Protein AF-A0A559QHY7-F1 (afdb_monomer)

Radius of gyration: 42.52 Å; Cα contacts (8 Å, |Δi|>4): 368; chains: 1; bounding box: 99×51×121 Å

Foldseek 3Di:
DPDPVCVDDDQDADPVCCVVQNPLLRSLVSLVVVVQVVAQFDDDPQWTKGKDFLVSSCVSCVVDDQVSNQVSQVSCVVVVQKAFDPDTRPPDRITMITGNDGDPPPPPDDDDDDDDDDDDDDDDDDDQDFAQADQPDDADPVLLVVLVVVVHDPVLLRVCVNVLNVVRNVVRGTDRDPSVVSSVVSVVVVVVVVVVVVFVVLWDQQDLPDDADPVLLCCCCPVVVHDPVLLVVLRNVLSVVRNVVRGTGNDPSVVSSVSSSVVVVVVVVVVVVVQFAAQQDPPDDADPVLLCCCCVVVVDDSVLLVVCVNVLSVVRNVVRGGDNCVSVVSSVVSSVVVVVVVVLVVQAQWFDQQDQPDDADPVLVVVCVVVVHDPVLLVVCVNVLSVVRNVVRGTDSGPSVVSSVVSVVVVVVVVCVVDDDPDDDDDPPPQDPVNVVPDDPPPD

Secondary structure (DSSP, 8-state):
---TT--S------HHHHHHH-HHHHHHHHHHHHHHTTS-PEEETTEEEEEEEHHHHHHH-TTS-HHHHHHHHHHHHHTTSEEE-SS-TTTSSEEEEEEEEE-------PPP------------PPPSS-BPPPTT----HHHHHHHHHTT--HHHHHHTHHHHHHHHHHHT--BS-HHHHHHHHHHHHHHHHHHHHHHHHH-EEPPTT----HHHHHIIIIIT---HHHHHHHHHHHHHHHHHHT-EES-HHHHHHHHHHHHHHHHHHHHHHHTSPBPP-TT----HHHHHIIIIIS---HHHHHHHHHHHHHHHHHH---BS-HHHHHHHHHHHHHHHHHHHHHS--S-BPPPTT----HHHHHHHHHTT--HHHHHHHHHHHHHHHHHHT--BS-HHHHHHHHHHHHHHHHHHHHS--------TTS--HHHHHH------

Solvent-accessible surface area (backbone atoms only — not comparable to full-atom values): 26704 Å² total; per-residue (Å²): 133,87,58,89,86,60,91,67,85,82,84,68,66,56,69,73,48,22,74,73,63,35,60,68,40,29,48,51,51,41,50,50,53,56,58,41,76,75,45,84,58,45,81,52,98,59,26,42,32,33,70,44,46,44,68,60,54,41,70,75,42,75,92,50,54,69,66,53,52,34,50,43,53,50,51,35,33,74,70,59,53,35,43,73,46,98,60,61,65,81,77,44,70,64,37,39,36,23,55,73,50,68,65,81,80,79,75,78,79,79,80,80,92,76,83,92,79,86,89,82,92,75,81,87,73,83,74,97,63,59,46,66,79,54,98,81,66,71,78,48,73,67,46,51,52,54,38,45,75,71,73,43,57,67,67,60,53,60,66,48,46,66,59,52,48,51,57,48,54,74,65,68,61,63,38,86,51,66,50,63,53,46,49,56,50,48,54,54,52,48,56,51,48,53,52,49,50,54,43,58,74,50,37,41,65,64,52,95,83,64,71,69,51,70,68,52,52,47,44,41,37,72,76,65,65,44,55,66,71,56,52,55,55,48,48,56,54,50,52,52,56,43,45,77,67,66,53,65,38,66,53,63,49,65,54,44,52,56,47,48,54,50,53,48,50,52,48,53,51,51,49,50,60,73,59,53,27,60,62,60,52,94,84,69,73,72,48,71,66,51,48,47,49,39,36,71,76,66,66,40,58,67,66,63,53,60,65,44,46,64,56,53,43,51,54,40,44,72,68,64,60,58,42,80,53,63,47,62,53,48,52,52,49,52,54,52,52,49,53,51,48,54,51,49,64,75,42,49,80,60,64,42,62,64,51,100,82,68,72,74,56,72,68,57,53,52,53,35,49,76,68,73,44,60,65,70,60,52,60,66,47,46,66,60,52,48,52,54,44,45,77,64,67,52,64,42,46,49,68,59,64,54,47,52,54,48,47,54,51,54,51,53,51,56,54,52,70,72,53,85,70,95,81,75,85,78,69,91,82,79,70,51,79,63,52,72,74,65,68,67,95,68,89,115

Structure (mmCIF, N/CA/C/O backbone):
data_AF-A0A559QHY7-F1
#
_entry.id   AF-A0A559QHY7-F1
#
loop_
_atom_site.group_PDB
_atom_site.id
_atom_site.type_symbol
_atom_site.label_atom_id
_atom_site.label_alt_id
_atom_site.label_comp_id
_atom_site.label_asym_id
_atom_site.label_entity_id
_atom_site.label_seq_id
_atom_site.pdbx_PDB_ins_code
_atom_site.Cartn_x
_atom_site.Cartn_y
_atom_site.Cartn_z
_atom_site.occupancy
_atom_site.B_iso_or_equiv
_atom_site.auth_seq_id
_atom_site.auth_comp_id
_atom_site.auth_asym_id
_atom_site.auth_atom_id
_atom_site.pdbx_PDB_model_num
ATOM 1 N N . MET A 1 1 ? -30.056 8.939 -19.853 1.00 38.84 1 MET A N 1
ATOM 2 C CA . MET A 1 1 ? -30.225 10.000 -18.837 1.00 38.84 1 MET A CA 1
ATOM 3 C C . MET A 1 1 ? -28.843 10.347 -18.300 1.00 38.84 1 MET A C 1
ATOM 5 O O . MET A 1 1 ? -28.219 9.479 -17.708 1.00 38.84 1 MET A O 1
ATOM 9 N N . LYS A 1 2 ? -28.307 11.541 -18.598 1.00 41.47 2 LYS A N 1
ATOM 10 C CA . LYS A 1 2 ? -27.061 12.020 -17.975 1.00 41.47 2 LYS A CA 1
ATOM 11 C C . LYS A 1 2 ? -27.426 12.455 -16.553 1.00 41.47 2 LYS A C 1
ATOM 13 O O . LYS A 1 2 ? -28.222 13.372 -16.399 1.00 41.47 2 LYS A O 1
ATOM 18 N N . SER A 1 3 ? -26.951 11.725 -15.549 1.00 39.34 3 SER A N 1
ATOM 19 C CA . SER A 1 3 ? -27.203 12.040 -14.141 1.00 39.34 3 SER A CA 1
ATOM 20 C C . SER A 1 3 ? -26.494 13.346 -13.773 1.00 39.34 3 SER A C 1
ATOM 22 O O . SER A 1 3 ? -25.278 13.423 -13.916 1.00 39.34 3 SER A O 1
ATOM 24 N N . SER A 1 4 ? -27.226 14.350 -13.276 1.00 55.12 4 SER A N 1
ATOM 25 C CA . SER A 1 4 ? -26.665 15.613 -12.754 1.00 55.12 4 SER A CA 1
ATOM 26 C C . SER A 1 4 ? -25.762 15.438 -11.523 1.00 55.12 4 SER A C 1
ATOM 28 O O . SER A 1 4 ? -25.199 16.417 -11.050 1.00 55.12 4 SER A O 1
ATOM 30 N N . LEU A 1 5 ? -25.624 14.213 -11.000 1.00 55.97 5 LEU A N 1
ATOM 31 C CA . LEU A 1 5 ? -24.758 13.881 -9.863 1.00 55.97 5 LEU A CA 1
ATOM 32 C C . LEU A 1 5 ? -23.337 13.463 -10.277 1.00 55.97 5 LEU A C 1
ATOM 34 O O . LEU A 1 5 ? -22.489 13.291 -9.408 1.00 55.97 5 LEU A O 1
ATOM 38 N N . ILE A 1 6 ? -23.070 13.284 -11.576 1.00 52.66 6 ILE A N 1
ATOM 39 C CA . ILE A 1 6 ? -21.725 13.000 -12.095 1.00 52.66 6 ILE A CA 1
ATOM 40 C C . ILE A 1 6 ? -21.288 14.230 -12.904 1.00 52.66 6 ILE A C 1
ATOM 42 O O . ILE A 1 6 ? -21.731 14.387 -14.044 1.00 52.66 6 ILE A O 1
ATOM 46 N N . PRO A 1 7 ? -20.486 15.137 -12.317 1.00 62.28 7 PRO A N 1
ATOM 47 C CA . PRO A 1 7 ? -20.172 16.428 -12.928 1.00 62.28 7 PRO A CA 1
ATOM 48 C C . PRO A 1 7 ? -19.208 16.315 -14.118 1.00 62.28 7 PRO A C 1
ATOM 50 O O . PRO A 1 7 ? -19.225 17.171 -15.001 1.00 62.28 7 PRO A O 1
ATOM 53 N N . GLU A 1 8 ? -18.393 15.258 -14.172 1.00 65.56 8 GLU A N 1
ATOM 54 C CA . GLU A 1 8 ? -17.288 15.123 -15.122 1.00 65.56 8 GLU A CA 1
ATOM 55 C C . GLU A 1 8 ? -17.091 13.685 -15.621 1.00 65.56 8 GLU A C 1
ATOM 57 O O . GLU A 1 8 ? -17.630 12.720 -15.076 1.00 65.56 8 GLU A O 1
ATOM 62 N N . LYS A 1 9 ? -16.352 13.540 -16.724 1.00 70.38 9 LYS A N 1
ATOM 63 C CA . LYS A 1 9 ? -16.079 12.241 -17.342 1.00 70.38 9 LYS A CA 1
ATOM 64 C C . LYS A 1 9 ? -15.091 11.456 -16.462 1.00 70.38 9 LYS A C 1
ATOM 66 O O . LYS A 1 9 ? -14.056 12.011 -16.107 1.00 70.38 9 LYS A O 1
ATOM 71 N N . PRO A 1 10 ? -15.366 10.182 -16.125 1.00 81.19 10 PRO A N 1
ATOM 72 C CA . PRO A 1 10 ? -14.464 9.402 -15.285 1.00 81.19 10 PRO A CA 1
ATOM 73 C C . PRO A 1 10 ? -13.132 9.142 -15.996 1.00 81.19 10 PRO A C 1
ATOM 75 O O . PRO A 1 10 ? -13.106 8.813 -17.185 1.00 81.19 10 PRO A O 1
ATOM 78 N N . ILE A 1 11 ? -12.034 9.226 -15.244 1.00 84.69 11 ILE A N 1
ATOM 79 C CA . ILE A 1 11 ? -10.704 8.833 -15.714 1.00 84.69 11 ILE A CA 1
ATOM 80 C C . ILE A 1 11 ? -10.592 7.309 -15.608 1.00 84.69 11 ILE A C 1
ATOM 82 O O . ILE A 1 11 ? -10.610 6.741 -14.516 1.00 84.69 11 ILE A O 1
ATOM 86 N N . LEU A 1 12 ? -10.496 6.633 -16.752 1.00 85.88 12 LEU A N 1
ATOM 87 C CA . LEU A 1 12 ? -10.326 5.181 -16.816 1.00 85.88 12 LEU A CA 1
ATOM 88 C C . LEU A 1 12 ? -8.855 4.819 -16.606 1.00 85.88 12 LEU A C 1
ATOM 90 O O . LEU A 1 12 ? -8.014 5.225 -17.396 1.00 85.88 12 LEU A O 1
ATOM 94 N N . VAL A 1 13 ? -8.546 4.018 -15.586 1.00 87.56 13 VAL A N 1
ATOM 95 C CA . VAL A 1 13 ? -7.183 3.534 -15.315 1.00 87.56 13 VAL A CA 1
ATOM 96 C C . VAL A 1 13 ? -7.146 2.018 -15.464 1.00 87.56 13 VAL A C 1
ATOM 98 O O . VAL A 1 13 ? -7.868 1.300 -14.775 1.00 87.56 13 VAL A O 1
ATOM 101 N N . TYR A 1 14 ? -6.280 1.514 -16.343 1.00 85.06 14 TYR A N 1
ATOM 102 C CA . TYR A 1 14 ? -6.081 0.075 -16.515 1.00 85.06 14 TYR A CA 1
ATOM 103 C C . TYR A 1 14 ? -5.079 -0.458 -15.476 1.00 85.06 14 TYR A C 1
ATOM 105 O O . TYR A 1 14 ? -3.933 -0.001 -15.471 1.00 85.06 14 TYR A O 1
ATOM 113 N N . PRO A 1 15 ? -5.433 -1.463 -14.648 1.00 81.44 15 PRO A N 1
ATOM 114 C CA . PRO A 1 15 ? -4.530 -1.991 -13.620 1.00 81.44 15 PRO A CA 1
ATOM 115 C C . PRO A 1 15 ? -3.187 -2.493 -14.168 1.00 81.44 15 PRO A C 1
ATOM 117 O O . PRO A 1 15 ? -2.143 -2.235 -13.579 1.00 81.44 15 PRO A O 1
ATOM 120 N N . GLY A 1 16 ? -3.187 -3.150 -15.334 1.00 84.38 16 GLY A N 1
ATOM 121 C CA . GLY A 1 16 ? -1.949 -3.608 -15.978 1.00 84.38 16 GLY A CA 1
ATOM 122 C C . GLY A 1 16 ? -1.052 -2.461 -16.460 1.00 84.38 16 GLY A C 1
ATOM 123 O O . GLY A 1 16 ? 0.174 -2.559 -16.400 1.00 84.38 16 GLY A O 1
ATOM 124 N N . LEU A 1 17 ? -1.654 -1.343 -16.880 1.00 81.62 17 LEU A N 1
ATOM 125 C CA . LEU A 1 17 ? -0.923 -0.140 -17.271 1.00 81.62 17 LEU A CA 1
ATOM 126 C C . LEU A 1 17 ? -0.316 0.542 -16.041 1.00 81.62 17 LEU A C 1
ATOM 128 O O . LEU A 1 17 ? 0.861 0.885 -16.064 1.00 81.62 17 LEU A O 1
ATOM 132 N N . ALA A 1 18 ? -1.083 0.656 -14.953 1.00 87.94 18 ALA A N 1
ATOM 133 C CA . ALA A 1 18 ? -0.606 1.196 -13.681 1.00 87.94 18 ALA A CA 1
ATOM 134 C C . ALA A 1 18 ? 0.521 0.346 -13.070 1.00 87.94 18 ALA A C 1
ATOM 136 O O . ALA A 1 18 ? 1.479 0.895 -12.537 1.00 87.94 18 ALA A O 1
ATOM 137 N N . ALA A 1 19 ? 0.464 -0.983 -13.205 1.00 80.62 19 ALA A N 1
ATOM 138 C CA . ALA A 1 19 ? 1.541 -1.871 -12.765 1.00 80.62 19 ALA A CA 1
ATOM 139 C C . ALA A 1 19 ? 2.834 -1.710 -13.589 1.00 80.62 19 ALA A C 1
ATOM 141 O O . ALA A 1 19 ? 3.926 -1.897 -13.061 1.00 80.62 19 ALA A O 1
ATOM 142 N N . THR A 1 20 ? 2.721 -1.363 -14.876 1.00 83.25 20 THR A N 1
ATOM 143 C CA . THR A 1 20 ? 3.873 -1.251 -15.790 1.00 83.25 20 THR A CA 1
ATOM 144 C C . THR A 1 20 ? 4.495 0.144 -15.773 1.00 83.25 20 THR A C 1
ATOM 146 O O . THR A 1 20 ? 5.715 0.288 -15.803 1.00 83.25 20 THR A O 1
ATOM 149 N N . LEU A 1 21 ? 3.654 1.179 -15.759 1.00 83.62 21 LEU A N 1
ATOM 150 C CA . LEU A 1 21 ? 4.072 2.572 -15.874 1.00 83.62 21 LEU A CA 1
ATOM 151 C C . LEU A 1 21 ? 4.034 3.322 -14.547 1.00 83.62 21 LEU A C 1
ATOM 153 O O . LEU A 1 21 ? 4.688 4.349 -14.471 1.00 83.62 21 LEU A O 1
ATOM 157 N N . GLY A 1 22 ? 3.338 2.834 -13.523 1.00 89.69 22 GLY A N 1
ATOM 158 C CA . GLY A 1 22 ? 2.997 3.603 -12.326 1.00 89.69 22 GLY A CA 1
ATOM 159 C C . GLY A 1 22 ? 1.574 4.166 -12.401 1.00 89.69 22 GLY A C 1
ATOM 160 O O . GLY A 1 22 ? 1.026 4.389 -13.484 1.00 89.69 22 GLY A O 1
ATOM 161 N N . LEU A 1 23 ? 0.942 4.342 -11.236 1.00 92.50 23 LEU A N 1
ATOM 162 C CA . LEU A 1 23 ? -0.441 4.821 -11.140 1.00 92.50 23 LEU A CA 1
ATOM 163 C C . LEU A 1 23 ? -0.579 6.247 -11.684 1.00 92.50 23 LEU A C 1
ATOM 165 O O . LEU A 1 23 ? -1.488 6.511 -12.469 1.00 92.50 23 LEU A O 1
ATOM 169 N N . GLU A 1 24 ? 0.338 7.139 -11.306 1.00 93.50 24 GLU A N 1
ATOM 170 C CA . GLU A 1 24 ? 0.336 8.536 -11.751 1.00 93.50 24 GLU A CA 1
ATOM 171 C C . GLU A 1 24 ? 0.489 8.623 -13.275 1.00 93.50 24 GLU A C 1
ATOM 173 O O . GLU A 1 24 ? -0.278 9.294 -13.963 1.00 93.50 24 GLU A O 1
ATOM 178 N N . GLU A 1 25 ? 1.418 7.860 -13.844 1.00 93.62 25 GLU A N 1
ATOM 179 C CA . GLU A 1 25 ? 1.631 7.813 -15.286 1.00 93.62 25 GLU A CA 1
ATOM 180 C C . GLU A 1 25 ? 0.423 7.253 -16.044 1.00 93.62 25 GLU A C 1
ATOM 182 O O . GLU A 1 25 ? 0.080 7.763 -17.110 1.00 93.62 25 GLU A O 1
ATOM 187 N N . ALA A 1 26 ? -0.249 6.234 -15.504 1.00 91.81 26 ALA A N 1
ATOM 188 C CA . ALA A 1 26 ? -1.443 5.659 -16.121 1.00 91.81 26 ALA A CA 1
ATOM 189 C C . ALA A 1 26 ? -2.642 6.624 -16.092 1.00 91.81 26 ALA A C 1
ATOM 191 O O . ALA A 1 26 ? -3.384 6.717 -17.073 1.00 91.81 26 ALA A O 1
ATOM 192 N N . VAL A 1 27 ? -2.812 7.367 -14.995 1.00 93.62 27 VAL A N 1
ATOM 193 C CA . VAL A 1 27 ? -3.830 8.421 -14.854 1.00 93.62 27 VAL A CA 1
ATOM 194 C C . VAL A 1 27 ? -3.561 9.561 -15.841 1.00 93.62 27 VAL A C 1
ATOM 196 O O . VAL A 1 27 ? -4.452 9.927 -16.609 1.00 93.62 27 VAL A O 1
ATOM 199 N N . MET A 1 28 ? -2.321 10.062 -15.890 1.00 92.88 28 MET A N 1
ATOM 200 C CA . MET A 1 28 ? -1.905 11.119 -16.818 1.00 92.88 28 MET A CA 1
ATOM 201 C C . MET A 1 28 ? -2.108 10.705 -18.278 1.00 92.88 28 MET A C 1
ATOM 203 O O . MET A 1 28 ? -2.662 11.466 -19.069 1.00 92.88 28 MET A O 1
ATOM 207 N N . LEU A 1 29 ? -1.697 9.488 -18.646 1.00 91.25 29 LEU A N 1
ATOM 208 C CA . LEU A 1 29 ? -1.831 8.994 -20.016 1.00 91.25 29 LEU A CA 1
ATOM 209 C C . LEU A 1 29 ? -3.298 8.928 -20.455 1.00 91.25 29 LEU A C 1
ATOM 211 O O . LEU A 1 29 ? -3.624 9.296 -21.582 1.00 91.25 29 LEU A O 1
ATOM 215 N N . SER A 1 30 ? -4.180 8.496 -19.555 1.00 90.44 30 SER A N 1
ATOM 216 C CA . SER A 1 30 ? -5.613 8.363 -19.832 1.00 90.44 30 SER A CA 1
ATOM 217 C C . SER A 1 30 ? -6.283 9.726 -20.010 1.00 90.44 30 SER A C 1
ATOM 219 O O . SER A 1 30 ? -7.073 9.906 -20.936 1.00 90.44 30 SER A O 1
ATOM 221 N N . ALA A 1 31 ? -5.908 10.712 -19.189 1.00 90.56 31 ALA A N 1
ATOM 222 C CA . ALA A 1 31 ? -6.364 12.091 -19.343 1.00 90.56 31 ALA A CA 1
ATOM 223 C C . ALA A 1 31 ? -5.846 12.728 -20.646 1.00 90.56 31 ALA A C 1
ATOM 225 O O . ALA A 1 31 ? -6.616 13.345 -21.382 1.00 90.56 31 ALA A O 1
ATOM 226 N N . LEU A 1 32 ? -4.564 12.541 -20.984 1.00 90.81 32 LEU A N 1
ATOM 227 C CA . LEU A 1 32 ? -3.988 13.051 -22.233 1.00 90.81 32 LEU A CA 1
ATOM 228 C C . LEU A 1 32 ? -4.632 12.417 -23.470 1.00 90.81 32 LEU A C 1
ATOM 230 O O . LEU A 1 32 ? -4.882 13.126 -24.442 1.00 90.81 32 LEU A O 1
ATOM 234 N N . ALA A 1 33 ? -4.924 11.114 -23.443 1.00 88.44 33 ALA A N 1
ATOM 235 C CA . ALA A 1 33 ? -5.601 10.420 -24.540 1.00 88.44 33 ALA A CA 1
ATOM 236 C C . ALA A 1 33 ? -7.018 10.961 -24.759 1.00 88.44 33 ALA A C 1
ATOM 238 O O . ALA A 1 33 ? -7.426 11.206 -25.897 1.00 88.44 33 ALA A O 1
ATOM 239 N N . ASP A 1 34 ? -7.744 11.217 -23.670 1.00 88.31 34 ASP A N 1
ATOM 240 C CA . ASP A 1 34 ? -9.076 11.803 -23.746 1.00 88.31 34 ASP A CA 1
ATOM 241 C C . ASP A 1 34 ? -9.044 13.225 -24.320 1.00 88.31 34 ASP A C 1
ATOM 243 O O . ASP A 1 34 ? -9.771 13.547 -25.261 1.00 88.31 34 ASP A O 1
ATOM 247 N N . LEU A 1 35 ? -8.133 14.066 -23.823 1.00 87.62 35 LEU A N 1
ATOM 248 C CA . LEU A 1 35 ? -7.965 15.435 -24.308 1.00 87.62 35 LEU A CA 1
ATOM 249 C C . LEU A 1 35 ? -7.500 15.485 -25.770 1.00 87.62 35 LEU A C 1
ATOM 251 O O . LEU A 1 35 ? -7.968 16.346 -26.519 1.00 87.62 35 LEU A O 1
ATOM 255 N N . ALA A 1 36 ? -6.628 14.561 -26.184 1.00 86.12 36 ALA A N 1
ATOM 256 C CA . ALA A 1 36 ? -6.151 14.440 -27.560 1.00 86.12 36 ALA A CA 1
ATOM 257 C C . ALA A 1 36 ? -7.263 14.018 -28.530 1.00 86.12 36 ALA A C 1
ATOM 259 O O . ALA A 1 36 ? -7.294 14.515 -29.650 1.00 86.12 36 ALA A O 1
ATOM 260 N N . SER A 1 37 ? -8.225 13.191 -28.099 1.00 83.38 37 SER A N 1
ATOM 261 C CA . SER A 1 37 ? -9.364 12.772 -28.940 1.00 83.38 37 SER A CA 1
ATOM 262 C C . SER A 1 37 ? -10.250 13.936 -29.414 1.00 83.38 37 SER A C 1
ATOM 264 O O . SER A 1 37 ? -11.011 13.812 -30.373 1.00 83.38 37 SER A O 1
ATOM 266 N N . HIS A 1 38 ? -10.134 15.088 -28.750 1.00 78.12 38 HIS A N 1
ATOM 267 C CA . HIS A 1 38 ? -10.882 16.308 -29.032 1.00 78.12 38 HIS A CA 1
ATOM 268 C C . HIS A 1 38 ? -10.052 17.384 -29.747 1.00 78.12 38 HIS A C 1
ATOM 270 O O . HIS A 1 38 ? -10.492 18.533 -29.822 1.00 78.12 38 HIS A O 1
ATOM 276 N N . VAL A 1 39 ? -8.849 17.053 -30.221 1.00 81.75 39 VAL A N 1
ATOM 277 C CA . VAL A 1 39 ? -7.944 17.982 -30.907 1.00 81.75 39 VAL A CA 1
ATOM 278 C C . VAL A 1 39 ? -7.473 17.374 -32.220 1.00 81.75 39 VAL A C 1
ATOM 280 O O . VAL A 1 39 ? -7.141 16.197 -32.292 1.00 81.75 39 VAL A O 1
ATOM 283 N N . THR A 1 40 ? -7.414 18.190 -33.270 1.00 76.38 40 THR A N 1
ATOM 284 C CA . THR A 1 40 ? -6.858 17.771 -34.558 1.00 76.38 40 THR A CA 1
ATOM 285 C C . THR A 1 40 ? -5.341 17.629 -34.442 1.00 76.38 40 THR A C 1
ATOM 287 O O . THR A 1 40 ? -4.634 18.624 -34.267 1.00 76.38 40 THR A O 1
ATOM 290 N N . GLY A 1 41 ? -4.838 16.399 -34.536 1.00 79.12 41 GLY A N 1
ATOM 291 C CA . GLY A 1 41 ? -3.410 16.116 -34.532 1.00 79.12 41 GLY A CA 1
ATOM 292 C C . GLY A 1 41 ? -2.699 16.684 -35.763 1.00 79.12 41 GLY A C 1
ATOM 293 O O . GLY A 1 41 ? -3.210 16.648 -36.883 1.00 79.12 41 GLY A O 1
ATOM 294 N N . THR A 1 42 ? -1.491 17.207 -35.567 1.00 80.94 42 THR A N 1
ATOM 295 C CA . THR A 1 42 ? -0.602 17.636 -36.653 1.00 80.94 42 THR A CA 1
ATOM 296 C C . THR A 1 42 ? 0.433 16.543 -36.930 1.00 80.94 42 THR A C 1
ATOM 298 O O . THR A 1 42 ? 1.222 16.203 -36.043 1.00 80.94 42 THR A O 1
ATOM 301 N N . PRO A 1 43 ? 0.470 15.955 -38.138 1.00 81.25 43 PRO A N 1
ATOM 302 C CA . PRO A 1 43 ? 1.464 14.943 -38.463 1.00 81.25 43 PRO A CA 1
ATOM 303 C C . PRO A 1 43 ? 2.852 15.587 -38.554 1.00 81.25 43 PRO A C 1
ATOM 305 O O . PRO A 1 43 ? 3.071 16.508 -39.338 1.00 81.25 43 PRO A O 1
ATOM 308 N N . SER A 1 44 ? 3.811 15.102 -37.767 1.00 80.00 44 SER A N 1
ATOM 309 C CA . SER A 1 44 ? 5.210 15.534 -37.857 1.00 80.00 44 SER A CA 1
ATOM 310 C C . SER A 1 44 ? 6.160 14.422 -37.419 1.00 80.00 44 SER A C 1
ATOM 312 O O . SER A 1 44 ? 5.912 13.722 -36.437 1.00 80.00 44 SER A O 1
ATOM 314 N N . ASN A 1 45 ? 7.253 14.229 -38.165 1.00 75.81 45 ASN A N 1
ATOM 315 C CA . ASN A 1 45 ? 8.258 13.180 -37.931 1.00 75.81 45 ASN A CA 1
ATOM 316 C C . ASN A 1 45 ? 7.685 11.750 -37.830 1.00 75.81 45 ASN A C 1
ATOM 318 O O . ASN A 1 45 ? 8.258 10.884 -37.174 1.00 75.81 45 ASN A O 1
ATOM 322 N N . GLY A 1 46 ? 6.553 11.491 -38.493 1.00 77.81 46 GLY A N 1
ATOM 323 C CA . GLY A 1 46 ? 5.875 10.192 -38.473 1.00 77.81 46 GLY A CA 1
ATOM 324 C C . GLY A 1 46 ? 4.996 9.938 -37.244 1.00 77.81 46 GLY A C 1
ATOM 325 O O . GLY A 1 46 ? 4.473 8.833 -37.129 1.00 77.81 46 GLY A O 1
ATOM 326 N N . PHE A 1 47 ? 4.806 10.933 -36.373 1.00 84.94 47 PHE A N 1
ATOM 327 C CA . PHE A 1 47 ? 3.938 10.884 -35.194 1.00 84.94 47 PHE A CA 1
ATOM 328 C C . PHE A 1 47 ? 2.809 11.911 -35.304 1.00 84.94 47 PHE A C 1
ATOM 330 O O . PHE A 1 47 ? 2.943 12.925 -35.997 1.00 84.94 47 PHE A O 1
ATOM 337 N N . GLU A 1 48 ? 1.701 11.647 -34.619 1.00 86.56 48 GLU A N 1
ATOM 338 C CA . GLU A 1 48 ? 0.570 12.568 -34.519 1.00 86.56 48 GLU A CA 1
ATOM 339 C C . GLU A 1 48 ? 0.742 13.470 -33.293 1.00 86.56 48 GLU A C 1
ATOM 341 O O . GLU A 1 48 ? 0.662 13.012 -32.154 1.00 86.56 48 GLU A O 1
ATOM 346 N N . TRP A 1 49 ? 1.031 14.752 -33.526 1.00 87.62 49 TRP A N 1
ATOM 347 C CA . TRP A 1 49 ? 1.261 15.725 -32.460 1.00 87.62 49 TRP A CA 1
ATOM 348 C C . TRP A 1 49 ? -0.023 16.457 -32.095 1.00 87.62 49 TRP A C 1
ATOM 350 O O . TRP A 1 49 ? -0.580 17.180 -32.923 1.00 87.62 49 TRP A O 1
ATOM 360 N N . ALA A 1 50 ? -0.440 16.336 -30.840 1.00 89.00 50 ALA A N 1
ATOM 361 C CA . ALA A 1 50 ? -1.533 17.098 -30.260 1.00 89.00 50 ALA A CA 1
ATOM 362 C C . ALA A 1 50 ? -0.992 18.334 -29.521 1.00 89.00 50 ALA A C 1
ATOM 364 O O . ALA A 1 50 ? 0.021 18.264 -28.820 1.00 89.00 50 ALA A O 1
ATOM 365 N N . SER A 1 51 ? -1.693 19.460 -29.660 1.00 89.25 51 SER A N 1
ATOM 366 C CA . SER A 1 51 ? -1.447 20.681 -28.886 1.00 89.25 51 SER A CA 1
ATOM 367 C C . SER A 1 51 ? -2.682 20.998 -28.049 1.00 89.25 51 SER A C 1
ATOM 369 O O . SER A 1 51 ? -3.767 21.202 -28.589 1.00 89.25 51 SER A O 1
ATOM 371 N N . ILE A 1 52 ? -2.529 21.036 -26.727 1.00 90.19 52 ILE A N 1
ATOM 372 C CA . ILE A 1 52 ? -3.595 21.410 -25.788 1.00 90.19 52 ILE A CA 1
ATOM 373 C C . ILE A 1 52 ? -3.150 22.596 -24.941 1.00 90.19 52 ILE A C 1
ATOM 375 O O . ILE A 1 52 ? -1.969 22.752 -24.653 1.00 90.19 52 ILE A O 1
ATOM 379 N N . THR A 1 53 ? -4.082 23.425 -24.486 1.00 89.19 53 THR A N 1
ATOM 380 C CA . THR A 1 53 ? -3.756 24.484 -23.523 1.00 89.19 53 THR A CA 1
ATOM 381 C C . THR A 1 53 ? -3.372 23.874 -22.173 1.00 89.19 53 THR A C 1
ATOM 383 O O . THR A 1 53 ? -4.049 22.955 -21.704 1.00 89.19 53 THR A O 1
ATOM 386 N N . THR A 1 54 ? -2.355 24.417 -21.501 1.00 86.31 54 THR A N 1
ATOM 387 C CA . THR A 1 54 ? -1.943 23.976 -20.151 1.00 86.31 54 THR A CA 1
ATOM 388 C C . THR A 1 54 ? -3.098 24.019 -19.149 1.00 86.31 54 THR A C 1
ATOM 390 O O . THR A 1 54 ? -3.295 23.078 -18.384 1.00 86.31 54 THR A O 1
ATOM 393 N N . GLN A 1 55 ? -3.951 25.044 -19.234 1.00 86.69 55 GLN A N 1
ATOM 394 C CA . GLN A 1 55 ? -5.153 25.166 -18.405 1.00 86.69 55 GLN A CA 1
ATOM 395 C C . GLN A 1 55 ? -6.153 24.017 -18.610 1.00 86.69 55 GLN A C 1
ATOM 397 O O . GLN A 1 55 ? -6.835 23.614 -17.672 1.00 86.69 55 GLN A O 1
ATOM 402 N N . ARG A 1 56 ? -6.235 23.458 -19.824 1.00 88.00 56 ARG A N 1
ATOM 403 C CA . ARG A 1 56 ? -7.137 22.341 -20.125 1.00 88.00 56 ARG A CA 1
ATOM 404 C C . ARG A 1 56 ? -6.675 21.058 -19.434 1.00 88.00 56 ARG A C 1
ATOM 406 O O . ARG A 1 56 ? -7.517 20.309 -18.951 1.00 88.00 56 ARG A O 1
ATOM 413 N N . LEU A 1 57 ? -5.360 20.840 -19.350 1.00 88.69 57 LEU A N 1
ATOM 414 C CA . LEU A 1 57 ? -4.791 19.716 -18.605 1.00 88.69 57 LEU A CA 1
ATOM 415 C C . LEU A 1 57 ? -4.954 19.904 -17.090 1.00 88.69 57 LEU A C 1
ATOM 417 O O . LEU A 1 57 ? -5.381 18.969 -16.422 1.00 88.69 57 LEU A O 1
ATOM 421 N N . ARG A 1 58 ? -4.718 21.117 -16.564 1.00 89.69 58 ARG A N 1
ATOM 422 C CA . ARG A 1 58 ? -4.954 21.440 -15.141 1.00 89.69 58 ARG A CA 1
ATOM 423 C C . ARG A 1 58 ? -6.397 21.181 -14.718 1.00 89.69 58 ARG A C 1
ATOM 425 O O . ARG A 1 58 ? -6.637 20.595 -13.673 1.00 89.69 58 ARG A O 1
ATOM 432 N N . ASN A 1 59 ? -7.358 21.581 -15.549 1.00 88.06 59 ASN A N 1
ATOM 433 C CA . ASN A 1 59 ? -8.772 21.358 -15.258 1.00 88.06 59 ASN A CA 1
ATOM 434 C C . ASN A 1 59 ? -9.151 19.866 -15.300 1.00 88.06 59 ASN A C 1
ATOM 436 O O . ASN A 1 59 ? -10.084 19.473 -14.613 1.00 88.06 59 ASN A O 1
ATOM 440 N N . ALA A 1 60 ? -8.458 19.049 -16.101 1.00 87.19 60 ALA A N 1
ATOM 441 C CA . ALA A 1 60 ? -8.694 17.606 -16.169 1.00 87.19 60 ALA A CA 1
ATOM 442 C C . ALA A 1 60 ? -8.047 16.835 -15.003 1.00 87.19 60 ALA A C 1
ATOM 444 O O . ALA A 1 60 ? -8.484 15.734 -14.679 1.00 87.19 60 ALA A O 1
ATOM 445 N N . LEU A 1 61 ? -7.001 17.396 -14.389 1.00 90.56 61 LEU A N 1
ATOM 446 C CA . LEU A 1 61 ? -6.233 16.791 -13.299 1.00 90.56 61 LEU A CA 1
ATOM 447 C C . LEU A 1 61 ? -6.038 17.806 -12.153 1.00 90.56 61 LEU A C 1
ATOM 449 O O . LEU A 1 61 ? -4.905 18.189 -11.863 1.00 90.56 61 LEU A O 1
ATOM 453 N N . PRO A 1 62 ? -7.120 18.255 -11.482 1.00 88.81 62 PRO A N 1
ATOM 454 C CA . PRO A 1 62 ? -7.057 19.340 -10.493 1.00 88.81 62 PRO A CA 1
ATOM 455 C C . PRO A 1 62 ? -6.374 18.945 -9.174 1.00 88.81 62 PRO A C 1
ATOM 457 O O . PRO A 1 62 ? -6.173 19.789 -8.306 1.00 88.81 62 PRO A O 1
ATOM 460 N N . PHE A 1 63 ? -6.048 17.663 -9.003 1.00 90.94 63 PHE A N 1
ATOM 461 C CA . PHE A 1 63 ? -5.369 17.118 -7.827 1.00 90.94 63 PHE A CA 1
ATOM 462 C C . PHE A 1 63 ? -3.834 17.134 -7.939 1.00 90.94 63 PHE A C 1
ATOM 464 O O . PHE A 1 63 ? -3.171 16.749 -6.980 1.00 90.94 63 PHE A O 1
ATOM 471 N N . TRP A 1 64 ? -3.277 17.569 -9.075 1.00 92.81 64 TRP A N 1
ATOM 472 C CA . TRP A 1 64 ? -1.839 17.781 -9.265 1.00 92.81 64 TRP A CA 1
ATOM 473 C C . TRP A 1 64 ? -1.532 19.247 -9.547 1.00 92.81 64 TRP A C 1
ATOM 475 O O . TRP A 1 64 ? -2.269 19.930 -10.260 1.00 92.81 64 TRP A O 1
ATOM 485 N N . ASP A 1 65 ? -0.415 19.718 -9.004 1.00 89.94 65 ASP A N 1
ATOM 486 C CA . ASP A 1 65 ? 0.137 21.030 -9.312 1.00 89.94 65 ASP A CA 1
ATOM 487 C C . ASP A 1 65 ? 1.039 20.980 -10.562 1.00 89.94 65 ASP A C 1
ATOM 489 O O . ASP A 1 65 ? 1.333 19.922 -11.122 1.00 89.94 65 ASP A O 1
ATOM 493 N N . ASP A 1 66 ? 1.474 22.143 -11.054 1.00 88.00 66 ASP A N 1
ATOM 494 C CA . ASP A 1 66 ? 2.286 22.215 -12.279 1.00 88.00 66 ASP A CA 1
ATOM 495 C C . ASP A 1 66 ? 3.596 21.426 -12.173 1.00 88.00 66 ASP A C 1
ATOM 497 O O . ASP A 1 66 ? 4.093 20.909 -13.177 1.00 88.00 66 ASP A O 1
ATOM 501 N N . HIS A 1 67 ? 4.148 21.322 -10.960 1.00 88.19 67 HIS A N 1
ATOM 502 C CA . HIS A 1 67 ? 5.363 20.565 -10.705 1.00 88.19 67 HIS A CA 1
ATOM 503 C C . HIS A 1 67 ? 5.123 19.063 -10.869 1.00 88.19 67 HIS A C 1
ATOM 505 O O . HIS A 1 67 ? 5.883 18.400 -11.581 1.00 88.19 67 HIS A O 1
ATOM 511 N N . ASP A 1 68 ? 4.049 18.537 -10.278 1.00 90.50 68 ASP A N 1
ATOM 512 C CA . ASP A 1 68 ? 3.647 17.144 -10.442 1.00 90.50 68 ASP A CA 1
ATOM 513 C C . ASP A 1 68 ? 3.309 16.830 -11.906 1.00 90.50 68 ASP A C 1
ATOM 515 O O . ASP A 1 68 ? 3.807 15.846 -12.459 1.00 90.50 68 ASP A O 1
ATOM 519 N N . LEU A 1 69 ? 2.558 17.703 -12.588 1.00 90.88 69 LEU A N 1
ATOM 520 C CA . LEU A 1 69 ? 2.223 17.531 -14.006 1.00 90.88 69 LEU A CA 1
ATOM 521 C C . LEU A 1 69 ? 3.490 17.469 -14.877 1.00 90.88 69 LEU A C 1
ATOM 523 O O . LEU A 1 69 ? 3.618 16.578 -15.725 1.00 90.88 69 LEU A O 1
ATOM 527 N N . ALA A 1 70 ? 4.460 18.357 -14.640 1.00 90.00 70 ALA A N 1
ATOM 528 C CA . ALA A 1 70 ? 5.739 18.353 -15.348 1.00 90.00 70 ALA A CA 1
ATOM 529 C C . ALA A 1 70 ? 6.576 17.099 -15.033 1.00 90.00 70 ALA A C 1
ATOM 531 O O . ALA A 1 70 ? 7.129 16.482 -15.952 1.00 90.00 70 ALA A O 1
ATOM 532 N N . ARG A 1 71 ? 6.636 16.682 -13.759 1.00 93.38 71 ARG A N 1
ATOM 533 C CA . ARG A 1 71 ? 7.335 15.464 -13.313 1.00 93.38 71 ARG A CA 1
ATOM 534 C C . ARG A 1 71 ? 6.772 14.224 -14.001 1.00 93.38 71 ARG A C 1
ATOM 536 O O . ARG A 1 71 ? 7.534 13.451 -14.584 1.00 93.38 71 ARG A O 1
ATOM 543 N N . VAL A 1 72 ? 5.452 14.046 -13.976 1.00 91.50 72 VAL A N 1
ATOM 544 C CA . VAL A 1 72 ? 4.782 12.874 -14.557 1.00 91.50 72 VAL A CA 1
ATOM 545 C C . VAL A 1 72 ? 4.912 12.871 -16.086 1.00 91.50 72 VAL A C 1
ATOM 547 O O . VAL A 1 72 ? 5.203 11.825 -16.669 1.00 91.50 72 VAL A O 1
ATOM 550 N N . CYS A 1 73 ? 4.822 14.031 -16.752 1.00 90.38 73 CYS A N 1
ATOM 551 C CA . CYS A 1 73 ? 5.102 14.147 -18.192 1.00 90.38 73 CYS A CA 1
ATOM 552 C C . CYS A 1 73 ? 6.538 13.726 -18.538 1.00 90.38 73 CYS A C 1
ATOM 554 O O . CYS A 1 73 ? 6.760 12.978 -19.494 1.00 90.38 73 CYS A O 1
ATOM 556 N N . LYS A 1 74 ? 7.522 14.163 -17.744 1.00 88.69 74 LYS A N 1
ATOM 557 C CA . LYS A 1 74 ? 8.931 13.792 -17.924 1.00 88.69 74 LYS A CA 1
ATOM 558 C C . LYS A 1 74 ? 9.164 12.298 -17.692 1.00 88.69 74 LYS A C 1
ATOM 560 O O . LYS A 1 74 ? 9.937 11.688 -18.429 1.00 88.69 74 LYS A O 1
ATOM 565 N N . ASN A 1 75 ? 8.474 11.695 -16.724 1.00 89.69 75 ASN A N 1
ATOM 566 C CA . ASN A 1 75 ? 8.527 10.253 -16.476 1.00 89.69 75 ASN A CA 1
ATOM 567 C C . ASN A 1 75 ? 7.908 9.444 -17.624 1.00 89.69 75 ASN A C 1
ATOM 569 O O . ASN A 1 75 ? 8.480 8.446 -18.054 1.00 89.69 75 ASN A O 1
ATOM 573 N N . LEU A 1 76 ? 6.766 9.874 -18.164 1.00 87.88 76 LEU A N 1
ATOM 574 C CA . LEU A 1 76 ? 6.169 9.249 -19.350 1.00 87.88 76 LEU A CA 1
ATOM 575 C C . LEU A 1 76 ? 7.076 9.368 -20.582 1.00 87.88 76 LEU A C 1
ATOM 577 O O . LEU A 1 76 ? 7.139 8.445 -21.400 1.00 87.88 76 LEU A O 1
ATOM 581 N N . HIS A 1 77 ? 7.806 10.478 -20.691 1.00 89.75 77 HIS A N 1
ATOM 582 C CA . HIS A 1 77 ? 8.800 10.678 -21.734 1.00 89.75 77 HIS A CA 1
ATOM 583 C C . HIS A 1 77 ? 10.020 9.766 -21.578 1.00 89.75 77 HIS A C 1
ATOM 585 O O . HIS A 1 77 ? 10.407 9.096 -22.535 1.00 89.75 77 HIS A O 1
ATOM 591 N N . SER A 1 78 ? 10.591 9.665 -20.374 1.00 85.38 78 SER A N 1
ATOM 592 C CA . SER A 1 78 ? 11.732 8.777 -20.109 1.00 85.38 78 SER A CA 1
ATOM 593 C C . SER A 1 78 ? 11.374 7.297 -20.275 1.00 85.38 78 SER A C 1
ATOM 595 O O . SER A 1 78 ? 12.203 6.510 -20.731 1.00 85.38 78 SER A O 1
ATOM 597 N N . LYS A 1 79 ? 10.118 6.927 -19.992 1.00 84.00 79 LYS A N 1
ATOM 598 C CA . LYS A 1 79 ? 9.546 5.593 -20.252 1.00 84.00 79 LYS A CA 1
ATOM 599 C C . LYS A 1 79 ? 9.237 5.343 -21.737 1.00 84.00 79 LYS A C 1
ATOM 601 O O . LYS A 1 79 ? 8.851 4.235 -22.097 1.00 84.00 79 LYS A O 1
ATOM 606 N N . GLY A 1 80 ? 9.410 6.343 -22.605 1.00 85.31 80 GLY A N 1
ATOM 607 C CA . GLY A 1 80 ? 9.235 6.223 -24.054 1.00 85.31 80 GLY A CA 1
ATOM 608 C C . GLY A 1 80 ? 7.780 6.100 -24.512 1.00 85.31 80 GLY A C 1
ATOM 609 O O . GLY A 1 80 ? 7.537 5.680 -25.641 1.00 85.31 80 GLY A O 1
ATOM 610 N N . VAL A 1 81 ? 6.816 6.445 -23.656 1.00 87.38 81 VAL A N 1
ATOM 611 C CA . VAL A 1 81 ? 5.378 6.385 -23.970 1.00 87.38 81 VAL A CA 1
ATOM 612 C C . VAL A 1 81 ? 4.917 7.682 -24.639 1.00 87.38 81 VAL A C 1
ATOM 614 O O . VAL A 1 81 ? 4.099 7.657 -25.560 1.00 87.38 81 VAL A O 1
ATOM 617 N N . LEU A 1 82 ? 5.484 8.812 -24.206 1.00 88.25 82 LEU A N 1
ATOM 618 C CA . LEU A 1 82 ? 5.112 10.155 -24.639 1.00 88.25 82 LEU A CA 1
ATOM 619 C C . LEU A 1 82 ? 6.312 10.889 -25.259 1.00 88.25 82 LEU A C 1
ATOM 621 O O . LEU A 1 82 ? 7.419 10.882 -24.725 1.00 88.25 82 LEU A O 1
ATOM 625 N N . LEU A 1 83 ? 6.102 11.565 -26.380 1.00 86.12 83 LEU A N 1
ATOM 626 C CA . LEU A 1 83 ? 7.051 12.503 -26.971 1.00 86.12 83 LEU A CA 1
ATOM 627 C C . LEU A 1 83 ? 6.638 13.919 -26.570 1.00 86.12 83 LEU A C 1
ATOM 629 O O . LEU A 1 83 ? 5.482 14.298 -26.751 1.00 86.12 83 LEU A O 1
ATOM 633 N N . LEU A 1 84 ? 7.574 14.691 -26.023 1.00 87.62 84 LEU A N 1
ATOM 634 C CA . LEU A 1 84 ? 7.338 16.074 -25.613 1.00 87.62 84 LEU A CA 1
ATOM 635 C C . LEU A 1 84 ? 7.840 17.040 -26.690 1.00 87.62 84 LEU A C 1
ATOM 637 O O . LEU A 1 84 ? 8.831 16.768 -27.371 1.00 87.62 84 LEU A O 1
ATOM 641 N N . GLY A 1 85 ? 7.122 18.150 -26.866 1.00 80.94 85 GLY A N 1
ATOM 642 C CA . GLY A 1 85 ? 7.542 19.255 -27.721 1.00 80.94 85 GLY A CA 1
ATOM 643 C C . GLY A 1 85 ? 8.733 20.022 -27.137 1.00 80.94 85 GLY A C 1
ATOM 644 O O . GLY A 1 85 ? 9.285 19.665 -26.102 1.00 80.94 85 GLY A O 1
ATOM 645 N N . ALA A 1 86 ? 9.132 21.102 -27.810 1.00 70.62 86 ALA A N 1
ATOM 646 C CA . ALA A 1 86 ? 10.287 21.908 -27.408 1.00 70.62 86 ALA A CA 1
ATOM 647 C C . ALA A 1 86 ? 10.102 22.661 -26.072 1.00 70.62 86 ALA A C 1
ATOM 649 O O . ALA A 1 86 ? 11.092 23.099 -25.496 1.00 70.62 86 ALA A O 1
ATOM 650 N N . SER A 1 87 ? 8.864 22.821 -25.599 1.00 72.69 87 SER A N 1
ATOM 651 C CA . SER A 1 87 ? 8.516 23.516 -24.357 1.00 72.69 87 SER A CA 1
ATOM 652 C C . SER A 1 87 ? 8.138 22.535 -23.249 1.00 72.69 87 SER A C 1
ATOM 654 O O . SER A 1 87 ? 7.434 21.546 -23.481 1.00 72.69 87 SER A O 1
ATOM 656 N N . GLN A 1 88 ? 8.584 22.822 -22.023 1.00 75.44 88 GLN A N 1
ATOM 657 C CA . GLN A 1 88 ? 8.147 22.071 -20.847 1.00 75.44 88 GLN A CA 1
ATOM 658 C C . GLN A 1 88 ? 6.720 22.465 -20.454 1.00 75.44 88 GLN A C 1
ATOM 660 O O . GLN A 1 88 ? 6.227 23.548 -20.789 1.00 75.44 88 GLN A O 1
ATOM 665 N N . PHE A 1 89 ? 6.046 21.581 -19.715 1.00 77.19 89 PHE A N 1
ATOM 666 C CA . PHE A 1 89 ? 4.733 21.898 -19.166 1.00 77.19 89 PHE A CA 1
ATOM 667 C C . PHE A 1 89 ? 4.835 23.118 -18.232 1.00 77.19 89 PHE A C 1
ATOM 669 O O . PHE A 1 89 ? 5.639 23.117 -17.305 1.00 77.19 89 PHE A O 1
ATOM 676 N N . GLY A 1 90 ? 4.040 24.159 -18.501 1.00 71.06 90 GLY A N 1
ATOM 677 C CA . GLY A 1 90 ? 4.003 25.402 -17.717 1.00 71.06 90 GLY A CA 1
ATOM 678 C C . GLY A 1 90 ? 4.813 26.578 -18.285 1.00 71.06 90 GLY A C 1
ATOM 679 O O . GLY A 1 90 ? 4.556 27.712 -17.895 1.00 71.06 90 GLY A O 1
ATOM 680 N N . GLU A 1 91 ? 5.727 26.356 -19.239 1.00 73.69 91 GLU A N 1
ATOM 681 C CA . GLU A 1 91 ? 6.531 27.439 -19.847 1.00 73.69 91 GLU A CA 1
ATOM 682 C C . GLU A 1 91 ? 5.770 28.225 -20.926 1.00 73.69 91 GLU A C 1
ATOM 684 O O . GLU A 1 91 ? 5.995 29.420 -21.116 1.00 73.69 91 GLU A O 1
ATOM 689 N N . GLN A 1 92 ? 4.865 27.561 -21.648 1.00 78.44 92 GLN A N 1
ATOM 690 C CA . GLN A 1 92 ? 4.025 28.171 -22.677 1.00 78.44 92 GLN A CA 1
ATOM 691 C C . GLN A 1 92 ? 2.545 27.883 -22.423 1.00 78.44 92 GLN A C 1
ATOM 693 O O . GLN A 1 92 ? 2.184 26.937 -21.723 1.00 78.44 92 GLN A O 1
ATOM 698 N N . ALA A 1 93 ? 1.671 28.706 -23.009 1.00 80.50 93 ALA A N 1
ATOM 699 C CA . ALA A 1 93 ? 0.224 28.512 -22.921 1.00 80.50 93 ALA A CA 1
ATOM 700 C C . ALA A 1 93 ? -0.227 27.199 -23.587 1.00 80.50 93 ALA A C 1
ATOM 702 O O . ALA A 1 93 ? -1.224 26.603 -23.174 1.00 80.50 93 ALA A O 1
ATOM 703 N N . GLU A 1 94 ? 0.522 26.734 -24.590 1.00 85.75 94 GLU A N 1
ATOM 704 C CA . GLU A 1 94 ? 0.285 25.472 -25.282 1.00 85.75 94 GLU A CA 1
ATOM 705 C C . GLU A 1 94 ? 1.282 24.399 -24.845 1.00 85.75 94 GLU A C 1
ATOM 707 O O . GLU A 1 94 ? 2.498 24.589 -24.863 1.00 85.75 94 GLU A O 1
ATOM 712 N N . PHE A 1 95 ? 0.737 23.243 -24.489 1.00 87.56 95 PHE A N 1
ATOM 713 C CA . PHE A 1 95 ? 1.458 22.016 -24.226 1.00 87.56 95 PHE A CA 1
ATOM 714 C C . PHE A 1 95 ? 1.326 21.089 -25.434 1.00 87.56 95 PHE A C 1
ATOM 716 O O . PHE A 1 95 ? 0.228 20.644 -25.783 1.00 87.56 95 PHE A O 1
ATOM 723 N N . ARG A 1 96 ? 2.460 20.811 -26.079 1.00 89.50 96 ARG A N 1
ATOM 724 C CA . ARG A 1 96 ? 2.536 19.982 -27.281 1.00 89.50 96 ARG A CA 1
ATOM 725 C C . ARG A 1 96 ? 3.159 18.628 -26.963 1.00 89.50 96 ARG A C 1
ATOM 727 O O . ARG A 1 96 ? 4.276 18.564 -26.452 1.00 89.50 96 ARG A O 1
ATOM 734 N N . PHE A 1 97 ? 2.468 17.555 -27.331 1.00 91.00 97 PHE A N 1
ATOM 735 C CA . PHE A 1 97 ? 2.914 16.182 -27.111 1.00 91.00 97 PHE A CA 1
ATOM 736 C C . PHE A 1 97 ? 2.490 15.264 -28.262 1.00 91.00 97 PHE A C 1
ATOM 738 O O . PHE A 1 97 ? 1.615 15.605 -29.055 1.00 91.00 97 PHE A O 1
ATOM 745 N N . ALA A 1 98 ? 3.103 14.091 -28.363 1.00 90.62 98 ALA A N 1
ATOM 746 C CA . ALA A 1 98 ? 2.650 13.014 -29.237 1.00 90.62 98 ALA A CA 1
ATOM 747 C C . ALA A 1 98 ? 2.751 11.677 -28.503 1.00 90.62 98 ALA A C 1
ATOM 749 O O . ALA A 1 98 ? 3.696 11.449 -27.746 1.00 90.62 98 ALA A O 1
ATOM 750 N N . PHE A 1 99 ? 1.805 10.772 -28.735 1.00 89.75 99 PHE A N 1
ATOM 751 C CA . PHE A 1 99 ? 1.983 9.382 -28.319 1.00 89.75 99 PHE A CA 1
ATOM 752 C C . PHE A 1 99 ? 3.063 8.743 -29.193 1.00 89.75 99 PHE A C 1
ATOM 754 O O . PHE A 1 99 ? 3.198 9.089 -30.370 1.00 89.75 99 PHE A O 1
ATOM 761 N N . ASN A 1 100 ? 3.841 7.808 -28.645 1.00 86.19 100 ASN A N 1
ATOM 762 C CA . ASN A 1 100 ? 4.864 7.084 -29.406 1.00 86.19 100 ASN A CA 1
ATOM 763 C C . ASN A 1 100 ? 4.248 6.029 -30.357 1.00 86.19 100 ASN A C 1
ATOM 765 O O . ASN A 1 100 ? 4.656 4.869 -30.403 1.00 86.19 100 ASN A O 1
ATOM 769 N N . GLU A 1 101 ? 3.244 6.444 -31.126 1.00 82.44 101 GLU A N 1
ATOM 770 C CA . GLU A 1 101 ? 2.539 5.670 -32.135 1.00 82.44 101 GLU A CA 1
ATOM 771 C C . GLU A 1 101 ? 2.788 6.310 -33.501 1.00 82.44 101 GLU A C 1
ATOM 773 O O . GLU A 1 101 ? 2.499 7.485 -33.734 1.00 82.44 101 GLU A O 1
ATOM 778 N N . ARG A 1 102 ? 3.370 5.544 -34.428 1.00 74.12 102 ARG A N 1
ATOM 779 C CA . ARG A 1 102 ? 3.605 6.047 -35.783 1.00 74.12 102 ARG A CA 1
ATOM 780 C C . ARG A 1 102 ? 2.304 6.054 -36.574 1.00 74.12 102 ARG A C 1
ATOM 782 O O . ARG A 1 102 ? 1.620 5.031 -36.624 1.00 74.12 102 ARG A O 1
ATOM 789 N N . ILE A 1 103 ? 2.027 7.162 -37.261 1.00 71.06 103 ILE A N 1
ATOM 790 C CA . ILE A 1 103 ? 0.841 7.311 -38.111 1.00 71.06 103 ILE A CA 1
ATOM 791 C C . ILE A 1 103 ? 0.861 6.206 -39.172 1.00 71.06 103 ILE A C 1
ATOM 793 O O . ILE A 1 103 ? 1.742 6.162 -40.039 1.00 71.06 103 ILE A O 1
ATOM 797 N N . LYS A 1 104 ? -0.119 5.299 -39.110 1.00 55.75 104 LYS A N 1
ATOM 798 C CA . LYS A 1 104 ? -0.392 4.332 -40.174 1.00 55.75 104 LYS A CA 1
ATOM 799 C C . LYS A 1 104 ? -0.983 5.108 -41.349 1.00 55.75 104 LYS A C 1
ATOM 801 O O . LYS A 1 104 ? -2.188 5.289 -41.442 1.00 55.75 104 LYS A O 1
ATOM 806 N N . THR A 1 105 ? -0.134 5.611 -42.238 1.00 45.84 105 THR A N 1
ATOM 807 C CA . THR A 1 105 ? -0.577 6.151 -43.526 1.00 45.84 105 THR A CA 1
ATOM 808 C C . THR A 1 105 ? -1.090 4.993 -44.381 1.00 45.84 105 THR A C 1
ATOM 810 O O . THR A 1 105 ? -0.345 4.365 -45.131 1.00 45.84 105 THR A O 1
ATOM 813 N N . GLU A 1 106 ? -2.379 4.679 -44.258 1.00 38.50 106 GLU A N 1
ATOM 814 C CA . GLU A 1 106 ? -3.110 3.954 -45.293 1.00 38.50 106 GLU A CA 1
ATOM 815 C C . GLU A 1 106 ? -3.208 4.874 -46.513 1.00 38.50 106 GLU A C 1
ATOM 817 O O . GLU A 1 106 ? -4.105 5.703 -46.646 1.00 38.50 106 GLU A O 1
ATOM 822 N N . HIS A 1 107 ? -2.224 4.794 -47.406 1.00 39.75 107 HIS A N 1
ATOM 823 C CA . HIS A 1 107 ? -2.361 5.377 -48.734 1.00 39.75 107 HIS A CA 1
ATOM 824 C C . HIS A 1 107 ? -3.321 4.511 -49.556 1.00 39.75 107 HIS A C 1
ATOM 826 O O . HIS A 1 107 ? -2.906 3.593 -50.264 1.00 39.75 107 HIS A O 1
ATOM 832 N N . THR A 1 108 ? -4.610 4.851 -49.496 1.00 35.75 108 THR A N 1
ATOM 833 C CA . THR A 1 108 ? -5.553 4.626 -50.596 1.00 35.75 108 THR A CA 1
ATOM 834 C C . THR A 1 108 ? -4.975 5.311 -51.830 1.00 35.75 108 THR A C 1
ATOM 836 O O . THR A 1 108 ? -4.995 6.533 -51.967 1.00 35.75 108 THR A O 1
ATOM 839 N N . ARG A 1 109 ? -4.369 4.515 -52.710 1.00 37.75 109 ARG A N 1
ATOM 840 C CA . ARG A 1 109 ? -3.705 4.975 -53.929 1.00 37.75 109 ARG A CA 1
ATOM 841 C C . ARG A 1 109 ? -4.768 5.377 -54.957 1.00 37.75 109 ARG A C 1
ATOM 843 O O . ARG A 1 109 ? -5.155 4.570 -55.795 1.00 37.75 109 ARG A O 1
ATOM 850 N N . GLN A 1 110 ? -5.245 6.618 -54.891 1.00 34.69 110 GLN A N 1
ATOM 851 C CA . GLN A 1 110 ? -5.914 7.251 -56.028 1.00 34.69 110 GLN A CA 1
ATOM 852 C C . GLN A 1 110 ? -4.874 7.477 -57.131 1.00 34.69 110 GLN A C 1
ATOM 854 O O . GLN A 1 110 ? -3.834 8.098 -56.915 1.00 34.69 110 GLN A O 1
ATOM 859 N N . GLN A 1 111 ? -5.136 6.884 -58.293 1.00 33.81 111 GLN A N 1
ATOM 860 C CA . GLN A 1 111 ? -4.328 6.986 -59.50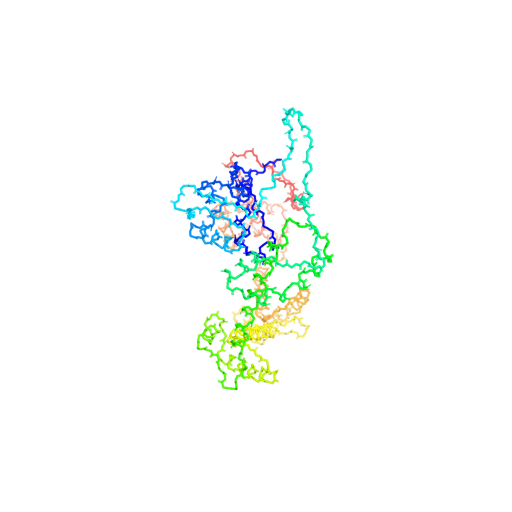3 1.00 33.81 111 GLN A CA 1
ATOM 861 C C . GLN A 1 111 ? -4.530 8.361 -60.157 1.00 33.81 111 GLN A C 1
ATOM 863 O O . GLN A 1 111 ? -5.668 8.711 -60.463 1.00 33.81 111 GLN A O 1
ATOM 868 N N . PRO A 1 112 ? -3.461 9.103 -60.481 1.00 37.41 112 PRO A N 1
ATOM 869 C CA . PRO A 1 112 ? -3.489 10.059 -61.574 1.00 37.41 112 PRO A CA 1
ATOM 870 C C . PRO A 1 112 ? -3.132 9.326 -62.870 1.00 37.41 112 PRO A C 1
ATOM 872 O O . PRO A 1 112 ? -2.092 8.674 -62.973 1.00 37.41 112 PRO A O 1
ATOM 875 N N . SER A 1 113 ? -4.005 9.445 -63.863 1.00 38.59 113 SER A N 1
ATOM 876 C CA . SER A 1 113 ? -3.762 9.040 -65.243 1.00 38.59 113 SER A CA 1
ATOM 877 C C . SER A 1 113 ? -2.603 9.840 -65.841 1.00 38.59 113 SER A C 1
ATOM 879 O O . SER A 1 113 ? -2.748 11.044 -66.043 1.00 38.59 113 SER A O 1
ATOM 881 N N . TYR A 1 114 ? -1.498 9.178 -66.191 1.00 37.81 114 TYR A N 1
ATOM 882 C CA . TYR A 1 114 ? -0.543 9.691 -67.174 1.00 37.81 114 TYR A CA 1
ATOM 883 C C . TYR A 1 114 ? -0.074 8.580 -68.113 1.00 37.81 114 TYR A C 1
ATOM 885 O O . TYR A 1 114 ? 0.006 7.405 -67.759 1.00 37.81 114 TYR A O 1
ATOM 893 N N . GLN A 1 115 ? 0.125 9.016 -69.349 1.00 36.81 115 GLN A N 1
ATOM 894 C CA . GLN A 1 115 ? 0.149 8.272 -70.596 1.00 36.81 115 GLN A CA 1
ATOM 895 C C . GLN A 1 115 ? 1.349 7.330 -70.756 1.00 36.81 115 GLN A C 1
ATOM 897 O O . GLN A 1 115 ? 2.398 7.479 -70.135 1.00 36.81 115 GLN A O 1
ATOM 902 N N . ALA A 1 116 ? 1.148 6.359 -71.644 1.00 44.88 116 ALA A N 1
ATOM 903 C CA . ALA A 1 116 ? 2.062 5.292 -72.009 1.00 44.88 116 ALA A CA 1
ATOM 904 C C . ALA A 1 116 ? 3.396 5.777 -72.599 1.00 44.88 116 ALA A C 1
ATOM 906 O O . ALA A 1 116 ? 3.391 6.539 -73.562 1.00 44.88 116 ALA A O 1
ATOM 907 N N . VAL A 1 117 ? 4.509 5.195 -72.127 1.00 35.06 117 VAL A N 1
ATOM 908 C CA . VAL A 1 117 ? 5.691 4.888 -72.954 1.00 35.06 117 VAL A CA 1
ATOM 909 C C . VAL A 1 117 ? 6.329 3.573 -72.463 1.00 35.06 117 VAL A C 1
ATOM 911 O O . VAL A 1 117 ? 6.452 3.333 -71.265 1.00 35.06 117 VAL A O 1
ATOM 914 N N . ASN A 1 118 ? 6.673 2.712 -73.421 1.00 44.81 118 ASN A N 1
ATOM 915 C CA . ASN A 1 118 ? 7.071 1.302 -73.308 1.00 44.81 118 ASN A CA 1
ATOM 916 C C . ASN A 1 118 ? 8.445 1.019 -72.632 1.00 44.81 118 ASN A C 1
ATOM 918 O O . ASN A 1 118 ? 9.254 1.931 -72.462 1.00 44.81 118 ASN A O 1
ATOM 922 N N . PRO A 1 119 ? 8.729 -0.257 -72.268 1.00 51.28 119 PRO A N 1
ATOM 923 C CA . PRO A 1 119 ? 9.710 -0.650 -71.254 1.00 51.28 119 PRO A CA 1
ATOM 924 C C . PRO A 1 119 ? 11.105 -0.983 -71.810 1.00 51.28 119 PRO A C 1
ATOM 926 O O . PRO A 1 119 ? 11.248 -1.538 -72.899 1.00 51.28 119 PRO A O 1
ATOM 929 N N . ARG A 1 120 ? 12.149 -0.754 -71.001 1.00 34.78 120 ARG A N 1
ATOM 930 C CA . ARG A 1 120 ? 13.471 -1.371 -71.186 1.00 34.78 120 ARG A CA 1
ATOM 931 C C . ARG A 1 120 ? 14.025 -1.832 -69.838 1.00 34.78 120 ARG A C 1
ATOM 933 O O . ARG A 1 120 ? 14.045 -1.083 -68.868 1.00 34.78 120 ARG A O 1
ATOM 940 N N . ALA A 1 121 ? 14.393 -3.108 -69.809 1.00 48.97 121 ALA A N 1
ATOM 941 C CA . ALA A 1 121 ? 14.708 -3.906 -68.635 1.00 48.97 121 ALA A CA 1
ATOM 942 C C . ALA A 1 121 ? 15.932 -3.417 -67.838 1.00 48.97 121 ALA A C 1
ATOM 944 O O . ALA A 1 121 ? 16.985 -3.134 -68.406 1.00 48.97 121 ALA A O 1
ATOM 945 N N . ALA A 1 122 ? 15.788 -3.426 -66.510 1.00 41.91 122 ALA A N 1
ATOM 946 C CA . ALA A 1 122 ? 16.853 -3.459 -65.509 1.00 41.91 122 ALA A CA 1
ATOM 947 C C . ALA A 1 122 ? 16.378 -4.373 -64.347 1.00 41.91 122 ALA A C 1
ATOM 949 O O . ALA A 1 122 ? 15.166 -4.498 -64.149 1.00 41.91 122 ALA A O 1
ATOM 950 N N . PRO A 1 123 ? 17.284 -5.068 -63.631 1.00 47.94 123 PRO A N 1
ATOM 951 C CA . PRO A 1 123 ? 16.968 -6.252 -62.821 1.00 47.94 123 PRO A CA 1
ATOM 952 C C . PRO A 1 123 ? 16.126 -5.920 -61.574 1.00 47.94 123 PRO A C 1
ATOM 954 O O . PRO A 1 123 ? 16.120 -4.770 -61.124 1.00 47.94 123 PRO A O 1
ATOM 957 N N . PRO A 1 124 ? 15.419 -6.906 -60.983 1.00 41.69 124 PRO A N 1
ATOM 958 C CA . PRO A 1 124 ? 14.498 -6.649 -59.888 1.00 41.69 124 PRO A CA 1
ATOM 959 C C . PRO A 1 124 ? 15.290 -6.299 -58.626 1.00 41.69 124 PRO A C 1
ATOM 961 O O . PRO A 1 124 ? 15.951 -7.144 -58.028 1.00 41.69 124 PRO A O 1
ATOM 964 N N . ARG A 1 125 ? 15.201 -5.043 -58.182 1.00 49.47 125 ARG A N 1
ATOM 965 C CA . ARG A 1 125 ? 15.395 -4.734 -56.762 1.00 49.47 125 ARG A CA 1
ATOM 966 C C . ARG A 1 125 ? 14.191 -5.325 -56.018 1.00 49.47 125 ARG A C 1
ATOM 968 O O . ARG A 1 125 ? 13.066 -5.018 -56.420 1.00 49.47 125 ARG A O 1
ATOM 975 N N . PRO A 1 126 ? 14.374 -6.169 -54.987 1.00 44.19 126 PRO A N 1
ATOM 976 C CA . PRO A 1 126 ? 13.244 -6.716 -54.253 1.00 44.19 126 PRO A CA 1
ATOM 977 C C . PRO A 1 126 ? 12.462 -5.573 -53.604 1.00 44.19 126 PRO A C 1
ATOM 979 O O . PRO A 1 126 ? 13.026 -4.665 -52.989 1.00 44.19 126 PRO A O 1
ATOM 982 N N . ALA A 1 127 ? 11.153 -5.611 -53.830 1.00 41.19 127 ALA A N 1
ATOM 983 C CA . ALA A 1 127 ? 10.199 -4.614 -53.397 1.00 41.19 127 ALA A CA 1
ATOM 984 C C . ALA A 1 127 ? 10.240 -4.428 -51.875 1.00 41.19 127 ALA A C 1
ATOM 986 O O . ALA A 1 127 ? 10.277 -5.387 -51.105 1.00 41.19 127 ALA A O 1
ATOM 987 N N . ALA A 1 128 ? 10.193 -3.169 -51.445 1.00 51.44 128 ALA A N 1
ATOM 988 C CA . ALA A 1 128 ? 9.958 -2.792 -50.063 1.00 51.44 128 ALA A CA 1
ATOM 989 C C . ALA A 1 128 ? 8.526 -3.186 -49.666 1.00 51.44 128 ALA A C 1
ATOM 991 O O . ALA A 1 128 ? 7.582 -2.413 -49.812 1.00 51.44 128 ALA A O 1
ATOM 992 N N . GLY A 1 129 ? 8.372 -4.411 -49.180 1.00 48.94 129 GLY A N 1
ATOM 993 C CA . GLY A 1 129 ? 7.130 -4.930 -48.634 1.00 48.94 129 GLY A CA 1
ATOM 994 C C . GLY A 1 129 ? 7.440 -6.146 -47.780 1.00 48.94 129 GLY A C 1
ATOM 995 O O . GLY A 1 129 ? 7.695 -7.201 -48.330 1.00 48.94 129 GLY A O 1
ATOM 996 N N . LEU A 1 130 ? 7.456 -5.954 -46.455 1.00 49.50 130 LEU A N 1
ATOM 997 C CA . LEU A 1 130 ? 7.336 -7.000 -45.428 1.00 49.50 130 LEU A CA 1
ATOM 998 C C . LEU A 1 130 ? 8.108 -8.304 -45.730 1.00 49.50 130 LEU A C 1
ATOM 1000 O O . LEU A 1 130 ? 7.570 -9.239 -46.312 1.00 49.50 130 LEU A O 1
ATOM 1004 N N . ASN A 1 131 ? 9.362 -8.382 -45.278 1.00 72.00 131 ASN A N 1
ATOM 1005 C CA . ASN A 1 131 ? 10.204 -9.565 -45.461 1.00 72.00 131 ASN A CA 1
ATOM 1006 C C . ASN A 1 131 ? 10.177 -10.448 -44.209 1.00 72.00 131 ASN A C 1
ATOM 1008 O O . ASN A 1 131 ? 10.269 -9.939 -43.091 1.00 72.00 131 ASN A O 1
ATOM 1012 N N . TYR A 1 132 ? 10.122 -11.765 -44.392 1.00 78.56 132 TYR A N 1
ATOM 1013 C CA . TYR A 1 132 ? 10.419 -12.734 -43.334 1.00 78.56 132 TYR A CA 1
ATOM 1014 C C . TYR A 1 132 ? 11.926 -12.767 -43.062 1.00 78.56 132 TYR A C 1
ATOM 1016 O O . TYR A 1 132 ? 12.725 -12.458 -43.951 1.00 78.56 132 TYR A O 1
ATOM 1024 N N . ILE A 1 133 ? 12.327 -13.098 -41.833 1.00 83.19 133 ILE A N 1
ATOM 1025 C CA . ILE A 1 133 ? 13.747 -13.178 -41.490 1.00 83.19 133 ILE A CA 1
ATOM 1026 C C . ILE A 1 133 ? 14.380 -14.368 -42.218 1.00 83.19 133 ILE A C 1
ATOM 1028 O O . ILE A 1 133 ? 13.881 -15.492 -42.157 1.00 83.19 133 ILE A O 1
ATOM 1032 N N . ALA A 1 134 ? 15.462 -14.115 -42.952 1.00 79.88 134 ALA A N 1
ATOM 1033 C CA . ALA A 1 134 ? 16.197 -15.176 -43.624 1.00 79.88 134 ALA A CA 1
ATOM 1034 C C . ALA A 1 134 ? 17.012 -15.983 -42.592 1.00 79.88 134 ALA A C 1
ATOM 1036 O O . ALA A 1 134 ? 17.539 -15.402 -41.643 1.00 79.88 134 ALA A O 1
ATOM 1037 N N . PRO A 1 135 ? 17.180 -17.304 -42.771 1.00 77.38 135 PRO A N 1
ATOM 1038 C CA . PRO A 1 135 ? 17.960 -18.138 -41.850 1.00 77.38 135 PRO A CA 1
ATOM 1039 C C . PRO A 1 135 ? 19.448 -17.758 -41.798 1.00 77.38 135 PRO A C 1
ATOM 1041 O O . PRO A 1 135 ? 20.131 -18.073 -40.833 1.00 77.38 135 PRO A O 1
ATOM 1044 N N . ASN A 1 136 ? 19.947 -17.071 -42.824 1.00 85.25 136 ASN A N 1
ATOM 1045 C CA . ASN A 1 136 ? 21.302 -16.533 -42.925 1.00 85.25 136 ASN A CA 1
ATOM 1046 C C . ASN A 1 136 ? 21.335 -15.001 -42.795 1.00 85.25 136 ASN A C 1
ATOM 1048 O O . ASN A 1 136 ? 22.276 -14.366 -43.275 1.00 85.25 136 ASN A O 1
ATOM 1052 N N . TRP A 1 137 ? 20.290 -14.395 -42.226 1.00 87.94 137 TRP A N 1
ATOM 1053 C CA . TRP A 1 137 ? 20.238 -12.951 -42.047 1.00 87.94 137 TRP A CA 1
ATOM 1054 C C . TRP A 1 137 ? 21.401 -12.475 -41.167 1.00 87.94 137 TRP A C 1
ATOM 1056 O O . TRP A 1 137 ? 21.717 -13.089 -40.152 1.00 87.94 137 TRP A O 1
ATOM 1066 N N . GLN A 1 138 ? 22.040 -11.374 -41.556 1.00 87.56 138 GLN A N 1
ATOM 1067 C CA . GLN A 1 138 ? 23.094 -10.733 -40.774 1.00 87.56 138 GLN A CA 1
ATOM 1068 C C . GLN A 1 138 ? 22.838 -9.225 -40.714 1.00 87.56 138 GLN A C 1
ATOM 1070 O O . GLN A 1 138 ? 22.338 -8.663 -41.697 1.00 87.56 138 GLN A O 1
ATOM 1075 N N . PRO A 1 139 ? 23.182 -8.562 -39.596 1.00 88.12 139 PRO A N 1
ATOM 1076 C CA . PRO A 1 139 ? 23.120 -7.113 -39.514 1.00 88.12 139 PRO A CA 1
ATOM 1077 C C . PRO A 1 139 ? 24.089 -6.502 -40.529 1.00 88.12 139 PRO A C 1
ATOM 1079 O O . PRO A 1 139 ? 25.254 -6.890 -40.631 1.00 88.12 139 PRO A O 1
ATOM 1082 N N . ASP A 1 140 ? 23.593 -5.541 -41.295 1.00 85.94 140 ASP A N 1
ATOM 1083 C CA . ASP A 1 140 ? 24.383 -4.771 -42.242 1.00 85.94 140 ASP A CA 1
ATOM 1084 C C . ASP A 1 140 ? 25.358 -3.827 -41.520 1.00 85.94 140 ASP A C 1
ATOM 1086 O O . ASP A 1 140 ? 25.192 -3.484 -40.348 1.00 85.94 140 ASP A O 1
ATOM 1090 N N . HIS A 1 141 ? 26.385 -3.373 -42.240 1.00 83.44 141 HIS A N 1
ATOM 1091 C CA . HIS A 1 141 ? 27.431 -2.511 -41.682 1.00 83.44 141 HIS A CA 1
ATOM 1092 C C . HIS A 1 141 ? 26.872 -1.205 -41.092 1.00 83.44 141 HIS A C 1
ATOM 1094 O O . HIS A 1 141 ? 27.408 -0.680 -40.121 1.00 83.44 141 HIS A O 1
ATOM 1100 N N . HIS A 1 142 ? 25.779 -0.681 -41.651 1.00 84.50 142 HIS A N 1
ATOM 1101 C CA . HIS A 1 142 ? 25.118 0.504 -41.114 1.00 84.50 142 HIS A CA 1
ATOM 1102 C C . HIS A 1 142 ? 24.392 0.201 -39.791 1.00 84.50 142 HIS A C 1
ATOM 1104 O O . HIS A 1 142 ? 24.503 0.982 -38.850 1.00 84.50 142 HIS A O 1
ATOM 1110 N N . THR A 1 143 ? 23.731 -0.956 -39.671 1.00 87.62 143 THR A N 1
ATOM 1111 C CA . THR A 1 143 ? 23.139 -1.428 -38.405 1.00 87.62 143 THR A CA 1
ATOM 1112 C C . THR A 1 143 ? 24.186 -1.598 -37.297 1.00 87.62 143 THR A C 1
ATOM 1114 O O . THR A 1 143 ? 23.959 -1.161 -36.170 1.00 87.62 143 THR A O 1
ATOM 1117 N N . LEU A 1 144 ? 25.351 -2.177 -37.608 1.00 88.38 144 LEU A N 1
ATOM 1118 C CA . LEU A 1 144 ? 26.452 -2.300 -36.642 1.00 88.38 144 LEU A CA 1
ATOM 1119 C C . LEU A 1 144 ? 27.039 -0.934 -36.262 1.00 88.38 144 LEU A C 1
ATOM 1121 O O . LEU A 1 144 ? 27.217 -0.653 -35.082 1.00 88.38 144 LEU A O 1
ATOM 1125 N N . ALA A 1 145 ? 27.237 -0.036 -37.233 1.00 83.94 145 ALA A N 1
ATOM 1126 C CA . ALA A 1 145 ? 27.705 1.322 -36.958 1.00 83.94 145 ALA A CA 1
ATOM 1127 C C . ALA A 1 145 ? 26.740 2.108 -36.048 1.00 83.94 145 ALA A C 1
ATOM 1129 O O . ALA A 1 145 ? 27.185 2.879 -35.201 1.00 83.94 145 ALA A O 1
ATOM 1130 N N . GLN A 1 146 ? 25.425 1.898 -36.182 1.00 83.75 146 GLN A N 1
ATOM 1131 C CA . GLN A 1 146 ? 24.432 2.485 -35.276 1.00 83.75 146 GLN A CA 1
ATOM 1132 C C . GLN A 1 146 ? 24.523 1.907 -33.856 1.00 83.75 146 GLN A C 1
ATOM 1134 O O . GLN A 1 146 ? 24.407 2.656 -32.892 1.00 83.75 146 GLN A O 1
ATOM 1139 N N . LEU A 1 147 ? 24.784 0.607 -33.698 1.00 89.44 147 LEU A N 1
ATOM 1140 C CA . LEU A 1 147 ? 25.026 0.004 -32.379 1.00 89.44 147 LEU A CA 1
ATOM 1141 C C . LEU A 1 147 ? 26.324 0.513 -31.737 1.00 89.44 147 LEU A C 1
ATOM 1143 O O . LEU A 1 147 ? 26.335 0.808 -30.541 1.00 89.44 147 LEU A O 1
ATOM 1147 N N . ALA A 1 148 ? 27.374 0.718 -32.532 1.00 87.50 148 ALA A N 1
ATOM 1148 C CA . ALA A 1 148 ? 28.624 1.309 -32.065 1.00 87.50 148 ALA A CA 1
ATOM 1149 C C . ALA A 1 148 ? 28.431 2.749 -31.549 1.00 87.50 148 ALA A C 1
ATOM 1151 O O . ALA A 1 148 ? 29.027 3.121 -30.541 1.00 87.50 148 ALA A O 1
ATOM 1152 N N . GLN A 1 149 ? 27.535 3.544 -32.157 1.00 86.94 149 GLN A N 1
ATOM 1153 C CA . GLN A 1 149 ? 27.159 4.874 -31.639 1.00 86.94 149 GLN A CA 1
ATOM 1154 C C . GLN A 1 149 ? 26.493 4.812 -30.255 1.00 86.94 149 GLN A C 1
ATOM 1156 O O . GLN A 1 149 ? 26.539 5.784 -29.504 1.00 86.94 149 GLN A O 1
ATOM 1161 N N . HIS A 1 150 ? 25.898 3.673 -29.898 1.00 84.44 150 HIS A N 1
ATOM 1162 C CA . HIS A 1 150 ? 25.344 3.414 -28.570 1.00 84.44 150 HIS A CA 1
ATOM 1163 C C . HIS A 1 150 ? 26.365 2.805 -27.589 1.00 84.44 150 HIS A C 1
ATOM 1165 O O . HIS A 1 150 ? 25.964 2.359 -26.516 1.00 84.44 150 HIS A O 1
ATOM 1171 N N . ASN A 1 151 ? 27.665 2.816 -27.921 1.00 87.81 151 ASN A N 1
ATOM 1172 C CA . ASN A 1 151 ? 28.757 2.197 -27.156 1.00 87.81 151 ASN A CA 1
ATOM 1173 C C . ASN A 1 151 ? 28.612 0.675 -26.970 1.00 87.81 151 ASN A C 1
ATOM 1175 O O . ASN A 1 151 ? 29.088 0.122 -25.980 1.00 87.81 151 ASN A O 1
ATOM 1179 N N . ILE A 1 152 ? 27.965 -0.012 -27.915 1.00 89.88 152 ILE A N 1
ATOM 1180 C CA . ILE A 1 152 ? 27.800 -1.468 -27.875 1.00 89.88 152 ILE A CA 1
ATOM 1181 C C . ILE A 1 152 ? 28.880 -2.115 -28.753 1.00 89.88 152 ILE A C 1
ATOM 1183 O O . ILE A 1 152 ? 28.961 -1.776 -29.935 1.00 89.88 152 ILE A O 1
ATOM 1187 N N . PRO A 1 153 ? 29.694 -3.053 -28.229 1.00 88.44 153 PRO A N 1
ATOM 1188 C CA . PRO A 1 153 ? 30.699 -3.750 -29.025 1.00 88.44 153 PRO A CA 1
ATOM 1189 C C . PRO A 1 153 ? 30.089 -4.589 -30.157 1.00 88.44 153 PRO A C 1
ATOM 1191 O O . PRO A 1 153 ? 29.141 -5.349 -29.946 1.00 88.44 153 PRO A O 1
ATOM 1194 N N . ASP A 1 154 ? 30.703 -4.540 -31.341 1.00 86.00 154 ASP A N 1
ATOM 1195 C CA . ASP A 1 154 ? 30.308 -5.349 -32.504 1.00 86.00 154 ASP A CA 1
ATOM 1196 C C . ASP A 1 154 ? 30.296 -6.857 -32.210 1.00 86.00 154 ASP A C 1
ATOM 1198 O O . ASP A 1 154 ? 29.490 -7.598 -32.774 1.00 86.00 154 ASP A O 1
ATOM 1202 N N . SER A 1 155 ? 31.186 -7.324 -31.329 1.00 89.25 155 SER A N 1
ATOM 1203 C CA . SER A 1 155 ? 31.239 -8.718 -30.877 1.00 89.25 155 SER A CA 1
ATOM 1204 C C . SER A 1 155 ? 29.957 -9.127 -30.154 1.00 89.25 155 SER A C 1
ATOM 1206 O O . SER A 1 155 ? 29.368 -10.148 -30.503 1.00 89.25 155 SER A O 1
ATOM 1208 N N . PHE A 1 156 ? 29.487 -8.295 -29.221 1.00 90.00 156 PHE A N 1
ATOM 1209 C CA . PHE A 1 156 ? 28.244 -8.522 -28.489 1.00 90.00 156 PHE A CA 1
ATOM 1210 C C . PHE A 1 156 ? 27.048 -8.515 -29.439 1.00 90.00 156 PHE A C 1
ATOM 1212 O O . PHE A 1 156 ? 26.209 -9.406 -29.385 1.00 90.00 156 PHE A O 1
ATOM 1219 N N . ALA A 1 157 ? 26.991 -7.557 -30.370 1.00 89.62 157 ALA A N 1
ATOM 1220 C CA . ALA A 1 157 ? 25.932 -7.527 -31.373 1.00 89.62 157 ALA A CA 1
ATOM 1221 C C . ALA A 1 157 ? 25.892 -8.832 -32.185 1.00 89.62 157 ALA A C 1
ATOM 1223 O O . ALA A 1 157 ? 24.829 -9.423 -32.342 1.00 89.62 157 ALA A O 1
ATOM 1224 N N . ARG A 1 158 ? 27.039 -9.331 -32.661 1.00 89.25 158 ARG A N 1
ATOM 1225 C CA . ARG A 1 158 ? 27.110 -10.582 -33.440 1.00 89.25 158 ARG A CA 1
ATOM 1226 C C . ARG A 1 158 ? 26.667 -11.814 -32.646 1.00 89.25 158 ARG A C 1
ATOM 1228 O O . ARG A 1 158 ? 26.050 -12.698 -33.234 1.00 89.25 158 ARG A O 1
ATOM 1235 N N . GLU A 1 159 ? 26.934 -11.856 -31.345 1.00 92.12 159 GLU A N 1
ATOM 1236 C CA . GLU A 1 159 ? 26.512 -12.944 -30.452 1.00 92.12 159 GLU A CA 1
ATOM 1237 C C . GLU A 1 159 ? 24.984 -13.054 -30.332 1.00 92.12 159 GLU A C 1
ATOM 1239 O O . GLU A 1 159 ? 24.453 -14.156 -30.249 1.00 92.12 159 GLU A O 1
ATOM 1244 N N . GLN A 1 160 ? 24.260 -11.934 -30.431 1.00 90.88 160 GLN A N 1
ATOM 1245 C CA . GLN A 1 160 ? 22.793 -11.906 -30.338 1.00 90.88 160 GLN A CA 1
ATOM 1246 C C . GLN A 1 160 ? 22.076 -12.338 -31.634 1.00 90.88 160 GLN A C 1
ATOM 1248 O O . GLN A 1 160 ? 20.857 -12.517 -31.654 1.00 90.88 160 GLN A O 1
ATOM 1253 N N . VAL A 1 161 ? 22.800 -12.499 -32.750 1.00 90.19 161 VAL A N 1
ATOM 1254 C CA . VAL A 1 161 ? 22.208 -12.809 -34.066 1.00 90.19 161 VAL A CA 1
ATOM 1255 C C . VAL A 1 161 ? 21.494 -14.172 -34.098 1.00 90.19 161 VAL A C 1
ATOM 1257 O O . VAL A 1 161 ? 20.355 -14.213 -34.571 1.00 90.19 161 VAL A O 1
ATOM 1260 N N . PRO A 1 162 ? 22.081 -15.286 -33.612 1.00 88.56 162 PRO A N 1
ATOM 1261 C CA . PRO A 1 162 ? 21.435 -16.599 -33.674 1.00 88.56 162 PRO A CA 1
ATOM 1262 C C . PRO A 1 162 ? 20.138 -16.676 -32.858 1.00 88.56 162 PRO A C 1
ATOM 1264 O O . PRO A 1 162 ? 19.141 -17.224 -33.338 1.00 88.56 162 PRO A O 1
ATOM 1267 N N . GLU A 1 163 ? 20.122 -16.091 -31.655 1.00 88.25 163 GLU A N 1
ATOM 1268 C CA . GLU A 1 163 ? 18.928 -16.034 -30.802 1.00 88.25 163 GLU A CA 1
ATOM 1269 C C . GLU A 1 163 ? 17.829 -15.194 -31.464 1.00 88.25 163 GLU A C 1
ATOM 1271 O O . GLU A 1 163 ? 16.682 -15.633 -31.573 1.00 88.25 163 GLU A O 1
ATOM 1276 N N . PHE A 1 164 ? 18.194 -14.028 -32.004 1.00 90.19 164 PHE A N 1
ATOM 1277 C CA . PHE A 1 164 ? 17.263 -13.146 -32.701 1.00 90.19 164 PHE A CA 1
ATOM 1278 C C . PHE A 1 164 ? 16.617 -13.817 -33.923 1.00 90.19 164 PHE A C 1
ATOM 1280 O O . PHE A 1 164 ? 15.402 -13.715 -34.109 1.00 90.19 164 PHE A O 1
ATOM 1287 N N . ILE A 1 165 ? 17.404 -14.522 -34.747 1.00 89.88 165 ILE A N 1
ATOM 1288 C CA . ILE A 1 165 ? 16.883 -15.261 -35.909 1.00 89.88 16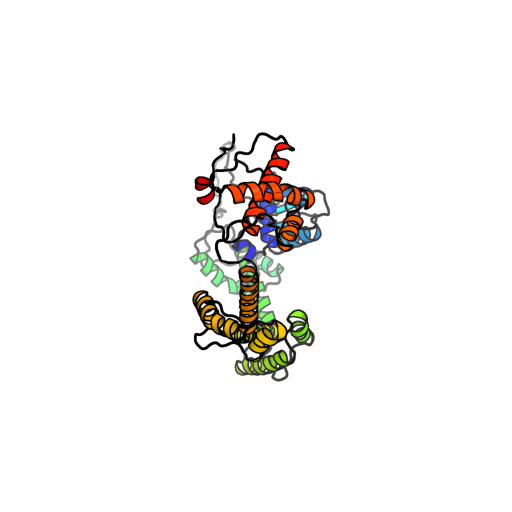5 ILE A CA 1
ATOM 1289 C C . ILE A 1 165 ? 15.916 -16.350 -35.456 1.00 89.88 165 ILE A C 1
ATOM 1291 O O . ILE A 1 165 ? 14.828 -16.458 -36.019 1.00 89.88 165 ILE A O 1
ATOM 1295 N N . THR A 1 166 ? 16.293 -17.135 -34.446 1.00 88.38 166 THR A N 1
ATOM 1296 C CA . THR A 1 166 ? 15.465 -18.235 -33.929 1.00 88.38 166 THR A CA 1
ATOM 1297 C C . THR A 1 166 ? 14.124 -17.706 -33.428 1.00 88.38 166 THR A C 1
ATOM 1299 O O . THR A 1 166 ? 13.076 -18.125 -33.921 1.00 88.38 166 THR A O 1
ATOM 1302 N N . TYR A 1 167 ? 14.154 -16.690 -32.563 1.00 89.50 167 TYR A N 1
ATOM 1303 C CA . TYR A 1 167 ? 12.962 -16.068 -31.993 1.00 89.50 167 TYR A CA 1
ATOM 1304 C C . TYR A 1 167 ? 11.996 -15.537 -33.064 1.00 89.50 167 TYR A C 1
ATOM 1306 O O . TYR A 1 167 ? 10.794 -15.806 -33.030 1.00 89.50 167 TYR A O 1
ATOM 1314 N N . TRP A 1 168 ? 12.500 -14.786 -34.048 1.00 87.50 168 TRP A N 1
ATOM 1315 C CA . TRP A 1 168 ? 11.641 -14.191 -35.077 1.00 87.50 168 TRP A CA 1
ATOM 1316 C C . TRP A 1 168 ? 11.193 -15.183 -36.150 1.00 87.50 168 TRP A C 1
ATOM 1318 O O . TRP A 1 168 ? 10.133 -14.992 -36.751 1.00 87.50 168 TRP A O 1
ATOM 1328 N N . ARG A 1 169 ? 11.954 -16.259 -36.370 1.00 85.62 169 ARG A N 1
ATOM 1329 C CA . ARG A 1 169 ? 11.566 -17.347 -37.269 1.00 85.62 169 ARG A CA 1
ATOM 1330 C C . ARG A 1 169 ? 10.429 -18.178 -36.685 1.00 85.62 169 ARG A C 1
ATOM 1332 O O . ARG A 1 169 ? 9.505 -18.504 -37.423 1.00 85.62 169 ARG A O 1
ATOM 1339 N N . GLU A 1 170 ? 10.468 -18.469 -35.387 1.00 87.38 170 GLU A N 1
ATOM 1340 C CA . GLU A 1 170 ? 9.380 -19.156 -34.676 1.00 87.38 170 GLU A CA 1
ATOM 1341 C C . GLU A 1 170 ? 8.100 -18.317 -34.637 1.00 87.38 170 GLU A C 1
ATOM 1343 O O . GLU A 1 170 ? 7.001 -18.841 -34.799 1.00 87.38 170 GLU A O 1
ATOM 1348 N N . ARG A 1 171 ? 8.238 -16.996 -34.482 1.00 84.44 171 ARG A N 1
ATOM 1349 C CA . ARG A 1 171 ? 7.106 -16.057 -34.474 1.00 84.44 171 ARG A CA 1
ATOM 1350 C C . ARG A 1 171 ? 6.434 -15.914 -35.838 1.00 84.44 171 ARG A C 1
ATOM 1352 O O . ARG A 1 171 ? 5.253 -15.590 -35.888 1.00 84.44 171 ARG A O 1
ATOM 1359 N N . GLY A 1 172 ? 7.168 -16.122 -36.933 1.00 80.25 172 GLY A N 1
ATOM 1360 C CA . GLY A 1 172 ? 6.616 -16.071 -38.289 1.00 80.25 172 GLY A CA 1
ATOM 1361 C C . GLY A 1 172 ? 5.998 -14.717 -38.666 1.00 80.25 172 GLY A C 1
ATOM 1362 O O . GLY A 1 172 ? 5.100 -14.666 -39.501 1.00 80.25 172 GLY A O 1
ATOM 1363 N N . GLU A 1 173 ? 6.445 -13.617 -38.055 1.00 81.50 173 GLU A N 1
ATOM 1364 C CA . GLU A 1 173 ? 5.915 -12.276 -38.321 1.00 81.50 173 GLU A CA 1
ATOM 1365 C C . GLU A 1 173 ? 6.783 -11.545 -39.360 1.00 81.50 173 GLU A C 1
ATOM 1367 O O . GLU A 1 173 ? 7.990 -11.391 -39.149 1.00 81.50 173 GLU A O 1
ATOM 1372 N N . PRO A 1 174 ? 6.214 -11.045 -40.470 1.00 79.25 174 PRO A N 1
ATOM 1373 C CA . PRO A 1 174 ? 6.984 -10.283 -41.441 1.00 79.25 174 PRO A CA 1
ATOM 1374 C C . PRO A 1 174 ? 7.273 -8.864 -40.929 1.00 79.25 174 PRO A C 1
ATOM 1376 O O . PRO A 1 174 ? 6.413 -8.208 -40.338 1.00 79.25 174 PRO A O 1
ATOM 1379 N N . GLN A 1 175 ? 8.480 -8.352 -41.189 1.00 80.94 175 GLN A N 1
ATOM 1380 C CA . GLN A 1 175 ? 8.903 -7.024 -40.731 1.00 80.94 175 GLN A CA 1
ATOM 1381 C C . GLN A 1 175 ? 9.380 -6.134 -41.880 1.00 80.94 175 GLN A C 1
ATOM 1383 O O . GLN A 1 175 ? 9.828 -6.589 -42.933 1.00 80.94 175 GLN A O 1
ATOM 1388 N N . ARG A 1 176 ? 9.275 -4.816 -41.669 1.00 75.56 176 ARG A N 1
ATOM 1389 C CA . ARG A 1 176 ? 9.729 -3.799 -42.635 1.00 75.56 176 ARG A CA 1
ATOM 1390 C C . ARG A 1 176 ? 11.245 -3.599 -42.620 1.00 75.56 176 ARG A C 1
ATOM 1392 O O . ARG A 1 176 ? 11.822 -3.302 -43.658 1.00 75.56 176 ARG A O 1
ATOM 1399 N N . SER A 1 177 ? 11.876 -3.739 -41.454 1.00 84.25 177 SER A N 1
ATOM 1400 C CA . SER A 1 177 ? 13.329 -3.647 -41.294 1.00 84.25 177 SER A CA 1
ATOM 1401 C C . SER A 1 177 ? 13.787 -4.517 -40.130 1.00 84.25 177 SER A C 1
ATOM 1403 O O . SER A 1 177 ? 13.511 -4.217 -38.966 1.00 84.25 177 SER A O 1
ATOM 1405 N N . TRP A 1 178 ? 14.507 -5.588 -40.459 1.00 85.25 178 TRP A N 1
ATOM 1406 C CA . TRP A 1 178 ? 15.140 -6.458 -39.472 1.00 85.25 178 TRP A CA 1
ATOM 1407 C C . TRP A 1 178 ? 16.282 -5.747 -38.739 1.00 85.25 178 TRP A C 1
ATOM 1409 O O . TRP A 1 178 ? 16.396 -5.914 -37.532 1.00 85.25 178 TRP A O 1
ATOM 1419 N N . GLY A 1 179 ? 17.031 -4.862 -39.412 1.00 85.75 179 GLY A N 1
ATOM 1420 C CA . GLY A 1 179 ? 18.094 -4.060 -38.790 1.00 85.75 179 GLY A CA 1
ATOM 1421 C C . GLY A 1 179 ? 17.580 -3.156 -37.665 1.00 85.75 179 GLY A C 1
ATOM 1422 O O . GLY A 1 179 ? 18.114 -3.176 -36.563 1.00 85.75 179 GLY A O 1
ATOM 1423 N N . ALA A 1 180 ? 16.460 -2.452 -37.870 1.00 84.25 180 ALA A N 1
ATOM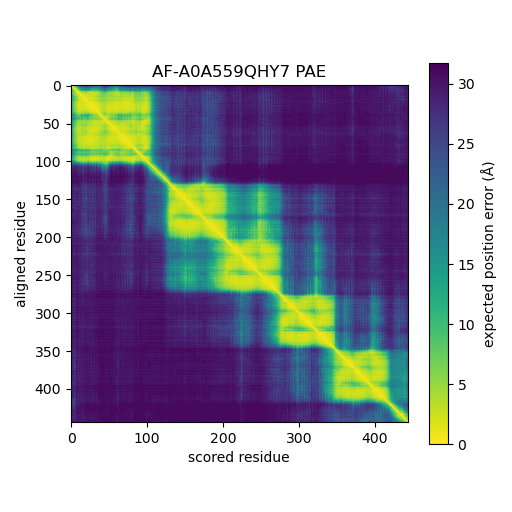 1424 C CA . ALA A 1 180 ? 15.878 -1.599 -36.827 1.00 84.25 180 ALA A CA 1
ATOM 1425 C C . ALA A 1 180 ? 15.368 -2.401 -35.613 1.00 84.25 180 ALA A C 1
ATOM 1427 O O . ALA A 1 180 ? 15.548 -1.986 -34.467 1.00 84.25 180 ALA A O 1
ATOM 1428 N N . LYS A 1 181 ? 14.747 -3.565 -35.854 1.00 87.38 181 LYS A N 1
ATOM 1429 C CA . LYS A 1 181 ? 14.308 -4.478 -34.784 1.00 87.38 181 LYS A CA 1
ATOM 1430 C C . LYS A 1 181 ? 15.490 -5.070 -34.025 1.00 87.38 181 LYS A C 1
ATOM 1432 O O . LYS A 1 181 ? 15.425 -5.198 -32.805 1.00 87.38 181 LYS A O 1
ATOM 1437 N N . PHE A 1 182 ? 16.560 -5.386 -34.741 1.00 90.44 182 PHE A N 1
ATOM 1438 C CA . PHE A 1 182 ? 17.788 -5.901 -34.169 1.00 90.44 182 PHE A CA 1
ATOM 1439 C C . PHE A 1 182 ? 18.480 -4.866 -33.281 1.00 90.44 182 PHE A C 1
ATOM 1441 O O . PHE A 1 182 ? 18.847 -5.193 -32.161 1.00 90.44 182 PHE A O 1
ATOM 1448 N N . ILE A 1 183 ? 18.548 -3.598 -33.703 1.00 87.19 183 ILE A N 1
ATOM 1449 C CA . ILE A 1 183 ? 19.111 -2.516 -32.878 1.00 87.19 183 ILE A CA 1
ATOM 1450 C C . ILE A 1 183 ? 18.361 -2.392 -31.551 1.00 87.19 183 ILE A C 1
ATOM 1452 O O . ILE A 1 183 ? 18.977 -2.389 -30.490 1.00 87.19 183 ILE A O 1
ATOM 1456 N N . GLN A 1 184 ? 17.026 -2.349 -31.591 1.00 87.69 184 GLN A N 1
ATOM 1457 C CA . GLN A 1 184 ? 16.214 -2.280 -30.371 1.00 87.69 184 GLN A CA 1
ATOM 1458 C C . GLN A 1 184 ? 16.422 -3.497 -29.463 1.00 87.69 184 GLN A C 1
ATOM 1460 O O . GLN A 1 184 ? 16.496 -3.351 -28.243 1.00 87.69 184 GLN A O 1
ATOM 1465 N N . HIS A 1 185 ? 16.521 -4.690 -30.054 1.00 89.62 185 HIS A N 1
ATOM 1466 C CA . HIS A 1 185 ? 16.774 -5.923 -29.320 1.00 89.62 185 HIS A CA 1
ATOM 1467 C C . HIS A 1 185 ? 18.147 -5.897 -28.635 1.00 89.62 185 HIS A C 1
ATOM 1469 O O . HIS A 1 185 ? 18.221 -6.094 -27.425 1.00 89.62 185 HIS A O 1
ATOM 1475 N N . VAL A 1 186 ? 19.212 -5.573 -29.372 1.00 91.62 186 VAL A N 1
ATOM 1476 C CA . VAL A 1 186 ? 20.584 -5.541 -28.851 1.00 91.62 186 VAL A CA 1
ATOM 1477 C C . VAL A 1 186 ? 20.767 -4.434 -27.813 1.00 91.62 186 VAL A C 1
ATOM 1479 O O . VAL A 1 186 ? 21.390 -4.687 -26.790 1.00 91.62 186 VAL A O 1
ATOM 1482 N N . ILE A 1 187 ? 20.177 -3.245 -27.995 1.00 89.25 187 ILE A N 1
ATOM 1483 C CA . ILE A 1 187 ? 20.211 -2.184 -26.970 1.00 89.25 187 ILE A CA 1
ATOM 1484 C C . ILE A 1 187 ? 19.558 -2.669 -25.676 1.00 89.25 187 ILE A C 1
ATOM 1486 O O . ILE A 1 187 ? 20.106 -2.471 -24.593 1.00 89.25 187 ILE A O 1
ATOM 1490 N N . ARG A 1 188 ? 18.396 -3.326 -25.767 1.00 90.31 188 ARG A N 1
ATOM 1491 C CA . ARG A 1 188 ? 17.719 -3.874 -24.588 1.00 90.31 188 ARG A CA 1
ATOM 1492 C C . ARG A 1 188 ? 18.576 -4.936 -23.895 1.00 90.31 188 ARG A C 1
ATOM 1494 O O . ARG A 1 188 ? 18.720 -4.869 -22.677 1.00 90.31 188 ARG A O 1
ATOM 1501 N N . GLN A 1 189 ? 19.147 -5.868 -24.657 1.00 88.81 189 GLN A N 1
ATOM 1502 C CA . GLN A 1 189 ? 20.017 -6.919 -24.121 1.00 88.81 189 GLN A CA 1
ATOM 1503 C C . GLN A 1 189 ? 21.291 -6.340 -23.498 1.00 88.81 189 GLN A C 1
ATOM 1505 O O . GLN A 1 189 ? 21.683 -6.744 -22.409 1.00 88.81 189 GLN A O 1
ATOM 1510 N N . TRP A 1 190 ? 21.894 -5.328 -24.124 1.00 89.50 190 TRP A N 1
ATOM 1511 C CA . TRP A 1 190 ? 23.079 -4.657 -23.596 1.00 89.50 190 TRP A CA 1
ATOM 1512 C C . TRP A 1 190 ? 22.793 -3.942 -22.275 1.00 89.50 190 TRP A C 1
ATOM 1514 O O . TRP A 1 190 ? 23.539 -4.109 -21.320 1.00 89.50 190 TRP A O 1
ATOM 1524 N N . ARG A 1 191 ? 21.671 -3.219 -22.159 1.00 87.38 191 ARG A N 1
ATOM 1525 C CA . ARG A 1 191 ? 21.271 -2.579 -20.890 1.00 87.38 191 ARG A CA 1
ATOM 1526 C C . ARG A 1 191 ? 21.061 -3.588 -19.763 1.00 87.38 191 ARG A C 1
ATOM 1528 O O . ARG A 1 191 ? 21.414 -3.319 -18.614 1.00 87.38 191 ARG A O 1
ATOM 1535 N N . GLN A 1 192 ? 20.483 -4.744 -20.082 1.00 87.00 192 GLN A N 1
ATOM 1536 C CA . GLN A 1 192 ? 20.317 -5.834 -19.122 1.00 87.00 192 GLN A CA 1
ATOM 1537 C C . GLN A 1 192 ? 21.671 -6.420 -18.717 1.00 87.00 192 GLN A C 1
ATOM 1539 O O . GLN A 1 192 ? 21.924 -6.582 -17.526 1.00 87.00 192 GLN A O 1
ATOM 1544 N N . PHE A 1 193 ? 22.556 -6.645 -19.687 1.00 87.56 193 PHE A N 1
ATOM 1545 C CA . PHE A 1 193 ? 23.918 -7.107 -19.452 1.00 87.56 193 PHE A CA 1
ATOM 1546 C C . PHE A 1 193 ? 24.729 -6.126 -18.589 1.00 87.56 193 PHE A C 1
ATOM 1548 O O . PHE A 1 193 ? 25.329 -6.552 -17.611 1.00 87.56 193 PHE A O 1
ATOM 1555 N N . GLU A 1 194 ? 24.693 -4.819 -18.873 1.00 84.88 194 GLU A N 1
ATOM 1556 C CA . GLU A 1 194 ? 25.348 -3.776 -18.064 1.00 84.88 194 GLU A CA 1
ATOM 1557 C C . GLU A 1 194 ? 24.855 -3.793 -16.613 1.00 84.88 194 GLU A C 1
ATOM 1559 O O . GLU A 1 194 ? 25.652 -3.739 -15.677 1.00 84.88 194 GLU A O 1
ATOM 1564 N N . THR A 1 195 ? 23.538 -3.901 -16.421 1.00 81.88 195 THR A N 1
ATOM 1565 C CA . THR A 1 195 ? 22.928 -3.946 -15.086 1.00 81.88 195 THR A CA 1
ATOM 1566 C C . THR A 1 195 ? 23.351 -5.203 -14.326 1.00 81.88 195 THR A C 1
ATOM 1568 O O . THR A 1 195 ? 23.662 -5.130 -13.140 1.00 81.88 195 THR A O 1
ATOM 1571 N N . GLU A 1 196 ? 23.391 -6.350 -15.003 1.00 81.25 196 GLU A N 1
ATOM 1572 C CA . GLU A 1 196 ? 23.787 -7.627 -14.410 1.00 81.25 196 GLU A CA 1
ATOM 1573 C C . GLU A 1 196 ? 25.288 -7.669 -14.092 1.00 81.25 196 GLU A C 1
ATOM 1575 O O . GLU A 1 196 ? 25.676 -8.098 -13.011 1.00 81.25 196 GLU A O 1
ATOM 1580 N N . GLN A 1 197 ? 26.139 -7.137 -14.972 1.00 81.81 197 GLN A N 1
ATOM 1581 C CA . GLN A 1 197 ? 27.574 -6.989 -14.720 1.00 81.81 197 GLN A CA 1
ATOM 1582 C C . GLN A 1 197 ? 27.845 -6.064 -13.535 1.00 81.81 197 GLN A C 1
ATOM 1584 O O . GLN A 1 197 ? 28.622 -6.399 -12.645 1.00 81.81 197 GLN A O 1
ATOM 1589 N N . HIS A 1 198 ? 27.171 -4.917 -13.478 1.00 76.31 198 HIS A N 1
ATOM 1590 C CA . HIS A 1 198 ? 27.299 -3.987 -12.362 1.00 76.31 198 HIS A CA 1
ATOM 1591 C C . HIS A 1 198 ? 26.789 -4.603 -11.047 1.00 76.31 198 HIS A C 1
ATOM 1593 O O . HIS A 1 198 ? 27.421 -4.438 -10.002 1.00 76.31 198 HIS A O 1
ATOM 1599 N N . ARG A 1 199 ? 25.697 -5.379 -11.102 1.00 73.06 199 ARG A N 1
ATOM 1600 C CA . ARG A 1 199 ? 25.199 -6.170 -9.970 1.00 73.06 199 ARG A CA 1
ATOM 1601 C C . ARG A 1 199 ? 26.235 -7.191 -9.510 1.00 73.06 199 ARG A C 1
ATOM 1603 O O . ARG A 1 199 ? 26.488 -7.263 -8.317 1.00 73.06 199 ARG A O 1
ATOM 1610 N N . GLN A 1 200 ? 26.850 -7.946 -10.420 1.00 74.56 200 GLN A N 1
ATOM 1611 C CA . GLN A 1 200 ? 27.875 -8.942 -10.087 1.00 74.56 200 GLN A CA 1
ATOM 1612 C C . GLN A 1 200 ? 29.143 -8.303 -9.512 1.00 74.56 200 GLN A C 1
ATOM 1614 O O . GLN A 1 200 ? 29.699 -8.822 -8.551 1.00 74.56 200 GLN A O 1
ATOM 1619 N N . GLN A 1 201 ? 29.565 -7.151 -10.038 1.00 73.88 201 GLN A N 1
ATOM 1620 C CA . GLN A 1 201 ? 30.717 -6.407 -9.519 1.00 73.88 201 GLN A CA 1
ATOM 1621 C C . GLN A 1 201 ? 30.478 -5.855 -8.109 1.00 73.88 201 GLN A C 1
ATOM 1623 O O . GLN A 1 201 ? 31.403 -5.815 -7.301 1.00 73.88 201 GLN A O 1
ATOM 1628 N N . LYS A 1 202 ? 29.248 -5.427 -7.803 1.00 71.06 202 LYS A N 1
ATOM 1629 C CA . LYS A 1 202 ? 28.868 -4.946 -6.466 1.00 71.06 202 LYS A CA 1
ATOM 1630 C C . LYS A 1 202 ? 28.407 -6.053 -5.521 1.00 71.06 202 LYS A C 1
ATOM 1632 O O . LYS A 1 202 ? 28.277 -5.809 -4.323 1.00 71.06 202 LYS A O 1
ATOM 1637 N N . ALA A 1 203 ? 28.142 -7.252 -6.033 1.00 77.56 203 ALA A N 1
ATOM 1638 C CA . ALA A 1 203 ? 27.701 -8.375 -5.230 1.00 77.56 203 ALA A CA 1
ATOM 1639 C C . ALA A 1 203 ? 28.845 -8.835 -4.324 1.00 77.56 203 ALA A C 1
ATOM 1641 O O . ALA A 1 203 ? 29.842 -9.394 -4.772 1.00 77.56 203 ALA A O 1
ATOM 1642 N N . SER A 1 204 ? 28.679 -8.618 -3.024 1.00 79.88 204 SER A N 1
ATOM 1643 C CA . SER A 1 204 ? 29.613 -9.091 -2.007 1.00 79.88 204 SER A CA 1
ATOM 1644 C C . SER A 1 204 ? 28.983 -10.236 -1.222 1.00 79.88 204 SER A C 1
ATOM 1646 O O . SER A 1 204 ? 27.772 -10.256 -0.982 1.00 79.88 204 SER A O 1
ATOM 1648 N N . ALA A 1 205 ? 29.796 -11.218 -0.836 1.00 82.56 205 ALA A N 1
ATOM 1649 C CA . ALA A 1 205 ? 29.385 -12.216 0.145 1.00 82.56 205 ALA A CA 1
ATOM 1650 C C . ALA A 1 205 ? 29.249 -11.554 1.522 1.00 82.56 205 ALA A C 1
ATOM 1652 O O . ALA A 1 205 ? 29.980 -10.611 1.840 1.00 82.56 205 ALA A O 1
ATOM 1653 N N . LEU A 1 206 ? 28.324 -12.047 2.346 1.00 85.00 206 LEU A N 1
ATOM 1654 C CA . LEU A 1 206 ? 28.136 -11.496 3.682 1.00 85.00 206 LEU A CA 1
ATOM 1655 C C . LEU A 1 206 ? 29.332 -11.851 4.579 1.00 85.00 206 LEU A C 1
ATOM 1657 O O . LEU A 1 206 ? 29.625 -13.023 4.819 1.00 85.00 206 LEU A O 1
ATOM 1661 N N . LEU A 1 207 ? 30.025 -10.832 5.086 1.00 82.19 207 LEU A N 1
ATOM 1662 C CA . LEU A 1 207 ? 31.145 -11.007 6.013 1.00 82.19 207 LEU A CA 1
ATOM 1663 C C . LEU A 1 207 ? 30.633 -11.259 7.440 1.00 82.19 207 LEU A C 1
ATOM 1665 O O . LEU A 1 207 ? 29.622 -10.701 7.850 1.00 82.19 207 LEU A O 1
ATOM 1669 N N . ALA A 1 208 ? 31.370 -12.032 8.246 1.00 78.69 208 ALA A N 1
ATOM 1670 C CA . ALA A 1 208 ? 31.007 -12.280 9.651 1.00 78.69 208 ALA A CA 1
ATOM 1671 C C . ALA A 1 208 ? 31.045 -11.008 10.522 1.00 78.69 208 ALA A C 1
ATOM 1673 O O . ALA A 1 208 ? 30.361 -10.919 11.536 1.00 78.69 208 ALA A O 1
ATOM 1674 N N . SER A 1 209 ? 31.850 -10.023 10.121 1.00 85.50 209 SER A N 1
ATOM 1675 C CA . SER A 1 209 ? 31.930 -8.701 10.744 1.00 85.50 209 SER A CA 1
ATOM 1676 C C . SER A 1 209 ? 30.954 -7.693 10.139 1.00 85.50 209 SER A C 1
ATOM 1678 O O . SER A 1 209 ? 30.992 -6.524 10.519 1.00 85.50 209 SER A O 1
ATOM 1680 N N . TRP A 1 210 ? 30.136 -8.102 9.162 1.00 89.31 210 TRP A N 1
ATOM 1681 C CA . TRP A 1 210 ? 29.180 -7.201 8.539 1.00 89.31 210 TRP A CA 1
ATOM 1682 C C . TRP A 1 210 ? 28.157 -6.742 9.574 1.00 89.31 210 TRP A C 1
ATOM 1684 O O . TRP A 1 210 ? 27.608 -7.540 10.337 1.00 89.31 210 TRP A O 1
ATOM 1694 N N . ARG A 1 211 ? 27.904 -5.437 9.587 1.00 86.62 211 ARG A N 1
ATOM 1695 C CA . ARG A 1 211 ? 26.848 -4.816 10.375 1.00 86.62 211 ARG A CA 1
ATOM 1696 C C . ARG A 1 211 ? 26.091 -3.834 9.493 1.00 86.62 211 ARG A C 1
ATOM 1698 O O . ARG A 1 211 ? 26.716 -3.249 8.605 1.00 86.62 211 ARG A O 1
ATOM 1705 N N . PRO A 1 212 ? 24.783 -3.664 9.736 1.00 91.00 212 PRO A N 1
ATOM 1706 C CA . PRO A 1 212 ? 23.995 -2.699 9.005 1.00 91.00 212 PRO A CA 1
ATOM 1707 C C . PRO A 1 212 ? 24.540 -1.292 9.227 1.00 91.00 212 PRO A C 1
ATOM 1709 O O . PRO A 1 212 ? 25.069 -0.987 10.300 1.00 91.00 212 PRO A O 1
ATOM 1712 N N . SER A 1 213 ? 24.404 -0.439 8.217 1.00 89.69 213 SER A N 1
ATOM 1713 C CA . SER A 1 213 ? 24.751 0.977 8.344 1.00 89.69 213 SER A CA 1
ATOM 1714 C C . SER A 1 213 ? 23.936 1.675 9.441 1.00 89.69 213 SER A C 1
ATOM 1716 O O . SER A 1 213 ? 22.803 1.291 9.739 1.00 89.69 213 SER A O 1
ATOM 1718 N N . GLU A 1 214 ? 24.491 2.741 10.022 1.00 88.12 214 GLU A N 1
ATOM 1719 C CA . GLU A 1 214 ? 23.807 3.526 11.064 1.00 88.12 214 GLU A CA 1
ATOM 1720 C C . GLU A 1 214 ? 22.460 4.077 10.563 1.00 88.12 214 GLU A C 1
ATOM 1722 O O . GLU A 1 214 ? 21.458 4.038 11.270 1.00 88.12 214 GLU A O 1
ATOM 1727 N N . GLU A 1 215 ? 22.399 4.491 9.295 1.00 89.62 215 GLU A N 1
ATOM 1728 C CA . GLU A 1 215 ? 21.166 4.926 8.628 1.00 89.62 215 GLU A CA 1
ATOM 1729 C C . GLU A 1 215 ? 20.109 3.810 8.558 1.00 89.62 215 GLU A C 1
ATOM 1731 O O . GLU A 1 215 ? 18.911 4.054 8.732 1.00 89.62 215 GLU A O 1
ATOM 1736 N N . THR A 1 216 ? 20.544 2.565 8.356 1.00 89.81 216 THR A N 1
ATOM 1737 C CA . THR A 1 216 ? 19.663 1.394 8.346 1.00 89.81 216 THR A CA 1
ATOM 1738 C C . THR A 1 216 ? 19.079 1.131 9.727 1.00 89.81 216 THR A C 1
ATOM 1740 O O . THR A 1 216 ? 17.871 0.925 9.851 1.00 89.81 216 THR A O 1
ATOM 1743 N N . VAL A 1 217 ? 19.912 1.178 10.769 1.00 89.88 217 VAL A N 1
ATOM 1744 C CA . VAL A 1 217 ? 19.456 1.020 12.158 1.00 89.88 217 VAL A CA 1
ATOM 1745 C C . VAL A 1 217 ? 18.474 2.134 12.520 1.00 89.88 217 VAL A C 1
ATOM 1747 O O . VAL A 1 217 ? 17.378 1.841 12.997 1.00 89.88 217 VAL A O 1
ATOM 1750 N N . GLN A 1 218 ? 18.797 3.384 12.179 1.00 89.31 218 GLN A N 1
ATOM 1751 C CA . GLN A 1 218 ? 17.925 4.535 12.404 1.00 89.31 218 GLN A CA 1
ATOM 1752 C C . GLN A 1 218 ? 16.578 4.393 11.683 1.00 89.31 218 GLN A C 1
ATOM 1754 O O . GLN A 1 218 ? 15.533 4.715 12.246 1.00 89.31 218 GLN A O 1
ATOM 1759 N N . THR A 1 219 ? 16.579 3.889 10.448 1.00 88.56 219 THR A N 1
ATOM 1760 C CA . THR A 1 219 ? 15.352 3.647 9.677 1.00 88.56 219 THR A CA 1
ATOM 1761 C C . THR A 1 219 ? 14.476 2.588 10.348 1.00 88.56 219 THR A C 1
ATOM 1763 O O . THR A 1 219 ? 13.264 2.769 10.460 1.00 88.56 219 THR A O 1
ATOM 1766 N N . LEU A 1 220 ? 15.068 1.494 10.831 1.00 90.25 220 LEU A N 1
ATOM 1767 C CA . LEU A 1 220 ? 14.331 0.446 11.539 1.00 90.25 220 LEU A CA 1
ATOM 1768 C C . LEU A 1 220 ? 13.776 0.942 12.885 1.00 90.25 220 LEU A C 1
ATOM 1770 O O . LEU A 1 220 ? 12.637 0.630 13.230 1.00 90.25 220 LEU A O 1
ATOM 1774 N N . GLU A 1 221 ? 14.546 1.738 13.621 1.00 90.50 221 GLU A N 1
ATOM 1775 C CA . GLU A 1 221 ? 14.164 2.227 14.946 1.00 90.50 221 GLU A CA 1
ATOM 1776 C C . GLU A 1 221 ? 13.155 3.382 14.876 1.00 90.50 221 GLU A C 1
ATOM 1778 O O . GLU A 1 221 ? 12.090 3.314 15.484 1.00 90.50 221 GLU A O 1
ATOM 1783 N N . SER A 1 222 ? 13.444 4.426 14.096 1.00 83.06 222 SER A N 1
ATOM 1784 C CA . SER A 1 222 ? 12.633 5.652 14.063 1.00 83.06 222 SER A CA 1
ATOM 1785 C C . SER A 1 222 ? 11.467 5.596 13.084 1.00 83.06 222 SER A C 1
ATOM 1787 O O . SER A 1 222 ? 10.383 6.071 13.413 1.00 83.06 222 SER A O 1
ATOM 1789 N N . ASN A 1 223 ? 11.655 5.019 11.890 1.00 82.31 223 ASN A N 1
ATOM 1790 C CA . ASN A 1 223 ? 10.589 5.007 10.880 1.00 82.31 223 ASN A CA 1
ATOM 1791 C C . ASN A 1 223 ? 9.650 3.809 11.053 1.00 82.31 223 ASN A C 1
ATOM 1793 O O . ASN A 1 223 ? 8.459 3.917 10.770 1.00 82.31 223 ASN A O 1
ATOM 1797 N N . LEU A 1 224 ? 10.175 2.664 11.503 1.00 79.50 224 LEU A N 1
ATOM 1798 C CA . LEU A 1 224 ? 9.403 1.426 11.659 1.00 79.50 224 LEU A CA 1
ATOM 1799 C C . LEU A 1 224 ? 9.098 1.069 13.121 1.00 79.50 224 LEU A C 1
ATOM 1801 O O . LEU A 1 224 ? 8.348 0.122 13.363 1.00 79.50 224 LEU A O 1
ATOM 1805 N N . GLY A 1 225 ? 9.640 1.817 14.088 1.00 84.62 225 GLY A N 1
ATOM 1806 C 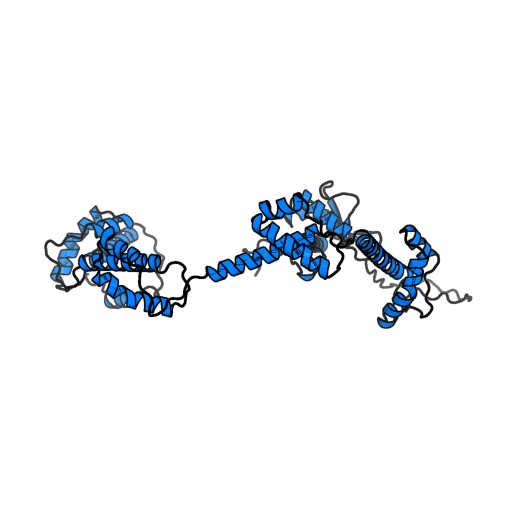CA . GLY A 1 225 ? 9.371 1.615 15.514 1.00 84.62 225 GLY A CA 1
ATOM 1807 C C . GLY A 1 225 ? 9.877 0.275 16.056 1.00 84.62 225 GLY A C 1
ATOM 1808 O O . GLY A 1 225 ? 9.337 -0.229 17.043 1.00 84.62 225 GLY A O 1
ATOM 1809 N N . ILE A 1 226 ? 10.860 -0.349 15.398 1.00 89.00 226 ILE A N 1
ATOM 1810 C CA . ILE A 1 226 ? 11.401 -1.642 15.820 1.00 89.00 226 ILE A CA 1
ATOM 1811 C C . ILE A 1 226 ? 12.368 -1.411 16.980 1.00 89.00 226 ILE A C 1
ATOM 1813 O O . ILE A 1 226 ? 13.312 -0.632 16.874 1.00 89.00 226 ILE A O 1
ATOM 1817 N N . LYS A 1 227 ? 12.155 -2.116 18.095 1.00 86.88 227 LYS A N 1
ATOM 1818 C CA . LYS A 1 227 ? 13.025 -2.008 19.274 1.00 86.88 227 LYS A CA 1
ATOM 1819 C C . LYS A 1 227 ? 14.449 -2.467 18.954 1.00 86.88 227 LYS A C 1
ATOM 1821 O O . LYS A 1 227 ? 14.636 -3.516 18.336 1.00 86.88 227 LYS A O 1
ATOM 1826 N N . ARG A 1 228 ? 15.446 -1.746 19.476 1.00 85.44 228 ARG A N 1
ATOM 1827 C CA . ARG A 1 228 ? 16.876 -2.044 19.285 1.00 85.44 228 ARG A CA 1
ATOM 1828 C C . ARG A 1 228 ? 17.262 -3.482 19.644 1.00 85.44 228 ARG A C 1
ATOM 1830 O O . ARG A 1 228 ? 17.954 -4.131 18.870 1.00 85.44 228 ARG A O 1
ATOM 1837 N N . GLU A 1 229 ? 16.741 -4.008 20.750 1.00 87.88 229 GLU A N 1
ATOM 1838 C CA . GLU A 1 229 ? 16.971 -5.398 21.183 1.00 87.88 229 GLU A CA 1
ATOM 1839 C C . GLU A 1 229 ? 16.545 -6.420 20.115 1.00 87.88 229 GLU A C 1
ATOM 1841 O O . GLU A 1 229 ? 17.240 -7.403 19.854 1.00 87.88 229 GLU A O 1
ATOM 1846 N N . PHE A 1 230 ? 15.417 -6.166 19.445 1.00 90.00 230 PHE A N 1
ATOM 1847 C CA . PHE A 1 230 ? 14.925 -7.028 18.375 1.00 90.00 230 PHE A CA 1
ATOM 1848 C C . PHE A 1 230 ? 15.799 -6.924 17.123 1.00 90.00 230 PHE A C 1
ATOM 1850 O O . PHE A 1 230 ? 16.081 -7.938 16.488 1.00 90.00 230 PHE A O 1
ATOM 1857 N N . ILE A 1 231 ? 16.258 -5.716 16.778 1.00 90.19 231 ILE A N 1
ATOM 1858 C CA . ILE A 1 231 ? 17.173 -5.494 15.650 1.00 90.19 231 ILE A CA 1
ATOM 1859 C C . ILE A 1 231 ? 18.482 -6.262 15.876 1.00 90.19 231 ILE A C 1
ATOM 1861 O O . ILE A 1 231 ? 18.955 -6.934 14.962 1.00 90.19 231 ILE A O 1
ATOM 1865 N N . GLU A 1 232 ? 19.044 -6.212 17.086 1.00 89.31 232 GLU A N 1
ATOM 1866 C CA . GLU A 1 232 ? 20.280 -6.924 17.436 1.00 89.31 232 GLU A CA 1
ATOM 1867 C C . GLU A 1 232 ? 20.111 -8.449 17.375 1.00 89.31 232 GLU A C 1
ATOM 1869 O O . GLU A 1 232 ? 20.959 -9.135 16.797 1.00 89.31 232 GLU A O 1
ATOM 1874 N N . SER A 1 233 ? 18.993 -8.979 17.884 1.00 89.94 233 SER A N 1
ATOM 1875 C CA . SER A 1 233 ? 18.665 -10.407 17.761 1.00 89.94 233 SER A CA 1
ATOM 1876 C C . SER A 1 233 ? 18.514 -10.827 16.296 1.00 89.94 233 SER A C 1
ATOM 1878 O O . SER A 1 233 ? 19.125 -11.800 15.853 1.00 89.94 233 SER A O 1
ATOM 1880 N N . ALA A 1 234 ? 17.746 -10.062 15.514 1.00 89.81 234 ALA A N 1
ATOM 1881 C CA . ALA A 1 234 ? 17.515 -10.342 14.101 1.00 89.81 234 ALA A CA 1
ATOM 1882 C C . ALA A 1 234 ? 18.806 -10.243 13.275 1.00 89.81 234 ALA A C 1
ATOM 1884 O O . ALA A 1 234 ? 18.962 -10.967 12.292 1.00 89.81 234 ALA A O 1
ATOM 1885 N N . LEU A 1 235 ? 19.737 -9.365 13.662 1.00 91.75 235 LEU A N 1
ATOM 1886 C CA . LEU A 1 235 ? 21.043 -9.229 13.025 1.00 91.75 235 LEU A CA 1
ATOM 1887 C C . LEU A 1 235 ? 21.892 -10.489 13.195 1.00 91.75 235 LEU A C 1
ATOM 1889 O O . LEU A 1 235 ? 22.470 -10.964 12.218 1.00 91.75 235 LEU A O 1
ATOM 1893 N N . ALA A 1 236 ? 21.962 -11.034 14.411 1.00 88.31 236 ALA A N 1
ATOM 1894 C CA . ALA A 1 236 ? 22.746 -12.236 14.683 1.00 88.31 236 ALA A CA 1
ATOM 1895 C C . ALA A 1 236 ? 22.259 -13.424 13.837 1.00 88.31 236 ALA A C 1
ATOM 1897 O O . ALA A 1 236 ? 23.059 -14.077 13.164 1.00 88.31 236 ALA A O 1
ATOM 1898 N N . GLU A 1 237 ? 20.945 -13.649 13.802 1.00 88.81 237 GLU A N 1
ATOM 1899 C CA . GLU A 1 237 ? 20.328 -14.704 12.991 1.00 88.81 237 GLU A CA 1
ATOM 1900 C C . GLU A 1 237 ? 20.551 -14.481 11.490 1.00 88.81 237 GLU A C 1
ATOM 1902 O O . GLU A 1 237 ? 20.903 -15.411 10.762 1.00 88.81 237 GLU A O 1
ATOM 1907 N N . PHE A 1 238 ? 20.403 -13.237 11.026 1.00 91.56 238 PHE A N 1
ATOM 1908 C CA . PHE A 1 238 ? 20.591 -12.880 9.623 1.00 91.56 238 PHE A CA 1
ATOM 1909 C C . PHE A 1 238 ? 22.017 -13.167 9.142 1.00 91.56 238 PHE A C 1
ATOM 1911 O O . PHE A 1 238 ? 22.195 -13.751 8.070 1.00 91.56 238 PHE A O 1
ATOM 1918 N N . VAL A 1 239 ? 23.029 -12.787 9.930 1.00 90.62 239 VAL A N 1
ATOM 1919 C CA . VAL A 1 239 ? 24.436 -13.002 9.568 1.00 90.62 239 VAL A CA 1
ATOM 1920 C C . VAL A 1 239 ? 24.765 -14.487 9.483 1.00 90.62 239 VAL A C 1
ATOM 1922 O O . VAL A 1 239 ? 25.412 -14.909 8.525 1.00 90.62 239 VAL A O 1
ATOM 1925 N N . VAL A 1 240 ? 24.291 -15.290 10.437 1.00 88.69 240 VAL A N 1
ATOM 1926 C CA . VAL A 1 240 ? 24.504 -16.744 10.422 1.00 88.69 240 VAL A CA 1
ATOM 1927 C C . VAL A 1 240 ? 23.831 -17.375 9.202 1.00 88.69 240 VAL A C 1
ATOM 1929 O O . VAL A 1 240 ? 24.501 -18.050 8.420 1.00 88.69 240 VAL A O 1
ATOM 1932 N N . PHE A 1 241 ? 22.547 -17.083 8.980 1.00 89.38 241 PHE A N 1
ATOM 1933 C CA . PHE A 1 241 ? 21.758 -17.675 7.898 1.00 89.38 241 PHE A CA 1
ATOM 1934 C C . PHE A 1 241 ? 22.363 -17.429 6.510 1.00 89.38 241 PHE A C 1
ATOM 1936 O O . PHE A 1 241 ? 22.508 -18.350 5.705 1.00 89.38 241 PHE A O 1
ATOM 1943 N N . TRP A 1 242 ? 22.729 -16.183 6.206 1.00 88.25 242 TRP A N 1
ATOM 1944 C CA . TRP A 1 242 ? 23.248 -15.836 4.881 1.00 88.25 242 TRP A CA 1
ATOM 1945 C C . TRP A 1 242 ? 24.702 -16.260 4.681 1.00 88.25 242 TRP A C 1
ATOM 1947 O O . TRP A 1 242 ? 25.095 -16.552 3.551 1.00 88.25 242 TRP A O 1
ATOM 1957 N N . ARG A 1 243 ? 25.484 -16.365 5.761 1.00 85.75 243 ARG A N 1
ATOM 1958 C CA . ARG A 1 243 ? 26.844 -16.905 5.706 1.00 85.75 243 ARG A CA 1
ATOM 1959 C C . ARG A 1 243 ? 26.850 -18.398 5.392 1.00 85.75 243 ARG A C 1
ATOM 1961 O O . ARG A 1 243 ? 27.634 -18.820 4.550 1.00 85.75 243 ARG A O 1
ATOM 1968 N N . GLU A 1 244 ? 25.998 -19.186 6.047 1.00 87.12 244 GLU A N 1
ATOM 1969 C CA . GLU A 1 244 ? 25.894 -20.632 5.789 1.00 87.12 244 GLU A CA 1
ATOM 1970 C C . GLU A 1 244 ? 25.421 -20.926 4.366 1.00 87.12 244 GLU A C 1
ATOM 1972 O O . GLU A 1 244 ? 25.860 -21.888 3.741 1.00 87.12 244 GLU A O 1
ATOM 1977 N N . ARG A 1 245 ? 24.557 -20.059 3.835 1.00 85.69 245 ARG A N 1
ATOM 1978 C CA . ARG A 1 245 ? 24.022 -20.177 2.481 1.00 85.69 245 ARG A CA 1
ATOM 1979 C C . ARG A 1 245 ? 25.035 -19.809 1.391 1.00 85.69 245 ARG A C 1
ATOM 1981 O O . ARG A 1 245 ? 24.916 -20.302 0.277 1.00 85.69 245 ARG A O 1
ATOM 1988 N N . GLY A 1 246 ? 26.020 -18.960 1.702 1.00 81.44 246 GLY A N 1
ATOM 1989 C CA . GLY A 1 246 ? 27.070 -18.544 0.764 1.00 81.44 246 GLY A CA 1
ATOM 1990 C C . GLY A 1 246 ? 26.597 -17.629 -0.373 1.00 81.44 246 GLY A C 1
ATOM 1991 O O . GLY A 1 246 ? 27.338 -17.412 -1.330 1.00 81.44 246 GLY A O 1
ATOM 1992 N N . ASP A 1 247 ? 25.381 -17.086 -0.282 1.00 83.50 247 ASP A N 1
ATOM 1993 C CA . ASP A 1 247 ? 24.813 -16.207 -1.305 1.00 83.50 247 ASP A CA 1
ATOM 1994 C C . ASP A 1 247 ? 25.467 -14.813 -1.277 1.00 83.50 247 ASP A C 1
ATOM 1996 O O . ASP A 1 247 ? 25.892 -14.312 -0.232 1.00 83.50 247 ASP A O 1
ATOM 2000 N N . THR A 1 248 ? 25.483 -14.141 -2.429 1.00 84.31 248 THR A N 1
ATOM 2001 C CA . THR A 1 248 ? 25.965 -12.761 -2.565 1.00 84.31 248 THR A CA 1
ATOM 2002 C C . THR A 1 248 ? 24.806 -11.767 -2.686 1.00 84.31 248 THR A C 1
ATOM 2004 O O . THR A 1 248 ? 23.677 -12.103 -3.070 1.00 84.31 248 THR A O 1
ATOM 2007 N N . ALA A 1 249 ? 25.047 -10.512 -2.305 1.00 83.75 249 ALA A N 1
ATOM 2008 C CA . ALA A 1 249 ? 24.079 -9.432 -2.469 1.00 83.75 249 ALA A CA 1
ATOM 2009 C C . ALA A 1 249 ? 24.771 -8.122 -2.845 1.00 83.75 249 ALA A C 1
ATOM 2011 O O . ALA A 1 249 ? 25.869 -7.840 -2.374 1.00 83.75 249 ALA A O 1
ATOM 2012 N N . GLU A 1 250 ? 24.093 -7.307 -3.656 1.00 81.81 250 GLU A N 1
ATOM 2013 C CA . GLU A 1 250 ? 24.523 -5.936 -3.961 1.00 81.81 250 GLU A CA 1
ATOM 2014 C C . GLU A 1 250 ? 24.357 -5.015 -2.744 1.00 81.81 250 GLU A C 1
ATOM 2016 O O . GLU A 1 250 ? 25.214 -4.178 -2.479 1.00 81.81 250 GLU A O 1
ATOM 2021 N N . ASN A 1 251 ? 23.268 -5.185 -1.984 1.00 86.38 251 ASN A N 1
ATOM 2022 C CA . ASN A 1 251 ? 22.998 -4.385 -0.796 1.00 86.38 251 ASN A CA 1
ATOM 2023 C C . ASN A 1 251 ? 22.434 -5.238 0.351 1.00 86.38 251 ASN A C 1
ATOM 2025 O O . ASN A 1 251 ? 21.249 -5.594 0.376 1.00 86.38 251 ASN A O 1
ATOM 2029 N N . TRP A 1 252 ? 23.303 -5.563 1.307 1.00 88.81 252 TRP A N 1
ATOM 2030 C CA . TRP A 1 252 ? 22.931 -6.302 2.510 1.00 88.81 252 TRP A CA 1
ATOM 2031 C C . TRP A 1 252 ? 22.054 -5.480 3.464 1.00 88.81 252 TRP A C 1
ATOM 2033 O O . TRP A 1 252 ? 21.189 -6.071 4.106 1.00 88.81 252 TRP A O 1
ATOM 2043 N N . ASP A 1 253 ? 22.171 -4.145 3.478 1.00 89.12 253 ASP A N 1
ATOM 2044 C CA . ASP A 1 253 ? 21.337 -3.264 4.309 1.00 89.12 253 ASP A CA 1
ATOM 2045 C C . ASP A 1 253 ? 19.865 -3.367 3.906 1.00 89.12 253 ASP A C 1
ATOM 2047 O O . ASP A 1 253 ? 19.002 -3.641 4.736 1.00 89.12 253 ASP A O 1
ATOM 2051 N N . SER A 1 254 ? 19.558 -3.250 2.610 1.00 88.06 254 SER A N 1
ATOM 2052 C CA . SER A 1 254 ? 18.177 -3.378 2.122 1.00 88.06 254 SER A CA 1
ATOM 2053 C C . SER A 1 254 ? 17.593 -4.769 2.385 1.00 88.06 254 SER A C 1
ATOM 2055 O O . SER A 1 254 ? 16.423 -4.892 2.761 1.00 88.06 254 SER A O 1
ATOM 2057 N N . LYS A 1 255 ? 18.402 -5.829 2.225 1.00 89.94 255 LYS A N 1
ATOM 2058 C CA . LYS A 1 255 ? 17.986 -7.196 2.579 1.00 89.94 255 LYS A CA 1
ATOM 2059 C C . LYS A 1 255 ? 17.707 -7.318 4.077 1.00 89.94 255 LYS A C 1
ATOM 2061 O O . LYS A 1 255 ? 16.728 -7.966 4.451 1.00 89.94 255 LYS A O 1
ATOM 2066 N N . PHE A 1 256 ? 18.533 -6.697 4.915 1.00 93.31 256 PHE A N 1
ATOM 2067 C CA . PHE A 1 256 ? 18.360 -6.709 6.359 1.00 93.31 256 PHE A CA 1
ATOM 2068 C C . PHE A 1 256 ? 17.124 -5.917 6.796 1.00 93.31 256 PHE A C 1
ATOM 2070 O O . PHE A 1 256 ? 16.341 -6.438 7.585 1.00 93.31 256 PHE A O 1
ATOM 2077 N N . ILE A 1 257 ? 16.859 -4.742 6.214 1.00 90.38 257 ILE A N 1
ATOM 2078 C CA . ILE A 1 257 ? 15.631 -3.967 6.463 1.00 90.38 257 ILE A CA 1
ATOM 2079 C C . ILE A 1 257 ? 14.397 -4.819 6.175 1.00 90.38 257 ILE A C 1
ATOM 2081 O O . ILE A 1 257 ? 13.506 -4.937 7.019 1.00 90.38 257 ILE A O 1
ATOM 2085 N N . ALA A 1 258 ? 14.349 -5.454 5.001 1.00 89.69 258 ALA A N 1
ATOM 2086 C CA . ALA A 1 258 ? 13.231 -6.310 4.616 1.00 89.69 258 ALA A CA 1
ATOM 2087 C C . ALA A 1 258 ? 13.088 -7.527 5.546 1.00 89.69 258 ALA A C 1
ATOM 2089 O O . ALA A 1 258 ? 11.969 -7.906 5.903 1.00 89.69 258 ALA A O 1
ATOM 2090 N N . HIS A 1 259 ? 14.210 -8.127 5.955 1.00 92.06 259 HIS A N 1
ATOM 2091 C CA . HIS A 1 259 ? 14.234 -9.243 6.895 1.00 92.06 259 HIS A CA 1
ATOM 2092 C C . HIS A 1 259 ? 13.696 -8.838 8.271 1.00 92.06 259 HIS A C 1
ATOM 2094 O O . HIS A 1 259 ? 12.708 -9.411 8.727 1.00 92.06 259 HIS A O 1
ATOM 2100 N N . ALA A 1 260 ? 14.295 -7.821 8.893 1.00 91.38 260 ALA A N 1
ATOM 2101 C CA . ALA A 1 260 ? 13.923 -7.321 10.211 1.00 91.38 260 ALA A CA 1
ATOM 2102 C C . ALA A 1 260 ? 12.462 -6.853 10.242 1.00 91.38 260 ALA A C 1
ATOM 2104 O O . ALA A 1 260 ? 11.720 -7.231 11.143 1.00 91.38 260 ALA A O 1
ATOM 2105 N N . SER A 1 261 ? 12.004 -6.132 9.213 1.00 89.00 261 SER A N 1
ATOM 2106 C CA . SER A 1 261 ? 10.606 -5.686 9.103 1.00 89.00 261 SER A CA 1
ATOM 2107 C C . SER A 1 261 ? 9.620 -6.854 9.027 1.00 89.00 261 SER A C 1
ATOM 2109 O O . SER A 1 261 ? 8.542 -6.811 9.619 1.00 89.00 261 SER A O 1
ATOM 2111 N N . ARG A 1 262 ? 9.964 -7.913 8.283 1.00 89.88 262 ARG A N 1
ATOM 2112 C CA . ARG A 1 262 ? 9.118 -9.107 8.161 1.00 89.88 262 ARG A CA 1
ATOM 2113 C C . ARG A 1 262 ? 9.068 -9.891 9.466 1.00 89.88 262 ARG A C 1
ATOM 2115 O O . ARG A 1 262 ? 7.984 -10.303 9.869 1.00 89.88 262 ARG A O 1
ATOM 2122 N N . GLU A 1 263 ? 10.213 -10.107 10.105 1.00 87.88 263 GLU A N 1
ATOM 2123 C CA . GLU A 1 263 ? 10.270 -10.815 11.385 1.00 87.88 263 GLU A CA 1
ATOM 2124 C C . GLU A 1 263 ? 9.575 -10.019 12.492 1.00 87.88 263 GLU A C 1
ATOM 2126 O O . GLU A 1 263 ? 8.843 -10.604 13.287 1.00 87.88 263 GLU A O 1
ATOM 2131 N N . TRP A 1 264 ? 9.689 -8.688 12.480 1.00 86.00 264 TRP A N 1
ATOM 2132 C CA . TRP A 1 264 ? 8.947 -7.814 13.386 1.00 86.00 264 TRP A CA 1
ATOM 2133 C C . TRP A 1 264 ? 7.439 -7.914 13.166 1.00 86.00 264 TRP A C 1
ATOM 2135 O O . TRP A 1 264 ? 6.697 -8.101 14.123 1.00 86.00 264 TRP A O 1
ATOM 2145 N N . ARG A 1 265 ? 6.969 -7.906 11.910 1.00 84.88 265 ARG A N 1
ATOM 2146 C CA . ARG A 1 265 ? 5.542 -8.103 11.608 1.00 84.88 265 ARG A CA 1
ATOM 2147 C C . ARG A 1 265 ? 5.029 -9.436 12.149 1.00 84.88 265 ARG A C 1
ATOM 2149 O O . ARG A 1 265 ? 4.008 -9.456 12.824 1.00 84.88 265 ARG A O 1
ATOM 2156 N N . LYS A 1 266 ? 5.761 -10.531 11.926 1.00 85.81 266 LYS A N 1
ATOM 2157 C CA . LYS A 1 266 ? 5.409 -11.852 12.474 1.00 85.81 266 LYS A CA 1
ATOM 2158 C C . LYS A 1 266 ? 5.450 -11.881 14.000 1.00 85.81 266 LYS A C 1
ATOM 2160 O O . LYS A 1 266 ? 4.685 -12.606 14.628 1.00 85.81 266 LYS A O 1
ATOM 2165 N N . PHE A 1 267 ? 6.389 -11.163 14.611 1.00 83.94 267 PHE A N 1
ATOM 2166 C CA . PHE A 1 267 ? 6.468 -11.027 16.060 1.00 83.94 267 PHE A CA 1
ATOM 2167 C C . PHE A 1 267 ? 5.239 -10.285 16.601 1.00 83.94 267 PHE A C 1
ATOM 2169 O O . PHE A 1 267 ? 4.580 -10.800 17.500 1.00 83.94 267 PHE A O 1
ATOM 2176 N N . CYS A 1 268 ? 4.854 -9.162 15.988 1.00 80.00 268 CYS A N 1
ATOM 2177 C CA . CYS A 1 268 ? 3.627 -8.435 16.312 1.00 80.00 268 CYS A CA 1
ATOM 2178 C C . CYS A 1 268 ? 2.370 -9.275 16.067 1.00 80.00 268 CYS A C 1
ATOM 2180 O O . CYS A 1 268 ? 1.462 -9.252 16.883 1.00 80.00 268 CYS A O 1
ATOM 2182 N N . GLU A 1 269 ? 2.306 -10.047 14.980 1.00 74.00 269 GLU A N 1
ATOM 2183 C CA . GLU A 1 269 ? 1.195 -10.966 14.711 1.00 74.00 269 GLU A CA 1
ATOM 2184 C C . GLU A 1 269 ? 1.092 -12.046 15.791 1.00 74.00 269 GLU A C 1
ATOM 2186 O O . GLU A 1 269 ? -0.006 -12.306 16.274 1.00 74.00 269 GLU A O 1
ATOM 2191 N N . ARG A 1 270 ? 2.214 -12.642 16.217 1.00 76.06 270 ARG A N 1
ATOM 2192 C CA . ARG A 1 270 ? 2.243 -13.632 17.305 1.00 76.06 270 ARG A CA 1
ATOM 2193 C C . ARG A 1 270 ? 1.857 -13.027 18.652 1.00 76.06 270 ARG A C 1
ATOM 2195 O O . ARG A 1 270 ? 1.076 -13.644 19.370 1.00 76.06 270 ARG A O 1
ATOM 2202 N N . GLN A 1 271 ? 2.338 -11.823 18.967 1.00 65.81 271 GLN A N 1
ATOM 2203 C CA . GLN A 1 271 ? 1.887 -11.087 20.149 1.00 65.81 271 GLN A CA 1
ATOM 2204 C C . GLN A 1 271 ? 0.393 -10.770 20.071 1.00 65.81 271 GLN A C 1
ATOM 2206 O O . GLN A 1 271 ? -0.328 -11.059 21.013 1.00 65.81 271 GLN A O 1
ATOM 2211 N N . ASN A 1 272 ? -0.104 -10.277 18.937 1.00 57.59 272 ASN A N 1
ATOM 2212 C CA . ASN A 1 272 ? -1.525 -9.997 18.744 1.00 57.59 272 ASN A CA 1
ATOM 2213 C C . ASN A 1 272 ? -2.389 -11.260 18.852 1.00 57.59 272 ASN A C 1
ATOM 2215 O O . ASN A 1 272 ? -3.491 -11.172 19.375 1.00 57.59 272 ASN A O 1
ATOM 2219 N N . HIS A 1 273 ? -1.912 -12.426 18.399 1.00 55.53 273 HIS A N 1
ATOM 2220 C CA . HIS A 1 273 ? -2.608 -13.707 18.591 1.00 55.53 273 HIS A CA 1
ATOM 2221 C C . HIS A 1 273 ? -2.567 -14.182 20.049 1.00 55.53 273 HIS A C 1
ATOM 2223 O O . HIS A 1 273 ? -3.552 -14.738 20.520 1.00 55.53 273 HIS A O 1
ATOM 2229 N N . GLN A 1 274 ? -1.480 -13.933 20.787 1.00 53.56 274 GLN A N 1
ATOM 2230 C CA . GLN A 1 274 ? -1.463 -14.112 22.246 1.00 53.56 274 GLN A CA 1
ATOM 2231 C C . GLN A 1 274 ? -2.378 -13.112 22.973 1.00 53.56 274 GLN A C 1
ATOM 2233 O O . GLN A 1 274 ? -2.873 -13.413 24.054 1.00 53.56 274 GLN A O 1
ATOM 2238 N N . GLU A 1 275 ? -2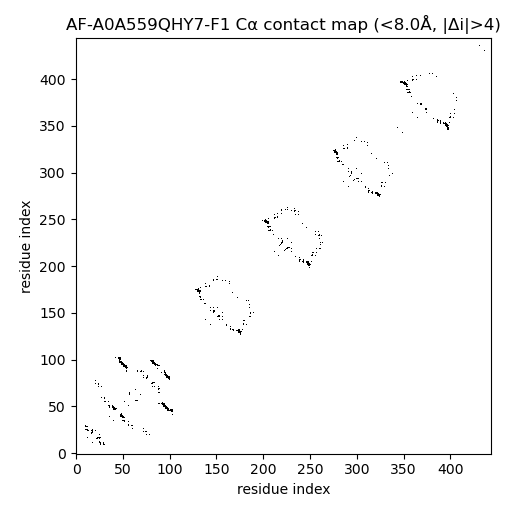.617 -11.939 22.386 1.00 50.06 275 GLU A N 1
ATOM 2239 C CA . GLU A 1 275 ? -3.502 -10.896 22.907 1.00 50.06 275 GLU A CA 1
ATOM 2240 C C . GLU A 1 275 ? -4.950 -10.967 22.390 1.00 50.06 275 GLU A C 1
ATOM 2242 O O . GLU A 1 275 ? -5.776 -10.139 22.790 1.00 50.06 275 GLU A O 1
ATOM 2247 N N . GLN A 1 276 ? -5.296 -11.912 21.509 1.00 52.34 276 GLN A N 1
ATOM 2248 C CA . GLN A 1 276 ? -6.693 -12.164 21.167 1.00 52.34 276 GLN A CA 1
ATOM 2249 C C . GLN A 1 276 ? -7.377 -12.678 22.434 1.00 52.34 276 GLN A C 1
ATOM 2251 O O . GLN A 1 276 ? -6.935 -13.642 23.051 1.00 52.34 276 GLN A O 1
ATOM 2256 N N . GLY A 1 277 ? -8.399 -11.945 22.875 1.00 63.12 277 GLY A N 1
ATOM 2257 C CA . GLY A 1 277 ? -9.093 -12.203 24.128 1.00 63.12 277 GLY A CA 1
ATOM 2258 C C . GLY A 1 277 ? -9.579 -13.645 24.261 1.00 63.12 277 GLY A C 1
ATOM 2259 O O . GLY A 1 277 ? -9.741 -14.360 23.277 1.00 63.12 277 GLY A O 1
ATOM 2260 N N . THR A 1 278 ? -9.839 -14.092 25.484 1.00 69.94 278 THR A N 1
ATOM 2261 C CA . THR A 1 278 ? -10.412 -15.425 25.673 1.00 69.94 278 THR A CA 1
ATOM 2262 C C . THR A 1 278 ? -11.855 -15.432 25.163 1.00 69.94 278 THR A C 1
ATOM 2264 O O . THR A 1 278 ? -12.573 -14.444 25.316 1.00 69.94 278 THR A O 1
ATOM 2267 N N . HIS A 1 279 ? -12.301 -16.524 24.543 1.00 74.69 279 HIS A N 1
ATOM 2268 C CA . HIS A 1 279 ? -13.733 -16.739 24.312 1.00 74.69 279 HIS A CA 1
ATOM 2269 C C . HIS A 1 279 ? -14.427 -17.051 25.645 1.00 74.69 279 HIS A C 1
ATOM 2271 O O . HIS A 1 279 ? -13.810 -17.615 26.554 1.00 74.69 279 HIS A O 1
ATOM 2277 N N . MET A 1 280 ? -15.703 -16.682 25.764 1.00 80.50 280 MET A N 1
ATOM 2278 C CA . MET A 1 280 ? -16.493 -16.978 26.959 1.00 80.50 280 MET A CA 1
ATOM 2279 C C . MET A 1 280 ? -16.677 -18.495 27.117 1.00 80.50 280 MET A C 1
ATOM 2281 O O . MET A 1 280 ? -17.035 -19.179 26.159 1.00 80.50 280 MET A O 1
ATOM 2285 N N . HIS A 1 281 ? -16.447 -19.023 28.322 1.00 78.81 281 HIS A N 1
ATOM 2286 C CA . HIS A 1 281 ? -16.587 -20.450 28.637 1.00 78.81 281 HIS A CA 1
ATOM 2287 C C . HIS A 1 281 ? -17.457 -20.673 29.885 1.00 78.81 281 HIS A C 1
ATOM 2289 O O . HIS A 1 281 ? -17.497 -19.821 30.770 1.00 78.81 281 HIS A O 1
ATOM 2295 N N . ASP A 1 282 ? -18.094 -21.841 30.004 1.00 76.56 282 ASP A N 1
ATOM 2296 C CA . ASP A 1 282 ? -19.109 -22.128 31.041 1.00 76.56 282 ASP A CA 1
ATOM 2297 C C . ASP A 1 282 ? -18.592 -22.039 32.486 1.00 76.56 282 ASP A C 1
ATOM 2299 O O . ASP A 1 282 ? -19.346 -21.750 33.410 1.00 76.56 282 ASP A O 1
ATOM 2303 N N . ASN A 1 283 ? -17.287 -22.233 32.682 1.00 82.06 283 ASN A N 1
ATOM 2304 C CA . ASN A 1 283 ? -16.645 -22.159 33.997 1.00 82.06 283 ASN A CA 1
ATOM 2305 C C . ASN A 1 283 ? -16.112 -20.755 34.323 1.00 82.06 283 ASN A C 1
ATOM 2307 O O . ASN A 1 283 ? -15.315 -20.593 35.247 1.00 82.06 283 ASN A O 1
ATOM 2311 N N . TRP A 1 284 ? -16.472 -19.743 33.529 1.00 85.44 284 TRP A N 1
ATOM 2312 C CA . TRP A 1 284 ? -16.003 -18.381 33.750 1.00 85.44 284 TRP A CA 1
ATOM 2313 C C . TRP A 1 284 ? -16.661 -17.799 35.001 1.00 85.44 284 TRP A C 1
ATOM 2315 O O . TRP A 1 284 ? -17.860 -17.954 35.204 1.00 85.44 284 TRP A O 1
ATOM 2325 N N . ARG A 1 285 ? -15.880 -17.117 35.842 1.00 81.94 285 ARG A N 1
ATOM 2326 C CA . ARG A 1 285 ? -16.399 -16.342 36.971 1.00 81.94 285 ARG A CA 1
ATOM 2327 C C . ARG A 1 285 ? -15.696 -14.988 37.062 1.00 81.94 285 ARG A C 1
ATOM 2329 O O . ARG A 1 285 ? -14.511 -14.914 36.719 1.00 81.94 285 ARG A O 1
ATOM 2336 N N . PRO A 1 286 ? -16.395 -13.938 37.530 1.00 84.81 286 PRO A N 1
ATOM 2337 C CA . PRO A 1 286 ? -15.777 -12.650 37.806 1.00 84.81 286 PRO A CA 1
ATOM 2338 C C . PRO A 1 286 ? -14.641 -12.797 38.822 1.00 84.81 286 PRO A C 1
ATOM 2340 O O . PRO A 1 286 ? -14.714 -13.627 39.731 1.00 84.81 286 PRO A O 1
ATOM 2343 N N . SER A 1 287 ? -13.593 -11.984 38.692 1.00 85.50 287 SER A N 1
ATOM 2344 C CA . SER A 1 287 ? -12.550 -11.932 39.717 1.00 85.50 287 SER A CA 1
ATOM 2345 C C . SER A 1 287 ? -13.117 -11.416 41.051 1.00 85.50 287 SER A C 1
ATOM 2347 O O . SER A 1 287 ? -14.043 -10.600 41.044 1.00 85.50 287 SER A O 1
ATOM 2349 N N . PRO A 1 288 ? -12.540 -11.818 42.200 1.00 80.44 288 PRO A N 1
ATOM 2350 C CA . PRO A 1 288 ? -12.947 -11.300 43.509 1.00 80.44 288 PRO A CA 1
ATOM 2351 C C . PRO A 1 288 ? -12.918 -9.767 43.581 1.00 80.44 288 PRO A C 1
ATOM 2353 O O . PRO A 1 288 ? -13.826 -9.165 44.135 1.00 80.44 288 PRO A O 1
ATOM 2356 N N . ASP A 1 289 ? -11.933 -9.145 42.930 1.00 80.06 289 ASP A N 1
ATOM 2357 C CA . ASP A 1 289 ? -11.790 -7.689 42.809 1.00 80.06 289 ASP A CA 1
ATOM 2358 C C . ASP A 1 289 ? -12.941 -7.038 42.015 1.00 80.06 289 ASP A C 1
ATOM 2360 O O . ASP A 1 289 ? -13.502 -6.024 42.423 1.00 80.06 289 ASP A O 1
ATOM 2364 N N . ALA A 1 290 ? -13.387 -7.658 40.915 1.00 82.00 290 ALA A N 1
ATOM 2365 C CA . ALA A 1 290 ? -14.552 -7.177 40.169 1.00 82.00 290 ALA A CA 1
ATOM 2366 C C . ALA A 1 290 ? -15.844 -7.303 40.992 1.00 82.00 290 ALA A C 1
ATOM 2368 O O . ALA A 1 290 ? -16.736 -6.457 40.886 1.00 82.00 290 ALA A O 1
ATOM 2369 N N . MET A 1 291 ? -15.929 -8.346 41.822 1.00 80.62 291 MET A N 1
ATOM 2370 C CA . MET A 1 291 ? -17.053 -8.558 42.723 1.00 80.62 291 MET A CA 1
ATOM 2371 C C . MET A 1 291 ? -17.061 -7.517 43.851 1.00 80.62 291 MET A C 1
ATOM 2373 O O . MET A 1 291 ? -18.080 -6.881 44.107 1.00 80.62 291 MET A O 1
ATOM 2377 N N . GLU A 1 292 ? -15.911 -7.260 44.469 1.00 80.62 292 GLU A N 1
ATOM 2378 C CA . GLU A 1 292 ? -15.745 -6.212 45.478 1.00 80.62 292 GLU A CA 1
ATOM 2379 C C . GLU A 1 292 ? -16.077 -4.828 44.906 1.00 80.62 292 GLU A C 1
ATOM 2381 O O . GLU A 1 292 ? -16.803 -4.047 45.522 1.00 80.62 292 GLU A O 1
ATOM 2386 N N . MET A 1 293 ? -15.656 -4.543 43.672 1.00 79.81 293 MET A N 1
ATOM 2387 C CA . MET A 1 293 ? -15.991 -3.287 43.006 1.00 79.81 293 MET A CA 1
ATOM 2388 C C . MET A 1 293 ? -17.508 -3.107 42.807 1.00 79.81 293 MET A C 1
ATOM 2390 O O . MET A 1 293 ? -18.021 -1.993 42.913 1.00 79.81 293 MET A O 1
ATOM 2394 N N . LEU A 1 294 ? -18.248 -4.180 42.519 1.00 81.06 294 LEU A N 1
ATOM 2395 C CA . LEU A 1 294 ? -19.705 -4.130 42.355 1.00 81.06 294 LEU A CA 1
ATOM 2396 C C . LEU A 1 294 ? -20.442 -4.017 43.697 1.00 81.06 294 LEU A C 1
ATOM 2398 O O . LEU A 1 294 ? -21.408 -3.259 43.799 1.00 81.06 294 LEU A O 1
ATOM 2402 N N . THR A 1 295 ? -19.988 -4.730 44.727 1.00 81.88 295 THR A N 1
ATOM 2403 C CA . THR A 1 295 ? -20.663 -4.762 46.031 1.00 81.88 295 THR A CA 1
ATOM 2404 C C . THR A 1 295 ? -20.321 -3.558 46.899 1.00 81.88 295 THR A C 1
ATOM 2406 O O . THR A 1 295 ? -21.224 -2.907 47.422 1.00 81.88 295 THR A O 1
ATOM 2409 N N . VAL A 1 296 ? -19.038 -3.213 47.012 1.00 76.06 296 VAL A N 1
ATOM 2410 C CA . VAL A 1 296 ? -18.549 -2.150 47.899 1.00 76.06 296 VAL A CA 1
ATOM 2411 C C . VAL A 1 296 ? -18.687 -0.775 47.247 1.00 76.06 296 VAL A C 1
ATOM 2413 O O . VAL A 1 296 ? -19.236 0.136 47.862 1.00 76.06 296 VAL A O 1
ATOM 2416 N N . ASN A 1 297 ? -18.249 -0.611 45.992 1.00 71.56 297 ASN A N 1
ATOM 2417 C CA . ASN A 1 297 ? -18.220 0.720 45.364 1.00 71.56 297 ASN A CA 1
ATOM 2418 C C . ASN A 1 297 ? -19.544 1.116 44.699 1.00 71.56 297 ASN A C 1
ATOM 2420 O O . ASN A 1 297 ? -19.849 2.304 44.604 1.00 71.56 297 ASN A O 1
ATOM 2424 N N . LEU A 1 298 ? -20.321 0.148 44.204 1.00 67.12 298 LEU A N 1
ATOM 2425 C CA . LEU A 1 298 ? -21.589 0.401 43.504 1.00 67.12 298 LEU A CA 1
ATOM 2426 C C . LEU A 1 298 ? -22.828 0.029 44.334 1.00 67.12 298 LEU A C 1
ATOM 2428 O O . LEU A 1 298 ? -23.947 0.290 43.889 1.00 67.12 298 LEU A O 1
ATOM 2432 N N . GLY A 1 299 ? -22.639 -0.542 45.529 1.00 76.38 299 GLY A N 1
ATOM 2433 C CA . GLY A 1 299 ? -23.723 -0.900 46.447 1.00 76.38 299 GLY A CA 1
ATOM 2434 C C . GLY A 1 299 ? -24.665 -1.977 45.904 1.00 76.38 299 GLY A C 1
ATOM 2435 O O . GLY A 1 299 ? -25.823 -2.044 46.319 1.00 76.38 299 GLY A O 1
ATOM 2436 N N . VAL A 1 300 ? -24.214 -2.789 44.942 1.00 77.19 300 VAL A N 1
ATOM 2437 C CA . VAL A 1 300 ? -25.015 -3.879 44.376 1.00 77.19 300 VAL A CA 1
ATOM 2438 C C . VAL A 1 300 ? -25.006 -5.058 45.348 1.00 77.19 300 VAL A C 1
ATOM 2440 O O . VAL A 1 300 ? -23.960 -5.441 45.865 1.00 77.19 300 VAL A O 1
ATOM 2443 N N . ARG A 1 301 ? -26.170 -5.664 45.603 1.00 71.38 301 ARG A N 1
ATOM 2444 C CA . ARG A 1 301 ? -26.264 -6.863 46.452 1.00 71.38 301 ARG A CA 1
ATOM 2445 C C . ARG A 1 301 ? -25.490 -8.034 45.838 1.00 71.38 301 ARG A C 1
ATOM 2447 O O . ARG A 1 301 ? -25.552 -8.238 44.627 1.00 71.38 301 ARG A O 1
ATOM 2454 N N . SER A 1 302 ? -24.793 -8.815 46.666 1.00 69.56 302 SER A N 1
ATOM 2455 C CA . SER A 1 302 ? -23.965 -9.936 46.194 1.00 69.56 302 SER A CA 1
ATOM 2456 C C . SER A 1 302 ? -24.790 -10.991 45.457 1.00 69.56 302 SER A C 1
ATOM 2458 O O . SER A 1 302 ? -24.329 -11.543 44.464 1.00 69.56 302 SER A O 1
ATOM 2460 N N . GLU A 1 303 ? -26.025 -11.222 45.900 1.00 69.94 303 GLU A N 1
ATOM 2461 C CA . GLU A 1 303 ? -26.947 -12.190 45.303 1.00 69.94 303 GLU A CA 1
ATOM 2462 C C . GLU A 1 303 ? -27.315 -11.791 43.867 1.00 69.94 303 GLU A C 1
ATOM 2464 O O . GLU A 1 303 ? -27.290 -12.619 42.966 1.00 69.94 303 GLU A O 1
ATOM 2469 N N . PHE A 1 304 ? -27.545 -10.495 43.626 1.00 71.31 304 PHE A N 1
ATOM 2470 C CA . PHE A 1 304 ? -27.870 -9.974 42.293 1.00 71.31 304 PHE A CA 1
ATOM 2471 C C . PHE A 1 304 ? -26.717 -10.158 41.301 1.00 71.31 304 PHE A C 1
ATOM 2473 O O . PHE A 1 304 ? -26.929 -10.387 40.112 1.00 71.31 304 PHE A O 1
ATOM 2480 N N . CYS A 1 305 ? -25.482 -10.044 41.782 1.00 74.00 305 CYS A N 1
ATOM 2481 C CA . CYS A 1 305 ? -24.310 -10.255 40.950 1.00 74.00 305 CYS A CA 1
ATOM 2482 C C . CYS A 1 305 ? -24.096 -11.737 40.633 1.00 74.00 305 CYS A C 1
ATOM 2484 O O . CYS A 1 305 ? -23.783 -12.049 39.490 1.00 74.00 305 CYS A O 1
ATOM 2486 N N . GLU A 1 306 ? -24.294 -12.636 41.603 1.00 74.75 306 GLU A N 1
ATOM 2487 C CA . GLU A 1 306 ? -24.219 -14.086 41.370 1.00 74.75 306 GLU A CA 1
ATOM 2488 C C . GLU A 1 306 ? -25.291 -14.558 40.378 1.00 74.75 306 GLU A C 1
ATOM 2490 O O . GLU A 1 306 ? -24.981 -15.325 39.464 1.00 74.75 306 GLU A O 1
ATOM 2495 N N . ASP A 1 307 ? -26.512 -14.027 40.479 1.00 70.06 307 ASP A N 1
ATOM 2496 C CA . ASP A 1 307 ? -27.610 -14.344 39.559 1.00 70.06 307 ASP A CA 1
ATOM 2497 C C . ASP A 1 307 ? -27.340 -13.865 38.118 1.00 70.06 307 ASP A C 1
ATOM 2499 O O . ASP A 1 307 ? -27.805 -14.479 37.158 1.00 70.06 307 ASP A O 1
ATOM 2503 N N . ALA A 1 308 ? -26.545 -12.803 37.939 1.00 72.19 308 ALA A N 1
ATOM 2504 C CA . ALA A 1 308 ? -26.196 -12.264 36.623 1.00 72.19 308 ALA A CA 1
ATOM 2505 C C . ALA A 1 308 ? -25.082 -13.052 35.900 1.00 72.19 308 ALA A C 1
ATOM 2507 O O . ALA A 1 308 ? -24.896 -12.884 34.691 1.00 72.19 308 ALA A O 1
ATOM 2508 N N . ILE A 1 309 ? -24.319 -13.904 36.600 1.00 77.12 309 ILE A N 1
ATOM 2509 C CA . ILE A 1 309 ? -23.191 -14.650 36.008 1.00 77.12 309 ILE A CA 1
ATOM 2510 C C . ILE A 1 309 ? -23.666 -15.643 34.930 1.00 77.12 309 ILE A C 1
ATOM 2512 O O . ILE A 1 309 ? -23.135 -15.583 33.816 1.00 77.12 309 ILE A O 1
ATOM 2516 N N . PRO A 1 310 ? -24.653 -16.529 35.179 1.00 71.12 310 PRO A N 1
ATOM 2517 C CA . PRO A 1 310 ? -25.108 -17.489 34.173 1.00 71.12 310 PRO A CA 1
ATOM 2518 C C . PRO A 1 310 ? -25.709 -16.819 32.930 1.00 71.12 310 PRO A C 1
ATOM 2520 O O . PRO A 1 310 ? -25.451 -17.270 31.814 1.00 71.12 310 PRO A O 1
ATOM 2523 N N . GLU A 1 311 ? -26.459 -15.724 33.105 1.00 73.06 311 GLU A N 1
ATOM 2524 C CA . GLU A 1 311 ? -27.025 -14.938 31.997 1.00 73.06 311 GLU A CA 1
ATOM 2525 C C . GLU A 1 311 ? -25.913 -14.337 31.128 1.00 73.06 311 GLU A C 1
ATOM 2527 O O . GLU A 1 311 ? -25.930 -14.464 29.901 1.00 73.06 311 GLU A O 1
ATOM 2532 N N . PHE A 1 312 ? -24.909 -13.726 31.762 1.00 78.75 312 PHE A N 1
ATOM 2533 C CA . PHE A 1 312 ? -23.780 -13.118 31.068 1.00 78.75 312 PHE A CA 1
ATOM 2534 C C . PHE A 1 312 ? -22.959 -14.147 30.280 1.00 78.75 312 PHE A C 1
ATOM 2536 O O . PHE A 1 312 ? -22.595 -13.888 29.131 1.00 78.75 312 PHE A O 1
ATOM 2543 N N . ILE A 1 313 ? -22.696 -15.318 30.872 1.00 80.06 313 ILE A N 1
ATOM 2544 C CA . ILE A 1 313 ? -21.998 -16.421 30.199 1.00 80.06 313 ILE A CA 1
ATOM 2545 C C . ILE A 1 313 ? -22.805 -16.897 28.995 1.00 80.06 313 ILE A C 1
ATOM 2547 O O . ILE A 1 313 ? -22.244 -17.018 27.909 1.00 80.06 313 ILE A O 1
ATOM 2551 N N . PHE A 1 314 ? -24.109 -17.134 29.163 1.00 74.19 314 PHE A N 1
ATOM 2552 C CA . PHE A 1 314 ? -24.973 -17.609 28.085 1.00 74.19 314 PHE A CA 1
ATOM 2553 C C . PHE A 1 314 ? -25.003 -16.628 26.908 1.00 74.19 314 PHE A C 1
ATOM 2555 O O . PHE A 1 314 ? -24.750 -17.026 25.772 1.00 74.19 314 PHE A O 1
ATOM 2562 N N . TYR A 1 315 ? -25.225 -15.341 27.187 1.00 74.75 315 TYR A N 1
ATOM 2563 C CA . TYR A 1 315 ? -25.258 -14.299 26.163 1.00 74.75 315 TYR A CA 1
ATOM 2564 C C . TYR A 1 315 ? -23.937 -14.221 25.386 1.00 74.75 315 TYR A C 1
ATOM 2566 O O . TYR A 1 315 ? -23.930 -14.269 24.160 1.00 74.75 315 TYR A O 1
ATOM 2574 N N . TRP A 1 316 ? -22.796 -14.141 26.077 1.00 78.81 316 TRP A N 1
ATOM 2575 C CA . TRP A 1 316 ? -21.504 -13.979 25.400 1.00 78.81 316 TRP A CA 1
ATOM 2576 C C . TRP A 1 316 ? -20.967 -15.262 24.766 1.00 78.81 316 TRP A C 1
ATOM 2578 O O . TRP A 1 316 ? -20.141 -15.187 23.856 1.00 78.81 316 TRP A O 1
ATOM 2588 N N . LYS A 1 317 ? -21.454 -16.427 25.196 1.00 77.94 317 LYS A N 1
ATOM 2589 C CA . LYS A 1 317 ? -21.199 -17.703 24.527 1.00 77.94 317 LYS A CA 1
ATOM 2590 C C . LYS A 1 317 ? -21.942 -17.797 23.193 1.00 77.94 317 LYS A C 1
ATOM 2592 O O . LYS A 1 317 ? -21.351 -18.269 22.228 1.00 77.94 317 LYS A O 1
ATOM 2597 N N . ASP A 1 318 ? -23.187 -17.324 23.133 1.00 71.38 318 ASP A N 1
ATOM 2598 C CA . ASP A 1 318 ? -23.991 -17.303 21.901 1.00 71.38 318 ASP A CA 1
ATOM 2599 C C . ASP A 1 318 ? -23.471 -16.271 20.887 1.00 71.38 318 ASP A C 1
ATOM 2601 O O . ASP A 1 318 ? -23.405 -16.537 19.690 1.00 71.38 318 ASP A O 1
ATOM 2605 N N . VAL A 1 319 ? -22.994 -15.119 21.374 1.00 75.00 319 VAL A N 1
ATOM 2606 C CA . VAL A 1 319 ? -22.387 -14.077 20.528 1.00 75.00 319 VAL A CA 1
ATOM 2607 C C . VAL A 1 319 ? -21.077 -14.547 19.872 1.00 75.00 319 VAL A C 1
ATOM 2609 O O . VAL A 1 319 ? -20.756 -14.112 18.772 1.00 75.00 319 VAL A O 1
ATOM 2612 N N . GLY A 1 320 ? -20.309 -15.433 20.518 1.00 70.12 320 GLY A N 1
ATOM 2613 C CA . GLY A 1 320 ? -19.094 -16.033 19.944 1.00 70.12 320 GLY A CA 1
ATOM 2614 C C . GLY A 1 320 ? -17.856 -15.123 19.882 1.00 70.12 320 GLY A C 1
ATOM 2615 O O . GLY A 1 320 ? -16.785 -15.581 19.481 1.00 70.12 320 GLY A O 1
ATOM 2616 N N . ASP A 1 321 ? -17.959 -13.869 20.324 1.00 68.94 321 ASP A N 1
ATOM 2617 C CA . ASP A 1 321 ? -16.867 -12.890 20.288 1.00 68.94 321 ASP A CA 1
ATOM 2618 C C . ASP A 1 321 ? -15.814 -13.107 21.393 1.00 68.94 321 ASP A C 1
ATOM 2620 O O . ASP A 1 321 ? -16.129 -13.305 22.569 1.00 68.94 321 ASP A O 1
ATOM 2624 N N . ALA A 1 322 ? -14.535 -12.967 21.039 1.00 74.69 322 ALA A N 1
ATOM 2625 C CA . ALA A 1 322 ? -13.402 -13.003 21.965 1.00 74.69 322 ALA A CA 1
ATOM 2626 C C . ALA A 1 322 ? -13.129 -11.626 22.599 1.00 74.69 322 ALA A C 1
ATOM 2628 O O . ALA A 1 322 ? -13.001 -10.623 21.894 1.00 74.69 322 ALA A O 1
ATOM 2629 N N . HIS A 1 323 ? -12.972 -11.562 23.928 1.00 72.12 323 HIS A N 1
ATOM 2630 C CA . HIS A 1 323 ? -12.737 -10.300 24.643 1.00 72.12 323 HIS A CA 1
ATOM 2631 C C . HIS A 1 323 ? -11.552 -10.367 25.612 1.00 72.12 323 HIS A C 1
ATOM 2633 O O . HIS A 1 323 ? -11.347 -11.351 26.315 1.00 72.12 323 HIS A O 1
ATOM 2639 N N . LYS A 1 324 ? -10.759 -9.284 25.668 1.00 72.06 324 LYS A N 1
ATOM 2640 C CA . LYS A 1 324 ? -9.557 -9.192 26.521 1.00 72.06 324 LYS A CA 1
ATOM 2641 C C . LYS A 1 324 ? -9.876 -9.062 28.017 1.00 72.06 324 LYS A C 1
ATOM 2643 O O . LYS A 1 324 ? -9.043 -9.401 28.847 1.00 72.06 324 LYS A O 1
ATOM 2648 N N . ASN A 1 325 ? -11.047 -8.522 28.371 1.00 79.69 325 ASN A N 1
ATOM 2649 C CA . ASN A 1 325 ? -11.369 -8.178 29.757 1.00 79.69 325 ASN A CA 1
ATOM 2650 C C . ASN A 1 325 ? -12.850 -8.423 30.089 1.00 79.69 325 ASN A C 1
ATOM 2652 O O . ASN A 1 325 ? -13.660 -7.494 30.170 1.00 79.69 325 ASN A O 1
ATOM 2656 N N . TRP A 1 326 ? -13.203 -9.698 30.271 1.00 82.56 326 TRP A N 1
ATOM 2657 C CA . TRP A 1 326 ? -14.559 -10.118 30.635 1.00 82.56 326 TRP A CA 1
ATOM 2658 C C . TRP A 1 326 ? -15.046 -9.509 31.955 1.00 82.56 326 TRP A C 1
ATOM 2660 O O . TRP A 1 326 ? -16.218 -9.162 32.053 1.00 82.56 326 TRP A O 1
ATOM 2670 N N . ASN A 1 327 ? -14.150 -9.270 32.921 1.00 82.56 327 ASN A N 1
ATOM 2671 C CA . ASN A 1 327 ? -14.486 -8.631 34.199 1.00 82.56 327 ASN A CA 1
ATOM 2672 C C . ASN A 1 327 ? -15.056 -7.217 34.008 1.00 82.56 327 ASN A C 1
ATOM 2674 O O . ASN A 1 327 ? -16.099 -6.891 34.565 1.00 82.56 327 ASN A O 1
ATOM 2678 N N . ALA A 1 328 ? -14.431 -6.390 33.164 1.00 78.00 328 ALA A N 1
ATOM 2679 C CA . ALA A 1 328 ? -14.917 -5.035 32.888 1.00 78.00 328 ALA A CA 1
ATOM 2680 C C . ALA A 1 328 ? -16.273 -5.040 32.158 1.00 78.00 328 ALA A C 1
ATOM 2682 O O . ALA A 1 328 ? -17.162 -4.243 32.468 1.00 78.00 328 ALA A O 1
ATOM 2683 N N . LYS A 1 329 ? -16.455 -5.970 31.210 1.00 78.81 329 LYS A N 1
ATOM 2684 C CA . LYS A 1 329 ? -17.733 -6.170 30.507 1.00 78.81 329 LYS A CA 1
ATOM 2685 C C . LYS A 1 329 ? -18.835 -6.629 31.462 1.00 78.81 329 LYS A C 1
ATOM 2687 O O . LYS A 1 329 ? -19.950 -6.121 31.373 1.00 78.81 329 LYS A O 1
ATOM 2692 N N . PHE A 1 330 ? -18.515 -7.532 32.384 1.00 82.75 330 PHE A N 1
ATOM 2693 C CA . PHE A 1 330 ? -19.440 -8.019 33.402 1.00 82.75 330 PHE A CA 1
ATOM 2694 C C . PHE A 1 330 ? -19.848 -6.911 34.371 1.00 82.75 330 PHE A C 1
ATOM 2696 O O . PHE A 1 330 ? -21.034 -6.676 34.576 1.00 82.75 330 PHE A O 1
ATOM 2703 N N . VAL A 1 331 ? -18.883 -6.139 34.873 1.00 79.19 331 VAL A N 1
ATOM 2704 C CA . VAL A 1 331 ? -19.145 -4.953 35.697 1.00 79.19 331 VAL A CA 1
ATOM 2705 C C . VAL A 1 331 ? -20.105 -3.989 34.997 1.00 79.19 331 VAL A C 1
ATOM 2707 O O . VAL A 1 331 ? -21.067 -3.508 35.597 1.00 79.19 331 VAL A O 1
ATOM 2710 N N . GLN A 1 332 ? -19.864 -3.700 33.716 1.00 74.25 332 GLN A N 1
ATOM 2711 C CA . GLN A 1 332 ? -20.729 -2.815 32.942 1.00 74.25 332 GLN A CA 1
ATOM 2712 C C . GLN A 1 332 ? -22.131 -3.410 32.752 1.00 74.25 332 GLN A C 1
ATOM 2714 O O . GLN A 1 332 ? -23.117 -2.682 32.877 1.00 74.25 332 GLN A O 1
ATOM 2719 N N . HIS A 1 333 ? -22.224 -4.713 32.485 1.00 78.06 333 HIS A N 1
ATOM 2720 C CA . HIS A 1 333 ? -23.488 -5.434 32.355 1.00 78.06 333 HIS A CA 1
ATOM 2721 C C . HIS A 1 333 ? -24.314 -5.350 33.648 1.00 78.06 333 HIS A C 1
ATOM 2723 O O . HIS A 1 333 ? -25.446 -4.864 33.617 1.00 78.06 333 HIS A O 1
ATOM 2729 N N . VAL A 1 334 ? -23.718 -5.697 34.794 1.00 79.62 334 VAL A N 1
ATOM 2730 C CA . VAL A 1 334 ? -24.374 -5.632 36.110 1.00 79.62 334 VAL A CA 1
ATOM 2731 C C . VAL A 1 334 ? -24.765 -4.198 36.460 1.00 79.62 334 VAL A C 1
ATOM 2733 O O . VAL A 1 334 ? -25.871 -3.968 36.935 1.00 79.62 334 VAL A O 1
ATOM 2736 N N . ARG A 1 335 ? -23.928 -3.197 36.158 1.00 77.69 335 ARG A N 1
ATOM 2737 C CA . ARG A 1 335 ? -24.262 -1.782 36.395 1.00 77.69 335 ARG A CA 1
ATOM 2738 C C . ARG A 1 335 ? -25.499 -1.335 35.612 1.00 77.69 335 ARG A C 1
ATOM 2740 O O . ARG A 1 335 ? -26.310 -0.571 36.134 1.00 77.69 335 ARG A O 1
ATOM 2747 N N . ILE A 1 336 ? -25.638 -1.772 34.361 1.00 71.38 336 ILE A N 1
ATOM 2748 C CA . ILE A 1 336 ? -26.808 -1.454 33.530 1.00 71.38 336 ILE A CA 1
ATOM 2749 C C . ILE A 1 336 ? -28.048 -2.172 34.071 1.00 71.38 336 ILE A C 1
ATOM 2751 O O . ILE A 1 336 ? -29.090 -1.535 34.216 1.00 71.38 336 ILE A O 1
ATOM 2755 N N . GLN A 1 337 ? -27.936 -3.461 34.401 1.00 70.12 337 GLN A N 1
ATOM 2756 C CA . GLN A 1 337 ? -29.039 -4.242 34.966 1.00 70.12 337 GLN A CA 1
ATOM 2757 C C . GLN A 1 337 ? -29.486 -3.695 36.326 1.00 70.12 337 GLN A C 1
ATOM 2759 O O . GLN A 1 337 ? -30.679 -3.548 36.568 1.00 70.12 337 GLN A O 1
ATOM 2764 N N . TRP A 1 338 ? -28.549 -3.287 37.180 1.00 75.31 338 TRP A N 1
ATOM 2765 C CA . TRP A 1 338 ? -28.849 -2.700 38.482 1.00 75.31 338 TRP A CA 1
ATOM 2766 C C . TRP A 1 338 ? -29.559 -1.351 38.363 1.00 75.31 338 TRP A C 1
ATOM 2768 O O . TRP A 1 338 ? -30.547 -1.121 39.049 1.00 75.31 338 TRP A O 1
ATOM 2778 N N . LYS A 1 339 ? -29.140 -0.485 37.430 1.00 71.25 339 LYS A N 1
ATOM 2779 C CA . LYS A 1 339 ? -29.862 0.767 37.143 1.00 71.25 339 LYS A CA 1
ATOM 2780 C C . LYS A 1 339 ? -31.284 0.518 36.641 1.00 71.25 339 LYS A C 1
ATOM 2782 O O . LYS A 1 339 ? -32.204 1.227 37.037 1.00 71.25 339 LYS A O 1
ATOM 2787 N N . LYS A 1 340 ? -31.472 -0.488 35.781 1.00 61.50 340 LYS A N 1
ATOM 2788 C CA . LYS A 1 340 ? -32.806 -0.901 35.321 1.00 61.50 340 LYS A CA 1
ATOM 2789 C C . LYS A 1 340 ? -33.642 -1.460 36.469 1.00 61.50 340 LYS A C 1
ATOM 2791 O O . LYS A 1 340 ? -34.814 -1.128 36.551 1.00 61.50 340 LYS A O 1
ATOM 2796 N N . TYR A 1 341 ? -33.042 -2.250 37.359 1.00 61.22 341 TYR A N 1
ATOM 2797 C CA . TYR A 1 341 ? -33.695 -2.799 38.546 1.00 61.22 341 TYR A CA 1
ATOM 2798 C C . TYR A 1 341 ? -34.092 -1.701 39.538 1.00 61.22 341 TYR A C 1
ATOM 2800 O O . TYR A 1 341 ? -35.227 -1.698 39.989 1.00 61.22 341 TYR A O 1
ATOM 2808 N N . GLN A 1 342 ? -33.214 -0.735 39.826 1.00 58.88 342 GLN A N 1
ATOM 2809 C CA . GLN A 1 342 ? -33.528 0.425 40.670 1.00 58.88 342 GLN A CA 1
ATOM 2810 C C . GLN A 1 342 ? -34.673 1.247 40.081 1.00 58.88 342 GLN A C 1
ATOM 2812 O O . GLN A 1 342 ? -35.649 1.518 40.773 1.00 58.88 342 GLN A O 1
ATOM 2817 N N . SER A 1 343 ? -34.607 1.532 38.777 1.00 56.66 343 SER A N 1
ATOM 2818 C CA . SER A 1 343 ? -35.703 2.193 38.077 1.00 56.66 343 SER A CA 1
ATOM 2819 C C . SER A 1 343 ? -36.988 1.359 38.168 1.00 56.66 343 SER A C 1
ATOM 2821 O O . SER A 1 343 ? -38.026 1.880 38.545 1.00 56.66 343 SER A O 1
ATOM 2823 N N . ALA A 1 344 ? -36.947 0.048 37.934 1.00 49.50 344 ALA A N 1
ATOM 2824 C CA . ALA A 1 344 ? -38.117 -0.825 38.058 1.00 49.50 344 ALA A CA 1
ATOM 2825 C C . ALA A 1 344 ? -38.650 -0.957 39.502 1.00 49.50 344 ALA A C 1
ATOM 2827 O O . ALA A 1 344 ? -39.832 -1.232 39.682 1.00 49.50 344 ALA A O 1
ATOM 2828 N N . LEU A 1 345 ? -37.814 -0.749 40.524 1.00 47.69 345 LEU A N 1
ATOM 2829 C CA . LEU A 1 345 ? -38.215 -0.758 41.934 1.00 47.69 345 LEU A CA 1
ATOM 2830 C C . LEU A 1 345 ? -38.915 0.548 42.341 1.00 47.69 345 LEU A C 1
ATOM 2832 O O . LEU A 1 345 ? -39.839 0.528 43.150 1.00 47.69 345 LEU A O 1
ATOM 2836 N N . GLU A 1 346 ? -38.498 1.674 41.760 1.00 50.47 346 GLU A N 1
ATOM 2837 C CA . GLU A 1 346 ? -39.147 2.983 41.918 1.00 50.47 346 GLU A CA 1
ATOM 2838 C C . GLU A 1 346 ? -40.457 3.075 41.106 1.00 50.47 346 GLU A C 1
ATOM 2840 O O . GLU A 1 346 ? -41.389 3.785 41.487 1.00 50.47 346 GLU A O 1
ATOM 2845 N N . HIS A 1 347 ? -40.588 2.280 40.038 1.00 49.09 347 HIS A N 1
ATOM 2846 C CA . HIS A 1 347 ? -41.816 2.103 39.259 1.00 49.09 347 HIS A CA 1
ATOM 2847 C C . HIS A 1 347 ? -42.595 0.858 39.730 1.00 49.09 347 HIS A C 1
ATOM 2849 O O . HIS A 1 347 ? -42.538 -0.194 39.099 1.00 49.09 347 HIS A O 1
ATOM 2855 N N . SER A 1 348 ? -43.329 0.990 40.846 1.00 50.12 348 SER A N 1
ATOM 2856 C CA . SER A 1 348 ? -44.235 -0.022 41.438 1.00 50.12 348 SER A CA 1
ATOM 2857 C C . SER A 1 348 ? -44.870 -0.957 40.395 1.00 50.12 348 SER A C 1
ATOM 2859 O O . SER A 1 348 ? -45.808 -0.572 39.710 1.00 50.12 348 SER A O 1
ATOM 2861 N N . THR A 1 349 ? -44.424 -2.212 40.334 1.00 51.41 349 THR A N 1
ATOM 2862 C CA . THR A 1 349 ? -44.881 -3.239 39.373 1.00 51.41 349 THR A CA 1
ATOM 2863 C C . THR A 1 349 ? -46.296 -3.768 39.647 1.00 51.41 349 THR A C 1
ATOM 2865 O O . THR A 1 349 ? -46.808 -4.583 38.882 1.00 51.41 349 THR A O 1
ATOM 2868 N N . ASP A 1 350 ? -46.951 -3.271 40.697 1.00 53.88 350 ASP A N 1
ATOM 2869 C CA . ASP A 1 350 ? -48.357 -3.532 40.997 1.00 53.88 350 ASP A CA 1
ATOM 2870 C C . ASP A 1 350 ? -49.278 -2.602 40.190 1.00 53.88 350 ASP A C 1
ATOM 2872 O O . ASP A 1 350 ? -49.176 -1.378 40.341 1.00 53.88 350 ASP A O 1
ATOM 2876 N N . PRO A 1 351 ? -50.223 -3.143 39.395 1.00 62.03 351 PRO A N 1
ATOM 2877 C CA . PRO A 1 351 ? -51.264 -2.355 38.745 1.00 62.03 351 PRO A CA 1
ATOM 2878 C C . PRO A 1 351 ? -52.099 -1.609 39.793 1.00 62.03 351 PRO A C 1
ATOM 2880 O O . PRO A 1 351 ? -52.891 -2.207 40.522 1.00 62.03 351 PRO A O 1
ATOM 2883 N N . LYS A 1 352 ? -51.925 -0.290 39.881 1.00 68.44 352 LYS A N 1
ATOM 2884 C CA . LYS A 1 352 ? -52.628 0.568 40.846 1.00 68.44 352 LYS A CA 1
ATOM 2885 C C . LYS A 1 352 ? -53.492 1.576 40.104 1.00 68.44 352 LYS A C 1
ATOM 2887 O O . LYS A 1 352 ? -53.087 2.100 39.068 1.00 68.44 352 LYS A O 1
ATOM 2892 N N . ALA A 1 353 ? -54.672 1.868 40.644 1.00 75.12 353 ALA A N 1
ATOM 2893 C CA . ALA A 1 353 ? -55.482 2.988 40.177 1.00 75.12 353 ALA A CA 1
ATOM 2894 C C . ALA A 1 353 ? -54.760 4.311 40.481 1.00 75.12 353 ALA A C 1
ATOM 2896 O O . ALA A 1 353 ? -53.994 4.398 41.447 1.00 75.12 353 ALA A O 1
ATOM 2897 N N . ILE A 1 354 ? -54.985 5.337 39.661 1.00 79.19 354 ILE A N 1
ATOM 2898 C CA . ILE A 1 354 ? -54.390 6.654 39.895 1.00 79.19 354 ILE A CA 1
ATOM 2899 C C . ILE A 1 354 ? -54.977 7.269 41.173 1.00 79.19 354 ILE A C 1
ATOM 2901 O O . ILE A 1 354 ? -56.191 7.263 41.384 1.00 79.19 354 ILE A O 1
ATOM 2905 N N . ILE A 1 355 ? -54.115 7.784 42.051 1.00 80.31 355 ILE A N 1
ATOM 2906 C CA . IL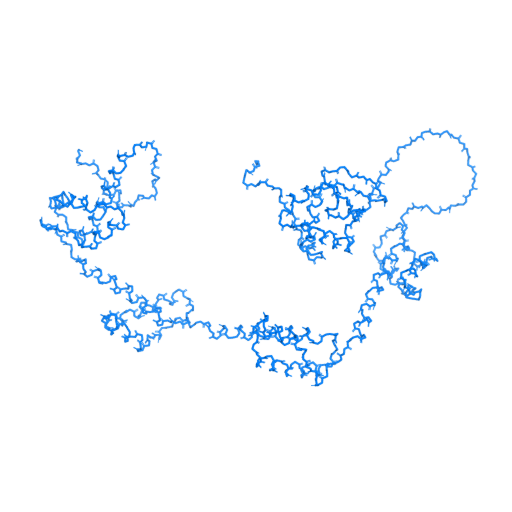E A 1 355 ? -54.555 8.439 43.289 1.00 80.31 355 ILE A CA 1
ATOM 2907 C C . ILE A 1 355 ? -54.986 9.894 43.010 1.00 80.31 355 ILE A C 1
ATOM 2909 O O . ILE A 1 355 ? -54.416 10.538 42.128 1.00 80.31 355 ILE A O 1
ATOM 2913 N N . PRO A 1 356 ? -55.957 10.464 43.753 1.00 74.25 356 PRO A N 1
ATOM 2914 C CA . PRO A 1 356 ? -56.482 11.813 43.488 1.00 74.25 356 PRO A CA 1
ATOM 2915 C C . PRO A 1 356 ? -55.454 12.948 43.607 1.00 74.25 356 PRO A C 1
ATOM 2917 O O . PRO A 1 356 ? -55.646 14.023 43.051 1.00 74.25 356 PRO A O 1
ATOM 2920 N N . ASN A 1 357 ? -54.377 12.719 44.352 1.00 80.94 357 ASN A N 1
ATOM 2921 C CA . ASN A 1 357 ? -53.267 13.642 44.575 1.00 80.94 357 ASN A CA 1
ATOM 2922 C C . ASN A 1 357 ? -51.988 13.187 43.856 1.00 80.94 357 ASN A C 1
ATOM 2924 O O . ASN A 1 357 ? -50.887 13.526 44.290 1.00 80.94 357 ASN A O 1
ATOM 2928 N N . TRP A 1 358 ? -52.123 12.377 42.805 1.00 84.25 358 TRP A N 1
ATOM 2929 C CA . TRP A 1 358 ? -50.980 11.843 42.082 1.00 84.25 358 TRP A CA 1
ATOM 2930 C C . TRP A 1 358 ? -50.167 12.973 41.443 1.00 84.25 358 TRP A C 1
ATOM 2932 O O . TRP A 1 358 ? -50.722 13.852 40.781 1.00 84.25 358 TRP A O 1
ATOM 2942 N N . GLN A 1 359 ? -48.849 12.929 41.633 1.00 80.00 359 GLN A N 1
ATOM 2943 C CA . GLN A 1 359 ? -47.897 13.816 40.974 1.00 80.00 359 GLN A CA 1
ATOM 2944 C C . GLN A 1 359 ? -46.808 12.985 40.285 1.00 80.00 359 GLN A C 1
ATOM 2946 O O . GLN A 1 359 ? -46.411 11.950 40.829 1.00 80.00 359 GLN A O 1
ATOM 2951 N N . PRO A 1 360 ? -46.315 13.423 39.113 1.00 79.06 360 PRO A N 1
ATOM 2952 C CA . PRO A 1 360 ? -45.168 12.795 38.472 1.00 79.06 360 PRO A CA 1
ATOM 2953 C C . PRO A 1 360 ? -43.901 12.916 39.328 1.00 79.06 360 PRO A C 1
ATOM 2955 O O . PRO A 1 360 ? -43.736 13.907 40.040 1.00 79.06 360 PRO A O 1
ATOM 2958 N N . SER A 1 361 ? -42.997 11.937 39.233 1.00 75.31 361 SER A N 1
ATOM 2959 C CA . SER A 1 361 ? -41.681 12.017 39.886 1.00 75.31 361 SER A CA 1
ATOM 2960 C C . SER A 1 361 ? -40.782 13.082 39.246 1.00 75.31 361 SER A C 1
ATOM 2962 O O . SER A 1 361 ? -41.000 13.485 38.101 1.00 75.31 361 SER A O 1
ATOM 2964 N N . ASP A 1 362 ? -39.739 13.510 39.960 1.00 68.94 362 ASP A N 1
ATOM 2965 C CA . ASP A 1 362 ? -38.772 14.501 39.461 1.00 68.94 362 ASP A CA 1
ATOM 2966 C C . ASP A 1 362 ? -38.115 14.067 38.136 1.00 68.94 362 ASP A C 1
ATOM 2968 O O . ASP A 1 362 ? -37.967 14.881 37.221 1.00 68.94 362 ASP A O 1
ATOM 2972 N N . ASP A 1 363 ? -37.873 12.764 37.958 1.00 5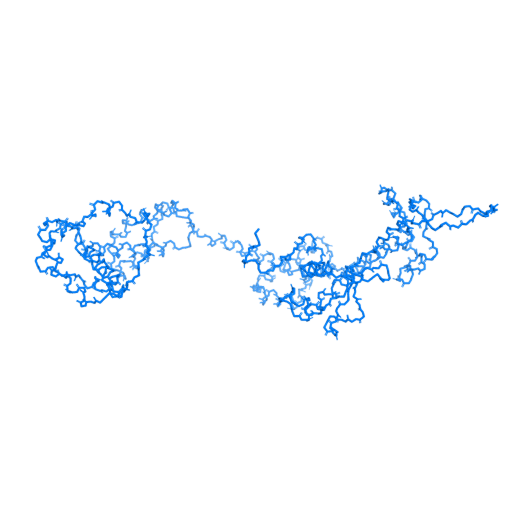9.72 363 ASP A N 1
ATOM 2973 C CA . ASP A 1 363 ? -37.330 12.195 36.717 1.00 59.72 363 ASP A CA 1
ATOM 2974 C C . ASP A 1 363 ? -38.220 12.450 35.494 1.00 59.72 363 ASP A C 1
ATOM 2976 O O . ASP A 1 363 ? -37.727 12.628 34.379 1.00 59.72 363 ASP A O 1
ATOM 2980 N N . VAL A 1 364 ? -39.546 12.492 35.675 1.00 65.44 364 VAL A N 1
ATOM 2981 C CA . VAL A 1 364 ? -40.485 12.811 34.590 1.00 65.44 364 VAL A CA 1
ATOM 2982 C C . VAL A 1 364 ? -40.242 14.233 34.100 1.00 65.44 364 VAL A C 1
ATOM 2984 O O . VAL A 1 364 ? -40.206 14.475 32.892 1.00 65.44 364 VAL A O 1
ATOM 2987 N N . TYR A 1 365 ? -40.048 15.177 35.018 1.00 71.88 365 TYR A N 1
ATOM 2988 C CA . TYR A 1 365 ? -39.788 16.567 34.663 1.00 71.88 365 TYR A CA 1
ATOM 2989 C C . TYR A 1 365 ? -38.415 16.748 34.021 1.00 71.88 365 TYR A C 1
ATOM 2991 O O . TYR A 1 365 ? -38.291 17.543 33.088 1.00 71.88 365 TYR A O 1
ATOM 2999 N N . ASP A 1 366 ? -37.409 15.987 34.445 1.00 62.50 366 ASP A N 1
ATOM 3000 C CA . ASP A 1 366 ? -36.086 16.011 33.820 1.00 62.50 366 ASP A CA 1
ATOM 3001 C C . ASP A 1 366 ? -36.106 15.423 32.402 1.00 62.50 366 ASP A C 1
ATOM 3003 O O . ASP A 1 366 ? -35.523 16.003 31.484 1.00 62.50 366 ASP A O 1
ATOM 3007 N N . VAL A 1 367 ? -36.866 14.351 32.163 1.00 57.47 367 VAL A N 1
ATOM 3008 C CA . VAL A 1 367 ? -37.087 13.816 30.808 1.00 57.47 367 VAL A CA 1
ATOM 3009 C C . VAL A 1 367 ? -37.845 14.815 29.923 1.00 57.47 367 VAL A C 1
ATOM 3011 O O . VAL A 1 367 ? -37.504 14.978 28.750 1.00 57.47 367 VAL A O 1
ATOM 3014 N N . LEU A 1 368 ? -38.841 15.527 30.460 1.00 63.88 368 LEU A N 1
ATOM 3015 C CA . LEU A 1 368 ? -39.572 16.565 29.719 1.00 63.88 368 LEU A CA 1
ATOM 3016 C C . LEU A 1 368 ? -38.693 17.786 29.403 1.00 63.88 368 LEU A C 1
ATOM 3018 O O . LEU A 1 368 ? -38.755 18.297 28.284 1.00 63.88 368 LEU A O 1
ATOM 3022 N N . ARG A 1 369 ? -37.815 18.196 30.329 1.00 63.62 369 ARG A N 1
ATOM 3023 C CA . ARG A 1 369 ? -36.786 19.226 30.091 1.00 63.62 369 ARG A CA 1
ATOM 3024 C C . ARG A 1 369 ? -35.846 18.831 28.963 1.00 63.62 369 ARG A C 1
ATOM 3026 O O . ARG A 1 369 ? -35.601 19.633 28.067 1.00 63.62 369 ARG A O 1
ATOM 3033 N N . LEU A 1 370 ? -35.354 17.592 28.983 1.00 49.78 370 LEU A N 1
ATOM 3034 C CA . LEU A 1 370 ? -34.486 17.054 27.933 1.00 49.78 370 LEU A CA 1
ATOM 3035 C C . LEU A 1 370 ? -35.193 16.999 26.569 1.00 49.78 370 LEU A C 1
ATOM 3037 O O . LEU A 1 370 ? -34.551 17.175 25.538 1.00 49.78 370 LEU A O 1
ATOM 3041 N N . ALA A 1 371 ? -36.515 16.810 26.555 1.00 48.69 371 ALA A N 1
ATOM 3042 C CA . ALA A 1 371 ? -37.352 16.871 25.356 1.00 48.69 371 ALA A CA 1
ATOM 3043 C C . ALA A 1 371 ? -37.769 18.302 24.950 1.00 48.69 371 ALA A C 1
ATOM 3045 O O . ALA A 1 371 ? -38.551 18.462 24.011 1.00 48.69 371 ALA A O 1
ATOM 3046 N N . ASN A 1 372 ? -37.250 19.331 25.632 1.00 62.31 372 ASN A N 1
ATOM 3047 C CA . ASN A 1 372 ? -37.551 20.747 25.417 1.00 62.31 372 ASN A CA 1
ATOM 3048 C C . ASN A 1 372 ? -39.050 21.096 25.567 1.00 62.31 372 ASN A C 1
ATOM 3050 O O . ASN A 1 372 ? -39.575 21.952 24.853 1.00 62.31 372 ASN A O 1
ATOM 3054 N N . ILE A 1 373 ? -39.738 20.409 26.485 1.00 70.50 373 ILE A N 1
ATOM 3055 C CA . ILE A 1 373 ? -41.142 20.638 26.851 1.00 70.50 373 ILE A CA 1
ATOM 3056 C C . ILE A 1 373 ? -41.182 21.507 28.116 1.00 70.50 373 ILE A C 1
ATOM 3058 O O . ILE A 1 373 ? -40.481 21.226 29.090 1.00 70.50 373 ILE A O 1
ATOM 3062 N N . ASP A 1 374 ? -42.002 22.564 28.118 1.00 75.56 374 ASP A N 1
ATOM 3063 C CA . ASP A 1 374 ? -42.118 23.479 29.263 1.00 75.56 374 ASP A CA 1
ATOM 3064 C C . ASP A 1 374 ? -42.733 22.770 30.491 1.00 75.56 374 ASP A C 1
ATOM 3066 O O . ASP A 1 374 ? -43.784 22.127 30.407 1.00 75.56 374 ASP A O 1
ATOM 3070 N N . LEU A 1 375 ? -42.099 22.915 31.662 1.00 73.62 375 LEU A N 1
ATOM 3071 C CA . LEU A 1 375 ? -42.584 22.336 32.918 1.00 73.62 375 LEU A CA 1
ATOM 3072 C C . LEU A 1 375 ? -43.911 22.938 33.365 1.00 73.62 375 LEU A C 1
ATOM 3074 O O . LEU A 1 375 ? -44.730 22.224 33.936 1.00 73.62 375 LEU A O 1
ATOM 3078 N N . LYS A 1 376 ? -44.141 24.233 33.122 1.00 80.06 376 LYS A N 1
ATOM 3079 C CA . LYS A 1 376 ? -45.404 24.886 33.493 1.00 80.06 376 LYS A CA 1
ATOM 3080 C C . LYS A 1 376 ? -46.563 24.311 32.688 1.00 80.06 376 LYS A C 1
ATOM 3082 O O . LYS A 1 376 ? -47.646 24.090 33.226 1.00 80.06 3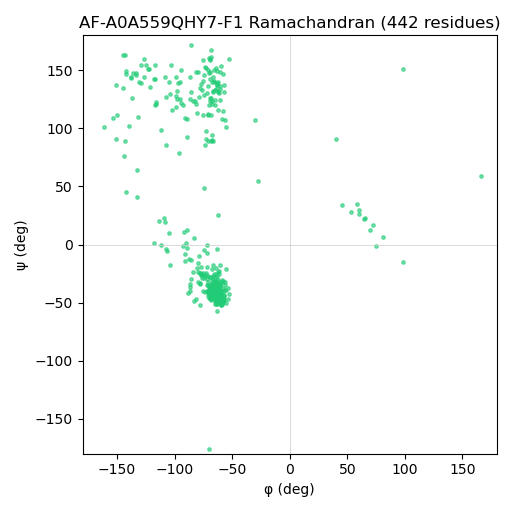76 LYS A O 1
ATOM 3087 N N . PHE A 1 377 ? -46.310 24.010 31.416 1.00 81.06 377 PHE A N 1
ATOM 3088 C CA . PHE A 1 377 ? -47.257 23.316 30.556 1.00 81.06 377 PHE A CA 1
ATOM 3089 C C . PHE A 1 377 ? -47.511 21.891 31.057 1.00 81.06 377 PHE A C 1
ATOM 3091 O O . PHE A 1 377 ? -48.662 21.514 31.263 1.00 81.06 377 PHE A O 1
ATOM 3098 N N . ALA A 1 378 ? -46.458 21.125 31.355 1.00 77.00 378 ALA A N 1
ATOM 3099 C CA . ALA A 1 378 ? -46.607 19.780 31.906 1.00 77.00 378 ALA A CA 1
ATOM 3100 C C . ALA A 1 378 ? -47.424 19.784 33.211 1.00 77.00 378 ALA A C 1
ATOM 3102 O O . ALA A 1 378 ? -48.352 18.995 33.357 1.00 77.00 378 ALA A O 1
ATOM 3103 N N . GLN A 1 379 ? -47.156 20.727 34.118 1.00 85.12 379 GLN A N 1
ATOM 3104 C CA . GLN A 1 379 ? -47.911 20.889 35.363 1.00 85.12 379 GLN A CA 1
ATOM 3105 C C . GLN A 1 379 ? -49.392 21.214 35.128 1.00 85.12 379 GLN A C 1
ATOM 3107 O O . GLN A 1 379 ? -50.245 20.704 35.853 1.00 85.12 379 GLN A O 1
ATOM 3112 N N . SER A 1 380 ? -49.725 21.994 34.093 1.00 85.38 380 SER A N 1
ATOM 3113 C CA . SER A 1 380 ? -51.127 22.290 33.758 1.00 85.38 380 SER A CA 1
ATOM 3114 C C . SER A 1 380 ? -51.928 21.081 33.257 1.00 85.38 380 SER A C 1
ATOM 3116 O O . SER A 1 380 ? -53.150 21.089 33.369 1.00 85.38 380 SER A O 1
ATOM 3118 N N . LEU A 1 381 ? -51.264 20.026 32.770 1.00 83.75 381 LEU A N 1
ATOM 3119 C CA . LEU A 1 381 ? -51.914 18.805 32.274 1.00 83.75 381 LEU A CA 1
ATOM 3120 C C . LEU A 1 381 ? -52.217 17.779 33.376 1.00 83.75 381 LEU A C 1
ATOM 3122 O O . LEU A 1 381 ? -52.960 16.827 33.139 1.00 83.75 381 LEU A O 1
ATOM 3126 N N . ILE A 1 382 ? -51.642 17.936 34.572 1.00 84.19 382 ILE A N 1
ATOM 3127 C CA . ILE A 1 382 ? -51.790 16.966 35.669 1.00 84.19 382 ILE A CA 1
ATOM 3128 C C . ILE A 1 382 ? -53.248 16.856 36.144 1.00 84.19 382 ILE A C 1
ATOM 3130 O O . ILE A 1 382 ? -53.731 15.7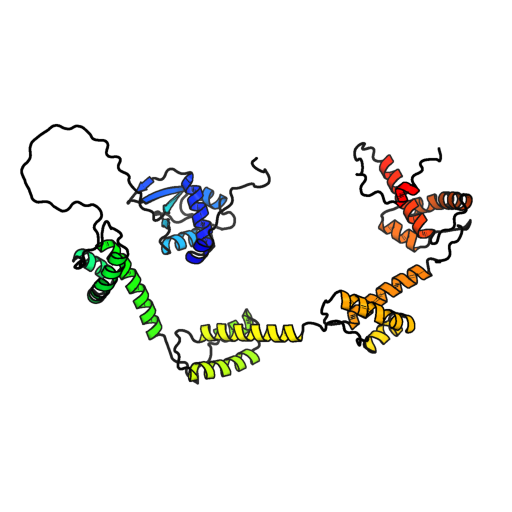28 36.244 1.00 84.19 382 ILE A O 1
ATOM 3134 N N . PRO A 1 383 ? -53.990 17.956 36.396 1.00 82.38 383 PRO A N 1
ATOM 3135 C CA . PRO A 1 383 ? -55.373 17.856 36.864 1.00 82.38 383 PRO A CA 1
ATOM 3136 C C . PRO A 1 383 ? -56.288 17.145 35.860 1.00 82.38 383 PRO A C 1
ATOM 3138 O O . PRO A 1 383 ? -57.102 16.315 36.254 1.00 82.38 383 PRO A O 1
ATOM 3141 N N . GLU A 1 384 ? -56.120 17.423 34.565 1.00 82.44 384 GLU A N 1
ATOM 3142 C CA . GLU A 1 384 ? -56.875 16.773 33.488 1.00 82.44 384 GLU A CA 1
ATOM 3143 C C . GLU A 1 384 ? -56.549 15.277 33.399 1.00 82.44 384 GLU A C 1
ATOM 3145 O O . GLU A 1 384 ? -57.449 14.437 33.365 1.00 82.44 384 GLU A O 1
ATOM 3150 N N . PHE A 1 385 ? -55.258 14.934 33.441 1.00 83.62 385 PHE A N 1
ATOM 3151 C CA . PHE A 1 385 ? -54.789 13.553 33.400 1.00 83.62 385 PHE A CA 1
ATOM 3152 C C . PHE A 1 385 ? -55.309 12.736 34.591 1.00 83.62 385 PHE A C 1
ATOM 3154 O O . PHE A 1 385 ? -55.808 11.626 34.409 1.00 83.62 385 PHE A O 1
ATOM 3161 N N . VAL A 1 386 ? -55.240 13.290 35.807 1.00 84.69 386 VAL A N 1
ATOM 3162 C CA . VAL A 1 386 ? -55.731 12.620 37.019 1.00 84.69 386 VAL A CA 1
ATOM 3163 C C . VAL A 1 386 ? -57.243 12.417 36.962 1.00 84.69 386 VAL A C 1
ATOM 3165 O O . VAL A 1 386 ? -57.708 11.331 37.296 1.00 84.69 386 VAL A O 1
ATOM 3168 N N . LEU A 1 387 ? -58.012 13.410 36.502 1.00 81.81 387 LEU A N 1
ATOM 3169 C CA . LEU A 1 387 ? -59.467 13.286 36.364 1.00 81.81 387 LEU A CA 1
ATOM 3170 C C . LEU A 1 387 ? -59.856 12.193 35.365 1.00 81.81 387 LEU A C 1
ATOM 3172 O O . LEU A 1 387 ? -60.636 11.307 35.708 1.00 81.81 387 LEU A O 1
ATOM 3176 N N . TYR A 1 388 ? -59.265 12.208 34.168 1.00 80.75 388 TYR A N 1
ATOM 3177 C CA . TYR A 1 388 ? -59.558 11.221 33.129 1.00 80.75 388 TYR A CA 1
ATOM 3178 C C . TYR A 1 388 ? -59.268 9.792 33.600 1.00 80.75 388 TYR A C 1
ATOM 3180 O O . TYR A 1 388 ? -60.113 8.900 33.496 1.00 80.75 388 TYR A O 1
ATOM 3188 N N . TRP A 1 389 ? -58.079 9.567 34.161 1.00 81.12 389 TRP A N 1
ATOM 3189 C CA . TRP A 1 389 ? -57.672 8.223 34.554 1.00 81.12 389 TRP A CA 1
ATOM 3190 C C . TRP A 1 389 ? -58.382 7.731 35.816 1.00 81.12 389 TRP A C 1
ATOM 3192 O O . TRP A 1 389 ? -58.645 6.532 35.924 1.00 81.12 389 TRP A O 1
ATOM 3202 N N . ARG A 1 390 ? -58.784 8.637 36.714 1.00 81.62 390 ARG A N 1
ATOM 3203 C CA . ARG A 1 390 ? -59.630 8.307 37.866 1.00 81.62 390 ARG A CA 1
ATOM 3204 C C . ARG A 1 390 ? -61.014 7.848 37.420 1.00 81.62 390 ARG A C 1
ATOM 3206 O O . ARG A 1 390 ? -61.486 6.817 37.888 1.00 81.62 390 ARG A O 1
ATOM 3213 N N . ASP A 1 391 ? -61.634 8.575 36.496 1.00 74.94 391 ASP A N 1
ATOM 3214 C CA . ASP A 1 391 ? -62.985 8.265 36.024 1.00 74.94 391 ASP A CA 1
ATOM 3215 C C . ASP A 1 391 ? -62.995 7.010 35.124 1.00 74.94 391 ASP A C 1
ATOM 3217 O O . ASP A 1 391 ? -63.967 6.257 35.112 1.00 74.94 391 ASP A O 1
ATOM 3221 N N . SER A 1 392 ? -61.880 6.717 34.442 1.00 76.94 392 SER A N 1
ATOM 3222 C CA . SER A 1 392 ? -61.697 5.478 33.668 1.00 76.94 392 SER A CA 1
ATOM 3223 C C . SER A 1 392 ? -61.509 4.215 34.527 1.00 76.94 392 SER A C 1
ATOM 3225 O O . SER A 1 392 ? -61.671 3.105 34.020 1.00 76.94 392 SER A O 1
ATOM 3227 N N . ASN A 1 393 ? -61.136 4.380 35.804 1.00 76.19 393 ASN A N 1
ATOM 3228 C CA . ASN A 1 393 ? -60.851 3.325 36.785 1.00 76.19 393 ASN A CA 1
ATOM 3229 C C . ASN A 1 393 ? -59.967 2.164 36.269 1.00 76.19 393 ASN A C 1
ATOM 3231 O O . ASN A 1 393 ? -60.148 1.006 36.651 1.00 76.19 393 ASN A O 1
ATOM 3235 N N . GLN A 1 394 ? -59.013 2.456 35.380 1.00 73.31 394 GLN A N 1
ATOM 3236 C CA . GLN A 1 394 ? -58.081 1.459 34.848 1.00 73.31 394 GLN A CA 1
ATOM 3237 C C . GLN A 1 394 ? -56.853 1.305 35.750 1.00 73.31 394 GLN A C 1
ATOM 3239 O O . GLN A 1 394 ? -56.345 2.278 36.308 1.00 73.31 394 GLN A O 1
ATOM 3244 N N . LEU A 1 395 ? -56.345 0.076 35.857 1.00 74.25 395 LEU A N 1
ATOM 3245 C CA . LEU A 1 395 ? -55.130 -0.235 36.605 1.00 74.25 395 LEU A CA 1
ATOM 3246 C C . LEU A 1 395 ? -53.933 -0.235 35.653 1.00 74.25 395 LEU A C 1
ATOM 3248 O O . LEU A 1 395 ? -53.906 -1.005 34.695 1.00 74.25 395 LEU A O 1
ATOM 3252 N N . HIS A 1 396 ? -52.937 0.604 35.930 1.00 67.94 396 HIS A N 1
ATOM 3253 C CA . HIS A 1 396 ? -51.693 0.661 35.158 1.00 67.94 396 HIS A CA 1
ATOM 3254 C C . HIS A 1 396 ? -50.490 0.423 36.068 1.00 67.94 396 HIS A C 1
ATOM 3256 O O . HIS A 1 396 ? -50.519 0.735 37.258 1.00 67.94 396 HIS A O 1
ATOM 3262 N N . THR A 1 397 ? -49.427 -0.138 35.495 1.00 60.91 397 THR A N 1
ATOM 3263 C CA . THR A 1 397 ? -48.166 -0.444 36.191 1.00 60.91 397 THR A CA 1
ATOM 3264 C C . THR A 1 397 ? -47.260 0.781 36.339 1.00 60.91 397 THR A C 1
ATOM 3266 O O . THR A 1 397 ? -46.387 0.806 37.193 1.00 60.91 397 THR A O 1
ATOM 3269 N N . SER A 1 398 ? -47.450 1.825 35.524 1.00 71.31 398 SER A N 1
ATOM 3270 C CA . SER A 1 398 ? -46.698 3.079 35.644 1.00 71.31 398 SER A CA 1
ATOM 3271 C C . SER A 1 398 ? -47.487 4.267 35.096 1.00 71.31 398 SER A C 1
ATOM 3273 O O . SER A 1 398 ? -47.639 4.446 33.884 1.00 71.31 398 SER A O 1
ATOM 3275 N N . TRP A 1 399 ? -47.948 5.126 36.006 1.00 74.38 399 TRP A N 1
ATOM 3276 C CA . TRP A 1 399 ? -48.598 6.393 35.663 1.00 74.38 399 TRP A CA 1
ATOM 3277 C C . TRP A 1 399 ? -47.608 7.430 35.108 1.00 74.38 399 TRP A C 1
ATOM 3279 O O . TRP A 1 399 ? -47.977 8.205 34.229 1.00 74.38 399 TRP A O 1
ATOM 3289 N N . ASN A 1 400 ? -46.332 7.382 35.517 1.00 72.75 400 ASN A N 1
ATOM 3290 C CA . ASN A 1 400 ? -45.265 8.264 35.020 1.00 72.75 400 ASN A CA 1
ATOM 3291 C C . ASN A 1 400 ? -45.034 8.090 33.511 1.00 72.75 400 ASN A C 1
ATOM 3293 O O . ASN A 1 400 ? -44.967 9.066 32.765 1.00 72.75 400 ASN A O 1
ATOM 3297 N N . THR A 1 401 ? -44.975 6.844 33.034 1.00 62.28 401 THR A N 1
ATOM 3298 C CA . THR A 1 401 ? -44.779 6.543 31.607 1.00 62.28 401 THR A CA 1
ATOM 3299 C C . THR A 1 401 ? -45.990 6.968 30.776 1.00 62.28 401 THR A C 1
ATOM 3301 O O . THR A 1 401 ? -45.832 7.555 29.703 1.00 62.28 401 THR A O 1
ATOM 3304 N N . LYS A 1 402 ? -47.206 6.736 31.289 1.00 72.00 402 LYS A N 1
ATOM 3305 C CA . LYS A 1 402 ? -48.451 7.183 30.645 1.00 72.00 402 LYS A CA 1
ATOM 3306 C C . LYS A 1 402 ? -48.546 8.706 30.581 1.00 72.00 402 LYS A C 1
ATOM 3308 O O . LYS A 1 402 ? -48.949 9.250 29.553 1.00 72.00 402 LYS A O 1
ATOM 3313 N N . PHE A 1 403 ? -48.120 9.397 31.633 1.00 76.81 403 PHE A N 1
ATOM 3314 C CA . PHE A 1 403 ? -48.101 10.853 31.670 1.00 76.81 403 PHE A CA 1
ATOM 3315 C C . PHE A 1 403 ? -47.058 11.450 30.718 1.00 76.81 403 PHE A C 1
ATOM 3317 O O . PHE A 1 403 ? -47.377 12.391 29.997 1.00 76.81 403 PHE A O 1
ATOM 3324 N N . LEU A 1 404 ? -45.854 10.872 30.617 1.00 68.25 404 LEU A N 1
ATOM 3325 C CA . LEU A 1 404 ? -44.847 11.291 29.628 1.00 68.25 404 LEU A CA 1
ATOM 3326 C C . LEU A 1 404 ? -45.374 11.192 28.191 1.00 68.25 404 LEU A C 1
ATOM 3328 O O . LEU A 1 404 ? -45.205 12.118 27.395 1.00 68.25 404 LEU A O 1
ATOM 3332 N N . GLN A 1 405 ? -46.041 10.083 27.860 1.00 64.69 405 GLN A N 1
ATOM 3333 C CA . GLN A 1 405 ? -46.670 9.889 26.550 1.00 64.69 405 GLN A CA 1
ATOM 3334 C C . GLN A 1 405 ? -47.778 10.923 26.303 1.00 64.69 405 GLN A C 1
ATOM 3336 O O . GLN A 1 405 ? -47.840 11.513 25.222 1.00 64.69 405 GLN A O 1
ATOM 3341 N N . HIS A 1 406 ? -48.612 11.183 27.314 1.00 72.62 406 HIS A N 1
ATOM 3342 C CA . HIS A 1 406 ? -49.677 12.180 27.253 1.00 72.62 406 HIS A CA 1
ATOM 3343 C C . HIS A 1 406 ? -49.130 13.601 27.043 1.00 72.62 406 HIS A C 1
ATOM 3345 O O . HIS A 1 406 ? -49.537 14.281 26.101 1.00 72.62 406 HIS A O 1
ATOM 3351 N N . ALA A 1 407 ? -48.149 14.020 27.847 1.00 72.75 407 ALA A N 1
ATOM 3352 C CA . ALA A 1 407 ? -47.521 15.337 27.768 1.00 72.75 407 ALA A CA 1
ATOM 3353 C C . ALA A 1 407 ? -46.832 15.563 26.414 1.00 72.75 407 ALA A C 1
ATOM 3355 O O . ALA A 1 407 ? -47.033 16.600 25.781 1.00 72.75 407 ALA A O 1
ATOM 3356 N N . LYS A 1 408 ? -46.093 14.564 25.909 1.00 64.38 408 LYS A N 1
ATOM 3357 C CA . LYS A 1 408 ? -45.445 14.631 24.589 1.00 64.38 408 LYS A CA 1
ATOM 3358 C C . LYS A 1 408 ? -46.467 14.746 23.453 1.00 64.38 408 LYS A C 1
ATOM 3360 O O . LYS A 1 408 ? -46.246 15.503 22.508 1.00 64.38 408 LYS A O 1
ATOM 3365 N N . ARG A 1 409 ? -47.594 14.027 23.539 1.00 66.06 409 ARG A N 1
ATOM 3366 C CA . ARG A 1 409 ? -48.669 14.072 22.532 1.00 66.06 409 ARG A CA 1
ATOM 3367 C C . ARG A 1 409 ? -49.423 15.403 22.558 1.00 66.06 409 ARG A C 1
ATOM 3369 O O . ARG A 1 409 ? -49.686 15.956 21.493 1.00 66.06 409 ARG A O 1
ATOM 3376 N N . ALA A 1 410 ? -49.739 15.924 23.742 1.00 68.50 410 ALA A N 1
ATOM 3377 C CA . ALA A 1 410 ? -50.393 17.221 23.911 1.00 68.50 410 ALA A CA 1
ATOM 3378 C C . ALA A 1 410 ? -49.511 18.367 23.387 1.00 68.50 410 ALA A C 1
ATOM 3380 O O . ALA A 1 410 ? -49.980 19.198 22.611 1.00 68.50 410 ALA A O 1
ATOM 3381 N N . TRP A 1 411 ? -48.214 18.338 23.709 1.00 70.06 411 TRP A N 1
ATOM 3382 C CA . TRP A 1 411 ? -47.231 19.294 23.196 1.00 70.06 411 TRP A CA 1
ATOM 3383 C C . TRP A 1 411 ? -47.121 19.241 21.669 1.00 70.06 411 TRP A C 1
ATOM 3385 O O . TRP A 1 411 ? -47.220 20.265 20.995 1.00 70.06 411 TRP A O 1
ATOM 3395 N N . ALA A 1 412 ? -47.000 18.039 21.095 1.00 63.66 412 ALA A N 1
ATOM 3396 C CA . ALA A 1 412 ? -46.927 17.861 19.646 1.00 63.66 412 ALA A CA 1
ATOM 3397 C C . ALA A 1 412 ? -48.182 18.377 18.921 1.00 63.66 412 ALA A C 1
ATOM 3399 O O . ALA A 1 412 ? -48.059 18.991 17.863 1.00 63.66 412 ALA A O 1
ATOM 3400 N N . ARG A 1 413 ? -49.382 18.178 19.488 1.00 65.12 413 ARG A N 1
ATOM 3401 C CA . ARG A 1 413 ? -50.628 18.719 18.920 1.00 65.12 413 ARG A CA 1
ATOM 3402 C C . ARG A 1 413 ? -50.675 20.243 18.991 1.00 65.12 413 ARG A C 1
ATOM 3404 O O . ARG A 1 413 ? -51.014 20.862 17.992 1.00 65.12 413 ARG A O 1
ATOM 3411 N N . GLN A 1 414 ? -50.293 20.843 20.117 1.00 61.78 414 GLN A N 1
ATOM 3412 C CA . GLN A 1 414 ? -50.313 22.299 20.291 1.00 61.78 414 GLN A CA 1
ATOM 3413 C C . GLN A 1 414 ? -49.298 23.010 19.378 1.00 61.78 414 GLN A C 1
ATOM 3415 O O . GLN A 1 414 ? -49.584 24.075 18.829 1.00 61.78 414 GLN A O 1
ATOM 3420 N N . HIS A 1 415 ? -48.138 22.387 19.149 1.00 56.06 415 HIS A N 1
ATOM 3421 C CA . HIS A 1 415 ? -47.151 22.858 18.177 1.00 56.06 415 HIS A CA 1
ATOM 3422 C C . HIS A 1 415 ? -47.588 22.648 16.720 1.00 56.06 415 HIS A C 1
ATOM 3424 O O . HIS A 1 415 ? -47.307 23.504 15.883 1.00 56.06 415 HIS A O 1
ATOM 3430 N N . ALA A 1 416 ? -48.308 21.564 16.410 1.00 50.78 416 ALA A N 1
ATOM 3431 C CA . ALA A 1 416 ? -48.866 21.325 15.077 1.00 50.78 416 ALA A CA 1
ATOM 3432 C C . ALA A 1 416 ? -50.029 22.275 14.737 1.00 50.78 416 ALA A C 1
ATOM 3434 O O . ALA A 1 416 ? -50.188 22.653 13.584 1.00 50.78 416 ALA A O 1
ATOM 3435 N N . THR A 1 417 ? -50.825 22.703 15.722 1.00 54.03 417 THR A N 1
ATOM 3436 C CA . THR A 1 417 ? -51.908 23.678 15.504 1.00 54.03 417 THR A CA 1
ATOM 3437 C C . THR A 1 417 ? -51.413 25.121 15.387 1.00 54.03 417 THR A C 1
ATOM 3439 O O . THR A 1 417 ? -52.087 25.934 14.765 1.00 54.03 417 THR A O 1
ATOM 3442 N N . ASN A 1 418 ? -50.246 25.448 15.959 1.00 50.84 418 ASN A N 1
ATOM 3443 C CA . ASN A 1 418 ? -49.647 26.787 15.864 1.00 50.84 418 ASN A CA 1
ATOM 3444 C C . ASN A 1 418 ? -48.821 27.008 14.583 1.00 50.84 418 ASN A C 1
ATOM 3446 O O . ASN A 1 418 ? -48.671 28.150 14.158 1.00 50.84 418 ASN A O 1
ATOM 3450 N N . ASN A 1 419 ? -48.313 25.945 13.954 1.00 43.69 419 ASN A N 1
ATOM 3451 C CA . ASN A 1 419 ? -47.638 26.004 12.656 1.00 43.69 419 ASN A CA 1
ATOM 3452 C C . ASN A 1 419 ? -48.554 25.401 11.585 1.00 43.69 419 ASN A C 1
ATOM 3454 O O . ASN A 1 419 ? -48.480 24.210 11.291 1.00 43.69 419 ASN A O 1
ATOM 3458 N N . GLY A 1 420 ? -49.444 26.223 11.027 1.00 40.34 420 GLY A N 1
ATOM 3459 C CA . GLY A 1 420 ? -50.319 25.820 9.929 1.00 40.34 420 GLY A CA 1
ATOM 3460 C C . GLY A 1 420 ? -49.532 25.551 8.647 1.00 40.34 420 GLY A C 1
ATOM 3461 O O . GLY A 1 420 ? -49.299 26.476 7.877 1.00 40.34 420 GLY A O 1
ATOM 3462 N N . ASP A 1 421 ? -49.171 24.289 8.411 1.00 34.81 421 ASP A N 1
ATOM 3463 C CA . ASP A 1 421 ? -48.705 23.810 7.107 1.00 34.81 421 ASP A CA 1
ATOM 3464 C C . ASP A 1 421 ? -49.453 22.510 6.729 1.00 34.81 421 ASP A C 1
ATOM 3466 O O . ASP A 1 421 ? -49.294 21.477 7.392 1.00 34.81 421 ASP A O 1
ATOM 3470 N N . PRO A 1 422 ? -50.349 22.535 5.723 1.00 44.97 422 PRO A N 1
ATOM 3471 C CA . PRO A 1 422 ? -51.165 21.390 5.352 1.00 44.97 422 PRO A CA 1
ATOM 3472 C C . PRO A 1 422 ? -50.427 20.538 4.318 1.00 44.97 422 PRO A C 1
ATOM 3474 O O . PRO A 1 422 ? -50.558 20.753 3.116 1.00 44.97 422 PRO A O 1
ATOM 3477 N N . GLY A 1 423 ? -49.670 19.532 4.758 1.00 41.94 423 GLY A N 1
ATOM 3478 C CA . GLY A 1 423 ? -49.059 18.632 3.781 1.00 41.94 423 GLY A CA 1
ATOM 3479 C C . GLY A 1 423 ? -47.957 17.721 4.282 1.00 41.94 423 GLY A C 1
ATOM 3480 O O . GLY A 1 423 ? -46.861 17.736 3.735 1.00 41.94 423 GLY A O 1
ATOM 3481 N N . THR A 1 424 ? -48.219 16.861 5.264 1.00 38.28 424 THR A N 1
ATOM 3482 C CA . THR A 1 424 ? -47.433 15.620 5.363 1.00 38.28 424 THR A CA 1
ATOM 3483 C C . THR A 1 424 ? -48.274 14.523 5.992 1.00 38.28 424 THR A C 1
ATOM 3485 O O . THR A 1 424 ? -48.331 14.355 7.208 1.00 38.28 424 THR A O 1
ATOM 3488 N N . GLN A 1 425 ? -48.955 13.765 5.132 1.00 40.38 425 GLN A N 1
ATOM 3489 C CA . GLN A 1 425 ? -49.446 12.440 5.484 1.00 40.38 425 GLN A CA 1
ATOM 3490 C C . GLN A 1 425 ? -48.243 11.616 5.950 1.00 40.38 425 GLN A C 1
ATOM 3492 O O . GLN A 1 425 ? -47.386 11.240 5.149 1.00 40.38 425 GLN A O 1
ATOM 3497 N N . ARG A 1 426 ? -48.153 11.370 7.261 1.00 38.00 426 ARG A N 1
ATOM 3498 C CA . ARG A 1 426 ? -47.239 10.362 7.790 1.00 38.00 426 ARG A CA 1
ATOM 3499 C C . ARG A 1 426 ? -47.695 9.004 7.274 1.00 38.00 426 ARG A C 1
ATOM 3501 O O . ARG A 1 426 ? -48.851 8.617 7.415 1.00 38.00 426 ARG A O 1
ATOM 3508 N N . THR A 1 427 ? -46.763 8.323 6.629 1.00 37.88 427 THR A N 1
ATOM 3509 C CA . THR A 1 427 ? -46.890 6.980 6.078 1.00 37.88 427 THR A CA 1
ATOM 3510 C C . THR A 1 427 ? -47.294 5.975 7.154 1.00 37.88 427 THR A C 1
ATOM 3512 O O . THR A 1 427 ? -46.667 5.890 8.206 1.00 37.88 427 THR A O 1
ATOM 3515 N N . THR A 1 428 ? -48.302 5.167 6.840 1.00 41.22 428 THR A N 1
ATOM 3516 C CA . THR A 1 428 ? -48.969 4.107 7.623 1.00 41.22 428 THR A CA 1
ATOM 3517 C C . THR A 1 428 ? -48.083 2.916 8.040 1.00 41.22 428 THR A C 1
ATOM 3519 O O . THR A 1 428 ? -48.579 1.815 8.248 1.00 41.22 428 THR A O 1
ATOM 3522 N N . ARG A 1 429 ? -46.762 3.098 8.163 1.00 38.22 429 ARG A N 1
ATOM 3523 C CA . ARG A 1 429 ? -45.800 2.049 8.559 1.00 38.22 429 ARG A CA 1
ATOM 3524 C C . ARG A 1 429 ? -45.145 2.257 9.928 1.00 38.22 429 ARG A C 1
ATOM 3526 O O . ARG A 1 429 ? -44.377 1.402 10.345 1.00 38.22 429 ARG A O 1
ATOM 3533 N N . GLU A 1 430 ? -45.481 3.335 10.635 1.00 38.03 430 GLU A N 1
ATOM 3534 C CA . GLU A 1 430 ? -45.059 3.580 12.028 1.00 38.03 430 GLU A CA 1
ATOM 3535 C C . GLU A 1 430 ? -46.235 3.560 13.021 1.00 38.03 430 GLU A C 1
ATOM 3537 O O . GLU A 1 430 ? -46.135 4.110 14.111 1.00 38.03 430 GLU A O 1
ATOM 3542 N N . ILE A 1 431 ? -47.357 2.939 12.650 1.00 42.34 431 ILE A N 1
ATOM 3543 C CA . ILE A 1 431 ? -48.513 2.774 13.540 1.00 42.34 431 ILE A CA 1
ATOM 3544 C C . ILE A 1 431 ? -48.304 1.460 14.295 1.00 42.34 431 ILE A C 1
ATOM 3546 O O . ILE A 1 431 ? -48.359 0.381 13.703 1.00 42.34 431 ILE A O 1
ATOM 3550 N N . SER A 1 432 ? -47.983 1.549 15.587 1.00 37.47 432 SER A N 1
ATOM 3551 C CA . SER A 1 432 ? -47.851 0.370 16.453 1.00 37.47 432 SER A CA 1
ATOM 3552 C C . SER A 1 432 ? -49.228 -0.285 16.622 1.00 37.47 432 SER A C 1
ATOM 3554 O O . SER A 1 432 ? -50.227 0.421 16.714 1.00 37.47 432 SER A O 1
ATOM 3556 N N . LEU A 1 433 ? -49.313 -1.618 16.697 1.00 36.25 433 LEU A N 1
ATOM 3557 C CA . LEU A 1 433 ? -50.577 -2.384 16.797 1.00 36.25 433 LEU A CA 1
ATOM 3558 C C . LEU A 1 433 ? -51.464 -1.947 17.992 1.00 36.25 433 LEU A C 1
ATOM 3560 O O . LEU A 1 433 ? -52.674 -2.148 18.018 1.00 36.25 433 LEU A O 1
ATOM 3564 N N . GLU A 1 434 ? -50.847 -1.315 18.987 1.00 40.84 434 GLU A N 1
ATOM 3565 C CA . GLU A 1 434 ? -51.478 -0.719 20.168 1.00 40.84 434 GLU A CA 1
ATOM 3566 C C . GLU A 1 434 ? -52.172 0.622 19.859 1.00 40.84 434 GLU A C 1
ATOM 3568 O O . GLU A 1 434 ? -53.159 0.975 20.503 1.00 40.84 434 GLU A O 1
ATOM 3573 N N . GLU A 1 435 ? -51.684 1.354 18.857 1.00 43.41 435 GLU A N 1
ATOM 3574 C CA . GLU A 1 435 ? -52.217 2.624 18.352 1.00 43.41 435 GLU A CA 1
ATOM 3575 C C . GLU A 1 435 ? -53.469 2.402 17.484 1.00 43.41 435 GLU A C 1
ATOM 3577 O O . GLU A 1 435 ? -54.363 3.237 17.501 1.00 43.41 435 GLU A O 1
ATOM 3582 N N . GLU A 1 436 ? -53.620 1.233 16.847 1.00 42.62 436 GLU A N 1
ATOM 3583 C CA . GLU A 1 436 ? -54.867 0.810 16.177 1.00 42.62 436 GLU A CA 1
ATOM 3584 C C . GLU A 1 436 ? -55.944 0.333 17.179 1.00 42.62 436 GLU A C 1
ATOM 3586 O O . GLU A 1 436 ? -57.142 0.447 16.924 1.00 42.62 436 GLU A O 1
ATOM 3591 N N . LEU A 1 437 ? -55.533 -0.139 18.365 1.00 39.72 437 LEU A N 1
ATOM 3592 C CA . LEU A 1 437 ? -56.437 -0.590 19.436 1.00 39.72 437 LEU A CA 1
ATOM 3593 C C . LEU A 1 437 ? -56.822 0.513 20.439 1.00 39.72 437 LEU A C 1
ATOM 3595 O O . LEU A 1 437 ? -57.772 0.337 21.203 1.00 39.72 437 LEU A O 1
ATOM 3599 N N . THR A 1 438 ? -56.114 1.647 20.445 1.00 42.75 438 THR A N 1
ATOM 3600 C CA . THR A 1 438 ? -56.394 2.799 21.327 1.00 42.75 438 THR A CA 1
ATOM 3601 C C . THR A 1 438 ? -56.751 4.085 20.581 1.00 42.75 438 THR A C 1
ATOM 3603 O O . THR A 1 438 ? -57.031 5.105 21.222 1.00 42.75 438 THR A O 1
ATOM 3606 N N . ASP A 1 439 ? -56.809 4.059 19.247 1.00 36.53 439 ASP A N 1
ATOM 3607 C CA . ASP A 1 439 ? -57.369 5.165 18.478 1.00 36.53 439 ASP A CA 1
ATOM 3608 C C . ASP A 1 439 ? -58.883 5.196 18.614 1.00 36.53 439 ASP A C 1
ATOM 3610 O O . ASP A 1 439 ? -59.595 4.494 17.900 1.00 36.53 439 ASP A O 1
ATOM 3614 N N . ARG A 1 440 ? -59.367 6.047 19.521 1.00 42.28 440 ARG A N 1
ATOM 3615 C CA . ARG A 1 440 ? -60.720 6.584 19.462 1.00 42.28 440 ARG A CA 1
ATOM 3616 C C . ARG A 1 440 ? -60.754 8.046 19.937 1.00 42.28 440 ARG A C 1
ATOM 3618 O O . ARG A 1 440 ? -61.096 8.367 21.070 1.00 42.28 440 ARG A O 1
ATOM 3625 N N . SER A 1 441 ? -60.546 8.923 18.951 1.00 42.06 441 SER A N 1
ATOM 3626 C CA . SER A 1 441 ? -61.246 10.194 18.633 1.00 42.06 441 SER A CA 1
ATOM 3627 C C . SER A 1 441 ? -62.744 10.350 19.052 1.00 42.06 441 SER A C 1
ATOM 3629 O O . SER A 1 441 ? -63.595 10.496 18.179 1.00 42.06 441 SER A O 1
ATOM 3631 N N . TRP A 1 442 ? -63.119 10.163 20.327 1.00 46.16 442 TRP A N 1
ATOM 3632 C CA . TRP A 1 442 ? -64.537 10.047 20.759 1.00 46.16 442 TRP A CA 1
ATOM 3633 C C . TRP A 1 442 ? -64.802 10.742 22.110 1.00 46.16 442 TRP A C 1
ATOM 3635 O O . TRP A 1 442 ? -65.439 10.184 22.999 1.00 46.16 442 TRP A O 1
ATOM 3645 N N . ALA A 1 443 ? -64.291 11.955 22.297 1.00 31.48 443 ALA A N 1
ATOM 3646 C CA . ALA A 1 443 ? -64.884 12.882 23.268 1.00 31.48 443 ALA A CA 1
ATOM 3647 C C . ALA A 1 443 ? -65.055 14.277 22.648 1.00 31.48 443 ALA A C 1
ATOM 3649 O O . ALA A 1 443 ? -64.757 15.298 23.263 1.00 31.48 443 ALA A O 1
ATOM 3650 N N . TYR A 1 444 ? -65.488 14.284 21.387 1.00 36.97 444 TYR A N 1
ATOM 3651 C CA . TYR A 1 444 ? -66.783 14.858 21.034 1.00 36.97 444 TYR A CA 1
ATOM 3652 C C . TYR A 1 444 ? -67.601 13.789 20.317 1.00 36.97 444 TYR A C 1
ATOM 3654 O O . TYR A 1 444 ? -66.963 12.965 19.618 1.00 36.97 444 TYR A O 1
#

pLDDT: mean 75.1, std 16.23, range [31.48, 93.62]

Mean predicted aligned error: 23.07 Å

Sequence (444 aa):
MKSSLIPEKPILVYPGLAATLGLEEAVMLSALADLASHVTGTPSNGFEWASITTQRLRNALPFWDDHDLARVCKNLHSKGVLLLGASQFGEQAEFRFAFNERIKTEHTRQQPSYQAVNPRAAPPRPAAGLNYIAPNWQPDHHTLAQLAQHNIPDSFAREQVPEFITYWRERGEPQRSWGAKFIQHVIRQWRQFETEQHRQQKASALLASWRPSEETVQTLESNLGIKREFIESALAEFVVFWRERGDTAENWDSKFIAHASREWRKFCERQNHQEQGTHMHDNWRPSPDAMEMLTVNLGVRSEFCEDAIPEFIFYWKDVGDAHKNWNAKFVQHVRIQWKKYQSALEHSTDPKAIIPNWQPSDDVYDVLRLANIDLKFAQSLIPEFVLYWRDSNQLHTSWNTKFLQHAKRAWARQHATNNGDPGTQRTTREISLEEELTDRSWAY

Nearest PDB structures (foldseek):
  5x11-assembly3_D  TM=2.437E-01  e=1.242E+00  Bacillus spizizenii str. W23
  5x11-assembly1_B  TM=2.517E-01  e=3.388E+00  Bacillus spizizenii str. W23
  5fja-assembly1_O  TM=1.785E-01  e=1.705E+00  Saccharomyces cerevisiae
  5fj9-assembly1_O  TM=1.887E-01  e=3.388E+00  Saccharomyces cerevisiae

=== Feature glossary ===
Legend for the data blocks above and below:

— What the protein is —

Sequence gives the chain of amino acids in standard one-letter code (A=alanine, C=cysteine, …, Y=tyrosine), read N→C. It is the only feature that is directly encoded by the gene; all structural features are derived from the folded form of this sequence.

The annotation block draws on four external resources. InterPro: which protein families and domains the sequence belongs to. GO: standardized terms for what the protein does, what process it participates in, and where in the cell it acts. CATH: which structural fold it has in the CATH hierarchy. Organism: the species of origin.

— Where its atoms are —

Atomic coordinates in PDBx/mmCIF format — the same representation the Protein Data Bank distributes. Each line of the _atom_site loop places one backbone atom in Cartesian space (units: ångströms, origin: arbitrary).

Six rendered views show the 3D structure from the faces of a cube — i.e. along ±x, ±y, ±z. Rendering representation is drawn randomly per protein from cartoon (secondary-structure ribbons), sticks (backbone bonds), or molecular surface; coloring is either N→C rainbow (blue at the N-terminus through red at the C-terminus) or one color per chain.

— Local backbone conformation —

DSSP 8-state secondary structure assigns each residue one of H (α-helix), G (3₁₀-helix), I (π-helix), E (extended β-strand), B (isolated β-bridge), T (hydrogen-bonded turn), S (bend), or '-' (coil). The assignment is computed from backbone hydrogen-bond geometry via the Kabsch–Sander algorithm.

P-SEA three-state annotation labels each residue as helix, strand, or coil based purely on the geometry of the Cα trace. It serves as a fallback when the full backbone (and thus DSSP) is unavailable.

φ (phi) and ψ (psi) are the two rotatable backbone dihedrals per residue: φ is the C(i-1)–N–Cα–C torsion, ψ is the N–Cα–C–N(i+1) torsion, both in degrees on (−180°, 180°]. α-helical residues cluster near (−60°, −45°); β-strand residues near (−120°, +130°). A Ramachandran plot is simply a scatter of (φ, ψ) for every residue.

— Global shape and packing —

Radius of gyration (Rg) is the root-mean-square distance of Cα atoms from their centroid — a single number for overall size and compactness. A globular domain of N residues has Rg ≈ 2.2·N^0.38 Å; an extended or disordered chain has a much larger Rg. The Cα contact count is the number of residue pairs whose Cα atoms are within 8 Å and are more than four positions apart in sequence — a standard proxy for tertiary packing density. The bounding box is the smallest axis-aligned box enclosing all Cα atoms.

Accessible surface area quantifies burial. A residue with SASA near zero is packed into the hydrophobic core; one with SASA >100 Å² sits on the surface. Computed here via the Shrake–Rupley numerical algorithm with a 1.4 Å probe.

The contact map is a binary N×N matrix image: pixel (i, j) is dark where Cα_i and Cα_j are within 8 Å and |i−j|>4. Because the |i−j|>4 filter removes local helical contacts, off-diagonal stripes parallel to the main diagonal indicate parallel β-sheets; stripes perpendicular to it indicate antiparallel β-sheets. The Ramachandran plot scatters every residue's (φ, ψ) pair against the sterically allowed regions. The PAE heatmap renders the predicted-aligned-error matrix.

— Structural neighborhood —

A 3Di character summarizes, for each residue, the relative orientation of the Cα frame of its nearest spatial neighbor. Because it encodes fold topology rather than chemistry, 3Di alignments detect remote structural similarity that sequence alignment misses.

Structural nearest neighbors (via Foldseek easy-search vs the PDB). Reported per hit: target PDB id, E-value, and alignment TM-score. A TM-score above ~0.5 is the conventional threshold for 'same fold'.

— Confidence and disorder —

For AlphaFold models, the B-factor field carries pLDDT — the model's own estimate of local accuracy on a 0–100 scale. Regions with pLDDT<50 should be treated as essentially unmodeled; they often correspond to intrinsically disordered segments.

B-factor (Debye–Waller factor) reflects atomic displacement in the crystal lattice. It is an experimental observable (units Å²), not a prediction; low values mean the atom is pinned down, high values mean it moves or is heterogeneous across the crystal.

Predicted Aligned Error (PAE) is an AlphaFold confidence matrix: entry (i, j) is the expected error in the position of residue j, in ångströms, when the prediction is superimposed on the true structure at residue i. Low PAE within a block of residues means that block is internally rigid and well-predicted; high PAE between two blocks means their relative placement is uncertain even if each block individually is confident.